Protein AF-0000000084680850 (afdb_homodimer)

Structure (mmCIF, N/CA/C/O backbone):
data_AF-0000000084680850-model_v1
#
loop_
_entity.id
_entity.type
_entity.pdbx_description
1 polymer Hydrolase
#
loop_
_atom_site.group_PDB
_atom_site.id
_atom_site.type_symbol
_atom_site.label_atom_id
_atom_site.label_alt_id
_atom_site.label_comp_id
_atom_site.label_asym_id
_atom_site.label_entity_id
_atom_site.label_seq_id
_atom_site.pdbx_PDB_ins_code
_atom_site.Cartn_x
_atom_site.Cartn_y
_atom_site.Cartn_z
_atom_site.occupancy
_atom_site.B_iso_or_equiv
_atom_site.auth_seq_id
_atom_site.auth_comp_id
_atom_site.auth_asym_id
_atom_site.auth_atom_id
_atom_site.pdbx_PDB_model_num
ATOM 1 N N . MET A 1 1 ? -5.172 27.141 28.438 1 71.38 1 MET A N 1
ATOM 2 C CA . MET A 1 1 ? -3.848 27.109 27.828 1 71.38 1 MET A CA 1
ATOM 3 C C . MET A 1 1 ? -3.92 26.531 26.422 1 71.38 1 MET A C 1
ATOM 5 O O . MET A 1 1 ? -4.789 25.703 26.125 1 71.38 1 MET A O 1
ATOM 9 N N . ASP A 1 2 ? -3.045 27.062 25.484 1 89.06 2 ASP A N 1
ATOM 10 C CA . ASP A 1 2 ? -3.172 26.719 24.062 1 89.06 2 ASP A CA 1
ATOM 11 C C . ASP A 1 2 ? -2.668 25.297 23.812 1 89.06 2 ASP A C 1
ATOM 13 O O . ASP A 1 2 ? -1.785 24.812 24.516 1 89.06 2 ASP A O 1
ATOM 17 N N . ARG A 1 3 ? -3.393 24.594 23.094 1 97.56 3 ARG A N 1
ATOM 18 C CA . ARG A 1 3 ? -3.016 23.25 22.641 1 97.56 3 ARG A CA 1
ATOM 19 C C . ARG A 1 3 ? -2.818 23.234 21.125 1 97.56 3 ARG A C 1
ATOM 21 O O . ARG A 1 3 ? -3.445 24.016 20.406 1 97.56 3 ARG A O 1
ATOM 28 N N . ALA A 1 4 ? -1.897 22.391 20.703 1 98.56 4 ALA A N 1
ATOM 29 C CA . ALA A 1 4 ? -1.62 22.328 19.281 1 98.56 4 ALA A CA 1
ATOM 30 C C . ALA A 1 4 ? -1.868 20.922 18.734 1 98.56 4 ALA A C 1
ATOM 32 O O . ALA A 1 4 ? -1.549 19.938 19.391 1 98.56 4 ALA A O 1
ATOM 33 N N . ALA A 1 5 ? -2.512 20.875 17.688 1 98.81 5 ALA A N 1
ATOM 34 C CA . ALA A 1 5 ? -2.631 19.672 16.891 1 98.81 5 ALA A CA 1
ATOM 35 C C . ALA A 1 5 ? -1.812 19.766 15.602 1 98.81 5 ALA A C 1
ATOM 37 O O . ALA A 1 5 ? -2.129 20.578 14.719 1 98.81 5 ALA A O 1
ATOM 38 N N . VAL A 1 6 ? -0.759 19.016 15.492 1 98.81 6 VAL A N 1
ATOM 39 C CA . VAL A 1 6 ? 0.126 19 14.328 1 98.81 6 VAL A CA 1
ATOM 40 C C . VAL A 1 6 ? -0.194 17.797 13.453 1 98.81 6 VAL A C 1
ATOM 42 O O . VAL A 1 6 ? -0.279 16.672 13.945 1 98.81 6 VAL A O 1
ATOM 45 N N . PHE A 1 7 ? -0.361 18.047 12.156 1 98.94 7 PHE A N 1
ATOM 46 C CA . PHE A 1 7 ? -0.768 16.984 11.25 1 98.94 7 PHE A CA 1
ATOM 47 C C . PHE A 1 7 ? 0.251 16.797 10.133 1 98.94 7 PHE A C 1
ATOM 49 O O . PHE A 1 7 ? 0.652 17.766 9.484 1 98.94 7 PHE A O 1
ATOM 56 N N . ASP A 1 8 ? 0.662 15.594 9.93 1 98.81 8 ASP A N 1
ATOM 57 C CA . ASP A 1 8 ? 1.168 15.227 8.609 1 98.81 8 ASP A CA 1
ATOM 58 C C . ASP A 1 8 ? 0.088 15.391 7.543 1 98.81 8 ASP A C 1
ATOM 60 O O . ASP A 1 8 ? -1.1 15.477 7.863 1 98.81 8 ASP A O 1
ATOM 64 N N . VAL A 1 9 ? 0.528 15.453 6.262 1 98.62 9 VAL A N 1
ATOM 65 C CA . VAL A 1 9 ? -0.458 15.719 5.219 1 98.62 9 VAL A CA 1
ATOM 66 C C . VAL A 1 9 ? -0.614 14.477 4.336 1 98.62 9 VAL A C 1
ATOM 68 O O . VAL A 1 9 ? -1.686 13.867 4.293 1 98.62 9 VAL A O 1
ATOM 71 N N . ASP A 1 10 ? 0.451 14.016 3.688 1 98.56 10 ASP A N 1
ATOM 72 C CA . ASP A 1 10 ? 0.405 12.883 2.777 1 98.56 10 ASP A CA 1
ATOM 73 C C . ASP A 1 10 ? 0.074 11.594 3.525 1 98.56 10 ASP A C 1
ATOM 75 O O . ASP A 1 10 ? 0.774 11.219 4.469 1 98.56 10 ASP A O 1
ATOM 79 N N . GLY A 1 11 ? -1.003 10.914 3.09 1 98.62 11 GLY A N 1
ATOM 80 C CA . GLY A 1 11 ? -1.402 9.656 3.701 1 98.62 11 GLY A CA 1
ATOM 81 C C . GLY A 1 11 ? -2.135 9.836 5.016 1 98.62 11 GLY A C 1
ATOM 82 O O . GLY A 1 11 ? -2.699 8.883 5.555 1 98.62 11 GLY A O 1
ATOM 83 N N . THR A 1 12 ? -2.158 11.07 5.535 1 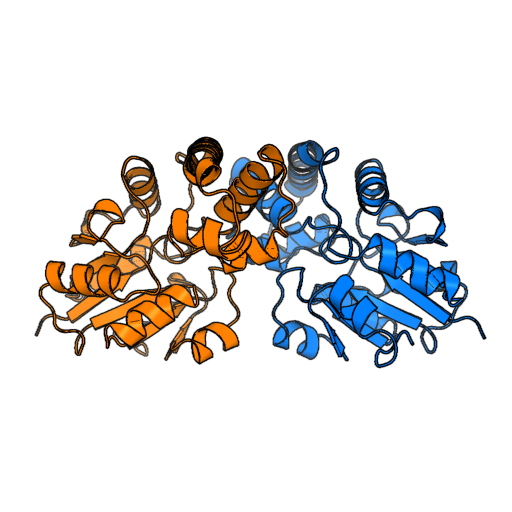98.81 12 THR A N 1
ATOM 84 C CA . THR A 1 12 ? -2.811 11.391 6.801 1 98.81 12 THR A CA 1
ATOM 85 C C . THR A 1 12 ? -4.09 12.188 6.562 1 98.81 12 THR A C 1
ATOM 87 O O . THR A 1 12 ? -5.16 11.805 7.039 1 98.81 12 THR A O 1
ATOM 90 N N . LEU A 1 13 ? -3.965 13.289 5.777 1 98.88 13 LEU A N 1
ATOM 91 C CA . LEU A 1 13 ? -5.121 14.125 5.477 1 98.88 13 LEU A CA 1
ATOM 92 C C . LEU A 1 13 ? -5.531 13.977 4.016 1 98.88 13 LEU A C 1
ATOM 94 O O . LEU A 1 13 ? -6.707 14.141 3.678 1 98.88 13 LEU A O 1
ATOM 98 N N . VAL A 1 14 ? -4.574 13.734 3.162 1 98.88 14 VAL A N 1
ATOM 99 C CA . VAL A 1 14 ? -4.816 13.555 1.733 1 98.88 14 VAL A CA 1
ATOM 100 C C . VAL A 1 14 ? -4.367 12.156 1.307 1 98.88 14 VAL A C 1
ATOM 102 O O . VAL A 1 14 ? -3.312 11.68 1.735 1 98.88 14 VAL A O 1
ATOM 105 N N . ASP A 1 15 ? -5.145 11.508 0.467 1 98.81 15 ASP A N 1
ATOM 106 C CA . ASP A 1 15 ? -4.93 10.125 0.055 1 98.81 15 ASP A CA 1
ATOM 107 C C . ASP A 1 15 ? -3.92 10.047 -1.087 1 98.81 15 ASP A C 1
ATOM 109 O O . ASP A 1 15 ? -4.297 9.828 -2.24 1 98.81 15 ASP A O 1
ATOM 113 N N . THR A 1 16 ? -2.576 10.07 -0.753 1 98.75 16 THR A N 1
ATOM 114 C CA . THR A 1 16 ? -1.577 10.32 -1.786 1 98.75 16 THR A CA 1
ATOM 115 C C . THR A 1 16 ? -0.573 9.18 -1.854 1 98.75 16 THR A C 1
ATOM 117 O O . THR A 1 16 ? 0.171 9.055 -2.83 1 98.75 16 THR A O 1
ATOM 120 N N . ASN A 1 17 ? -0.514 8.305 -0.83 1 98.75 17 ASN A N 1
ATOM 121 C CA . ASN A 1 17 ? 0.638 7.43 -0.655 1 98.75 17 ASN A CA 1
ATOM 122 C C . ASN A 1 17 ? 0.835 6.516 -1.861 1 98.75 17 ASN A C 1
ATOM 124 O O . ASN A 1 17 ? 1.956 6.355 -2.348 1 98.75 17 ASN A O 1
ATOM 128 N N . HIS A 1 18 ? -0.213 5.941 -2.338 1 98.81 18 HIS A N 1
ATOM 129 C CA . HIS A 1 18 ? -0.081 5.012 -3.455 1 98.81 18 HIS A CA 1
ATOM 130 C C . HIS A 1 18 ? 0.28 5.746 -4.742 1 98.81 18 HIS A C 1
ATOM 132 O O . HIS A 1 18 ? 0.943 5.184 -5.617 1 98.81 18 HIS A O 1
ATOM 138 N N . LEU A 1 19 ? -0.176 6.988 -4.906 1 98.88 19 LEU A N 1
ATOM 139 C CA . LEU A 1 19 ? 0.259 7.805 -6.031 1 98.88 19 LEU A CA 1
ATOM 140 C C . LEU A 1 19 ? 1.757 8.078 -5.961 1 98.88 19 LEU A C 1
ATOM 142 O O . LEU A 1 19 ? 2.461 7.977 -6.965 1 98.88 19 LEU A O 1
ATOM 146 N N . HIS A 1 20 ? 2.23 8.398 -4.734 1 98.81 20 HIS A N 1
ATOM 147 C CA . HIS A 1 20 ? 3.666 8.562 -4.539 1 98.81 20 HIS A CA 1
ATOM 148 C C . HIS A 1 20 ? 4.418 7.281 -4.887 1 98.81 20 HIS A C 1
ATOM 150 O O . HIS A 1 20 ? 5.453 7.328 -5.559 1 98.81 20 HIS A O 1
ATOM 156 N N . VAL A 1 21 ? 3.91 6.156 -4.48 1 98.88 21 VAL A N 1
ATOM 157 C CA . VAL A 1 21 ? 4.582 4.883 -4.707 1 98.88 21 VAL A CA 1
ATOM 158 C C . VAL A 1 21 ? 4.781 4.664 -6.207 1 98.88 21 VAL A C 1
ATOM 160 O O . VAL A 1 21 ? 5.906 4.438 -6.66 1 98.88 21 VAL A O 1
ATOM 163 N N . VAL A 1 22 ? 3.727 4.789 -6.98 1 98.81 22 VAL A N 1
ATOM 164 C CA . VAL A 1 22 ? 3.789 4.438 -8.398 1 98.81 22 VAL A CA 1
ATOM 165 C C . VAL A 1 22 ? 4.637 5.461 -9.148 1 98.81 22 VAL A C 1
ATOM 167 O O . VAL A 1 22 ? 5.355 5.109 -10.086 1 98.81 22 VAL A O 1
ATOM 170 N N . THR A 1 23 ? 4.594 6.719 -8.742 1 98.81 23 THR A N 1
ATOM 171 C CA . THR A 1 23 ? 5.352 7.742 -9.453 1 98.81 23 THR A CA 1
ATOM 172 C C . THR A 1 23 ? 6.832 7.66 -9.102 1 98.81 23 THR A C 1
ATOM 174 O O . THR A 1 23 ? 7.691 7.871 -9.961 1 98.81 23 THR A O 1
ATOM 177 N N . TRP A 1 24 ? 7.168 7.355 -7.824 1 98.81 24 TRP A N 1
ATOM 178 C CA . TRP A 1 24 ? 8.562 7.109 -7.469 1 98.81 24 TRP A CA 1
ATOM 179 C C . TRP A 1 24 ? 9.086 5.859 -8.156 1 98.81 24 TRP A C 1
ATOM 181 O O . TRP A 1 24 ? 10.203 5.855 -8.688 1 98.81 24 TRP A O 1
ATOM 191 N N . TRP A 1 25 ? 8.273 4.801 -8.125 1 98.81 25 TRP A N 1
ATOM 192 C CA . TRP A 1 25 ? 8.664 3.572 -8.805 1 98.81 25 TRP A CA 1
ATOM 193 C C . TRP A 1 25 ? 9.016 3.848 -10.266 1 98.81 25 TRP A C 1
ATOM 195 O O . TRP A 1 25 ? 10.062 3.402 -10.75 1 98.81 25 TRP A O 1
ATOM 205 N N . GLU A 1 26 ? 8.117 4.562 -10.945 1 98.69 26 GLU A N 1
ATOM 206 C CA . GLU A 1 26 ? 8.352 4.875 -12.352 1 98.69 26 GLU A CA 1
ATOM 207 C C . GLU A 1 26 ? 9.609 5.723 -12.523 1 98.69 26 GLU A C 1
ATOM 209 O O . GLU A 1 26 ? 10.391 5.508 -13.461 1 98.69 26 GLU A O 1
ATOM 214 N N . ALA A 1 27 ? 9.82 6.711 -11.656 1 98.81 27 ALA A N 1
ATOM 215 C CA . ALA A 1 27 ? 11.023 7.535 -11.719 1 98.81 27 ALA A CA 1
ATOM 216 C C . ALA A 1 27 ? 12.281 6.684 -11.586 1 98.81 27 ALA A C 1
ATOM 218 O O . ALA A 1 27 ? 13.234 6.852 -12.344 1 98.81 27 ALA A O 1
ATOM 219 N N . PHE A 1 28 ? 12.305 5.75 -10.602 1 98.69 28 PHE A N 1
ATOM 220 C CA . PHE A 1 28 ? 13.438 4.852 -10.414 1 98.69 28 PHE A CA 1
ATOM 221 C C . PHE A 1 28 ? 13.648 3.979 -11.641 1 98.69 28 PHE A C 1
ATOM 223 O O . PHE A 1 28 ? 14.773 3.834 -12.125 1 98.69 28 PHE A O 1
ATOM 230 N N . ARG A 1 29 ? 12.57 3.426 -12.141 1 98.06 29 ARG A N 1
ATOM 231 C CA . ARG A 1 29 ? 12.641 2.557 -13.312 1 98.06 29 ARG A CA 1
ATOM 232 C C . ARG A 1 29 ? 13.266 3.285 -14.5 1 98.06 29 ARG A C 1
ATOM 234 O O . ARG A 1 29 ? 14.141 2.74 -15.18 1 98.06 29 ARG A O 1
ATOM 241 N N . GLN A 1 30 ? 12.844 4.504 -14.773 1 97.81 30 GLN A N 1
ATOM 242 C CA . GLN A 1 30 ? 13.336 5.297 -15.898 1 97.81 30 GLN A CA 1
ATOM 243 C C . GLN A 1 30 ? 14.828 5.578 -15.75 1 97.81 30 GLN A C 1
ATOM 245 O O . GLN A 1 30 ? 15.531 5.746 -16.75 1 97.81 30 GLN A O 1
ATOM 250 N N . ALA A 1 31 ? 15.289 5.625 -14.523 1 97.62 31 ALA A N 1
ATOM 251 C CA . ALA A 1 31 ? 16.703 5.883 -14.258 1 97.62 31 ALA A CA 1
ATOM 252 C C . ALA A 1 31 ? 17.5 4.582 -14.211 1 97.62 31 ALA A C 1
ATOM 254 O O . ALA A 1 31 ? 18.703 4.59 -13.914 1 97.62 31 ALA A O 1
ATOM 255 N N . GLY A 1 32 ? 16.812 3.471 -14.438 1 96.88 32 GLY A N 1
ATOM 256 C CA . GLY A 1 32 ? 17.5 2.193 -14.57 1 96.88 32 GLY A CA 1
ATOM 257 C C . GLY A 1 32 ? 17.562 1.412 -13.273 1 96.88 32 GLY A C 1
ATOM 258 O O . GLY A 1 32 ? 18.312 0.449 -13.148 1 96.88 32 GLY A O 1
ATOM 259 N N . HIS A 1 33 ? 16.797 1.853 -12.242 1 97.56 33 HIS A N 1
ATOM 260 C CA . HIS A 1 33 ? 16.797 1.162 -10.953 1 97.56 33 HIS A CA 1
ATOM 261 C C . HIS A 1 33 ? 15.578 0.256 -10.812 1 97.56 33 HIS A C 1
ATOM 263 O O . HIS A 1 33 ? 14.492 0.588 -11.297 1 97.56 33 HIS A O 1
ATOM 269 N N . ARG A 1 34 ? 15.758 -0.855 -10.219 1 96.38 34 ARG A N 1
ATOM 270 C CA . ARG A 1 34 ? 14.672 -1.765 -9.859 1 96.38 34 ARG A CA 1
ATOM 271 C C . ARG A 1 34 ? 14.422 -1.742 -8.359 1 96.38 34 ARG A C 1
ATOM 273 O O . ARG A 1 34 ? 15.195 -2.301 -7.582 1 96.38 34 ARG A O 1
ATOM 280 N N . VAL A 1 35 ? 13.367 -1.067 -7.945 1 98 35 VAL A N 1
ATOM 281 C CA . VAL A 1 35 ? 12.984 -0.94 -6.543 1 98 35 VAL A CA 1
ATOM 282 C C . VAL A 1 35 ? 11.562 -1.475 -6.344 1 98 35 VAL A C 1
ATOM 284 O O . VAL A 1 35 ? 10.625 -1.023 -7.008 1 98 35 VAL A O 1
ATOM 287 N N . PRO A 1 36 ? 11.375 -2.475 -5.457 1 98.56 36 PRO A N 1
ATOM 288 C CA . PRO A 1 36 ? 10.016 -2.951 -5.207 1 98.56 36 PRO A CA 1
ATOM 289 C C . PRO A 1 36 ? 9.086 -1.849 -4.703 1 98.56 36 PRO A C 1
ATOM 291 O O . PRO A 1 36 ? 9.484 -1.034 -3.865 1 98.56 36 PRO A O 1
ATOM 294 N N . MET A 1 37 ? 7.871 -1.858 -5.152 1 98.75 37 MET A N 1
ATOM 295 C CA . MET A 1 37 ? 6.934 -0.79 -4.816 1 98.75 37 MET A CA 1
ATOM 296 C C . MET A 1 37 ? 6.598 -0.809 -3.33 1 98.75 37 MET A C 1
ATOM 298 O O . MET A 1 37 ? 6.387 0.242 -2.723 1 98.75 37 MET A O 1
ATOM 302 N N . HIS A 1 38 ? 6.543 -1.973 -2.748 1 98.25 38 HIS A N 1
ATOM 303 C CA . HIS A 1 38 ? 6.297 -2.053 -1.312 1 98.25 38 HIS A CA 1
ATOM 304 C C . HIS A 1 38 ? 7.398 -1.349 -0.525 1 98.25 38 HIS A C 1
ATOM 306 O O . HIS A 1 38 ? 7.129 -0.728 0.505 1 98.25 38 HIS A O 1
ATOM 312 N N . ALA A 1 39 ? 8.633 -1.478 -0.986 1 98.5 39 ALA A N 1
ATOM 313 C CA . ALA A 1 39 ? 9.734 -0.756 -0.354 1 98.5 39 ALA A CA 1
ATOM 314 C C . ALA A 1 39 ? 9.555 0.752 -0.5 1 98.5 39 ALA A C 1
ATOM 316 O O . ALA A 1 39 ? 9.844 1.51 0.43 1 98.5 39 ALA A O 1
ATOM 317 N N . VAL A 1 40 ? 9.148 1.179 -1.673 1 98.81 40 VAL A N 1
ATOM 318 C CA . VAL A 1 40 ? 8.859 2.594 -1.886 1 98.81 40 VAL A CA 1
ATOM 319 C C . VAL A 1 40 ? 7.777 3.055 -0.907 1 98.81 40 VAL A C 1
ATOM 321 O O . VAL A 1 40 ? 7.922 4.094 -0.259 1 98.81 40 VAL A O 1
ATOM 324 N N . HIS A 1 41 ? 6.723 2.266 -0.791 1 98.81 41 HIS A N 1
ATOM 325 C CA . HIS A 1 41 ? 5.625 2.611 0.104 1 98.81 41 HIS A CA 1
ATOM 326 C C . HIS A 1 41 ? 6.125 2.834 1.528 1 98.81 41 HIS A C 1
ATOM 328 O O . HIS A 1 41 ? 5.73 3.799 2.186 1 98.81 41 HIS A O 1
ATOM 334 N N . ARG A 1 42 ? 7.027 2.021 1.993 1 98.19 42 ARG A N 1
ATOM 335 C CA . ARG A 1 42 ? 7.547 2.096 3.354 1 98.19 42 ARG A CA 1
ATOM 336 C C . ARG A 1 42 ? 8.461 3.305 3.525 1 98.19 42 ARG A C 1
ATOM 338 O O . ARG A 1 42 ? 8.781 3.693 4.648 1 98.19 42 ARG A O 1
ATOM 345 N N . ALA A 1 43 ? 8.859 3.852 2.418 1 98.12 43 ALA A N 1
ATOM 346 C CA . ALA A 1 43 ? 9.758 5.004 2.465 1 98.12 43 ALA A CA 1
ATOM 347 C C . ALA A 1 43 ? 8.977 6.312 2.348 1 98.12 43 ALA A C 1
ATOM 349 O O . ALA A 1 43 ? 9.516 7.387 2.611 1 98.12 43 ALA A O 1
ATOM 350 N N . VAL A 1 44 ? 7.73 6.188 1.91 1 97.19 44 VAL A N 1
ATOM 351 C CA . VAL A 1 44 ? 6.902 7.387 1.828 1 97.19 44 VAL A CA 1
ATOM 352 C C . VAL A 1 44 ? 6.805 8.047 3.203 1 97.19 44 VAL A C 1
ATOM 354 O O . VAL A 1 44 ? 6.621 7.363 4.215 1 97.19 44 VAL A O 1
ATOM 357 N N . GLY A 1 45 ? 6.91 9.383 3.277 1 94.5 45 GLY A N 1
ATOM 358 C CA . GLY A 1 45 ? 7.012 10.148 4.508 1 94.5 45 GLY A CA 1
ATOM 359 C C . GLY A 1 45 ? 8.359 10.812 4.684 1 94.5 45 GLY A C 1
ATOM 360 O O . GLY A 1 45 ? 8.477 11.812 5.398 1 94.5 45 GLY A O 1
ATOM 361 N N . LEU A 1 46 ? 9.352 10.234 4.105 1 95.81 46 LEU A N 1
ATOM 362 C CA . LEU A 1 46 ? 10.672 10.844 4.059 1 95.81 46 LEU A CA 1
ATOM 363 C C . LEU A 1 46 ? 10.727 11.953 3.006 1 95.81 46 LEU A C 1
ATOM 365 O O . LEU A 1 46 ? 9.977 11.914 2.027 1 95.81 46 LEU A O 1
ATOM 369 N N . GLY A 1 47 ? 11.57 12.922 3.279 1 94.44 47 GLY A N 1
ATOM 370 C CA . GLY A 1 47 ? 11.883 13.828 2.188 1 94.44 47 GLY A CA 1
ATOM 371 C C . GLY A 1 47 ? 12.516 13.133 0.997 1 94.44 47 GLY A C 1
ATOM 372 O O . GLY A 1 47 ? 13.07 12.047 1.132 1 94.44 47 GLY A O 1
ATOM 373 N N . SER A 1 48 ? 12.523 13.781 -0.129 1 95.19 48 SER A N 1
ATOM 374 C CA . SER A 1 48 ? 12.938 13.172 -1.391 1 95.19 48 SER A CA 1
ATOM 375 C C . SER A 1 48 ? 14.359 12.633 -1.311 1 95.19 48 SER A C 1
ATOM 377 O O . SER A 1 48 ? 14.625 11.492 -1.694 1 95.19 48 SER A O 1
ATOM 379 N N . THR A 1 49 ? 15.258 13.469 -0.828 1 93.5 49 THR A N 1
ATOM 380 C CA . THR A 1 49 ? 16.656 13.062 -0.758 1 93.5 49 THR A CA 1
ATOM 381 C C . THR A 1 49 ? 16.828 11.852 0.155 1 93.5 49 THR A C 1
ATOM 383 O O . THR A 1 49 ? 17.516 10.898 -0.191 1 93.5 49 THR A O 1
ATOM 386 N N . ASP A 1 50 ? 16.203 11.883 1.289 1 95.19 50 ASP A N 1
ATOM 387 C CA . ASP A 1 50 ? 16.297 10.789 2.248 1 95.19 50 ASP A CA 1
ATOM 388 C C . ASP A 1 50 ? 15.617 9.531 1.704 1 95.19 50 ASP A C 1
ATOM 390 O O . ASP A 1 50 ? 16.078 8.414 1.96 1 95.19 50 ASP A O 1
ATOM 394 N N . LEU A 1 51 ? 14.484 9.703 1.004 1 97.56 51 LEU A N 1
ATOM 395 C CA . LEU A 1 51 ? 13.797 8.578 0.389 1 97.56 51 LEU A CA 1
ATOM 396 C C . LEU A 1 51 ? 14.695 7.875 -0.621 1 97.56 51 LEU A C 1
ATOM 398 O O . LEU A 1 51 ? 14.836 6.648 -0.59 1 97.56 51 LEU A O 1
ATOM 402 N N . ILE A 1 52 ? 15.359 8.641 -1.497 1 98.19 52 ILE A N 1
ATOM 403 C CA . ILE A 1 52 ? 16.25 8.094 -2.518 1 98.19 52 ILE A CA 1
ATOM 404 C C . ILE A 1 52 ? 17.406 7.355 -1.852 1 98.19 52 ILE A C 1
ATOM 406 O O . ILE A 1 52 ? 17.719 6.223 -2.223 1 98.19 52 ILE A O 1
ATOM 410 N N . ALA A 1 53 ? 17.984 7.992 -0.83 1 97.44 53 ALA A N 1
ATOM 411 C CA . ALA A 1 53 ? 19.094 7.375 -0.112 1 97.44 53 ALA A CA 1
ATOM 412 C C . ALA A 1 53 ? 18.656 6.082 0.571 1 97.44 53 ALA A C 1
ATOM 414 O O . ALA A 1 53 ? 19.391 5.098 0.581 1 97.44 53 ALA A O 1
ATOM 415 N N . HIS A 1 54 ? 17.5 6.113 1.116 1 97.62 54 HIS A N 1
ATOM 416 C CA . HIS A 1 54 ? 16.969 4.957 1.823 1 97.62 54 HIS A CA 1
ATOM 417 C C . HIS A 1 54 ? 16.781 3.768 0.883 1 97.62 54 HIS A C 1
ATOM 419 O O . HIS A 1 54 ? 17.031 2.623 1.27 1 97.62 54 HIS A O 1
ATOM 425 N N . LEU A 1 55 ? 16.391 4.023 -0.329 1 98.19 55 LEU A N 1
ATOM 426 C CA . LEU A 1 55 ? 16.016 2.963 -1.259 1 98.19 55 LEU A CA 1
ATOM 427 C C . LEU A 1 55 ? 17.219 2.498 -2.07 1 98.19 55 LEU A C 1
ATOM 429 O O . LEU A 1 55 ? 17.328 1.318 -2.412 1 98.19 55 LEU A O 1
ATOM 433 N N . LEU A 1 56 ? 18.141 3.406 -2.385 1 97.88 56 LEU A N 1
ATOM 434 C CA . LEU A 1 56 ? 19.234 3.061 -3.271 1 97.88 56 LEU A CA 1
ATOM 435 C C . LEU A 1 56 ? 20.531 2.84 -2.479 1 97.88 56 LEU A C 1
ATOM 437 O O . LEU A 1 56 ? 21.5 2.285 -3 1 97.88 56 LEU A O 1
ATOM 441 N N . GLY A 1 57 ? 20.484 3.254 -1.259 1 96.44 57 GLY A N 1
ATOM 442 C CA . GLY A 1 57 ? 21.656 3.066 -0.41 1 96.44 57 GLY A CA 1
ATOM 443 C C . GLY A 1 57 ? 22.625 4.227 -0.473 1 96.44 57 GLY A C 1
ATOM 444 O O . GLY A 1 57 ? 22.5 5.109 -1.319 1 96.44 57 GLY A O 1
ATOM 445 N N . ASP A 1 58 ? 23.609 4.215 0.366 1 90.75 58 ASP A N 1
ATOM 446 C CA . ASP A 1 58 ? 24.547 5.316 0.513 1 90.75 58 ASP A CA 1
ATOM 447 C C . ASP A 1 58 ? 25.594 5.297 -0.601 1 90.75 58 ASP A C 1
ATOM 449 O O . ASP A 1 58 ? 26.266 6.297 -0.846 1 90.75 58 ASP A O 1
ATOM 453 N N . ASP A 1 59 ? 25.719 4.234 -1.265 1 92.44 59 ASP A N 1
ATOM 454 C CA . ASP A 1 59 ? 26.719 4.109 -2.328 1 92.44 59 ASP A CA 1
ATOM 455 C C . ASP A 1 59 ? 26.109 4.484 -3.682 1 92.44 59 ASP A C 1
ATOM 457 O O . ASP A 1 59 ? 26.781 4.363 -4.715 1 92.44 59 ASP A O 1
ATOM 461 N N . ARG A 1 60 ? 24.938 5.051 -3.602 1 92.25 60 ARG A N 1
ATOM 462 C CA . ARG A 1 60 ? 24.266 5.422 -4.84 1 92.25 60 ARG A CA 1
ATOM 463 C C . ARG A 1 60 ? 25 6.555 -5.547 1 92.25 60 ARG A C 1
ATOM 465 O O . ARG A 1 60 ? 25.844 7.23 -4.941 1 92.25 60 ARG A O 1
ATOM 472 N N . ASP A 1 61 ? 24.75 6.773 -6.781 1 94.69 61 ASP A N 1
ATOM 473 C CA . ASP A 1 61 ? 25.219 7.938 -7.523 1 94.69 61 ASP A CA 1
ATOM 474 C C . ASP A 1 61 ? 24.391 9.172 -7.184 1 94.69 61 ASP A C 1
ATOM 476 O O . ASP A 1 61 ? 23.344 9.406 -7.781 1 94.69 61 ASP A O 1
ATOM 480 N N . GLU A 1 62 ? 24.875 9.945 -6.367 1 94.25 62 GLU A N 1
ATOM 481 C CA . GLU A 1 62 ? 24.141 11.102 -5.859 1 94.25 62 GLU A CA 1
ATOM 482 C C . GLU A 1 62 ? 23.828 12.094 -6.977 1 94.25 62 GLU A C 1
ATOM 484 O O . GLU A 1 62 ? 22.969 12.953 -6.832 1 94.25 62 GLU A O 1
ATOM 489 N N . GLU A 1 63 ? 24.531 11.977 -8.031 1 93.81 63 GLU A N 1
ATOM 490 C CA . GLU A 1 63 ? 24.297 12.875 -9.164 1 93.81 63 GLU A CA 1
ATOM 491 C C . GLU A 1 63 ? 22.922 12.633 -9.781 1 93.81 63 GLU A C 1
ATOM 493 O O . GLU A 1 63 ? 22.391 13.5 -10.477 1 93.81 63 GLU A O 1
ATOM 498 N N . GLN A 1 64 ? 22.406 11.484 -9.477 1 96.25 64 GLN A N 1
ATOM 499 C CA . GLN A 1 64 ? 21.109 11.133 -10.047 1 96.25 64 GLN A CA 1
ATOM 500 C C . GLN A 1 64 ? 19.969 11.656 -9.18 1 96.25 64 GLN A C 1
ATOM 502 O O . GLN A 1 64 ? 18.812 11.664 -9.609 1 96.25 64 GLN A O 1
ATOM 507 N N . ASP A 1 65 ? 20.25 12.062 -7.988 1 96.88 65 ASP A N 1
ATOM 508 C CA . ASP A 1 65 ? 19.203 12.43 -7.043 1 96.88 65 ASP A CA 1
ATOM 509 C C . ASP A 1 65 ? 18.297 13.516 -7.621 1 96.88 65 ASP A C 1
ATOM 511 O O . ASP A 1 65 ? 17.062 13.414 -7.543 1 96.88 65 ASP A O 1
ATOM 515 N N . ALA A 1 66 ? 18.906 14.547 -8.133 1 96.81 66 ALA A N 1
ATOM 516 C CA . ALA A 1 66 ? 18.141 15.664 -8.672 1 96.81 66 ALA A CA 1
ATOM 517 C C . ALA A 1 66 ? 17.234 15.203 -9.812 1 96.81 66 ALA A C 1
ATOM 519 O O . ALA A 1 66 ? 16.094 15.641 -9.93 1 96.81 66 ALA A O 1
ATOM 520 N N . THR A 1 67 ? 17.797 14.367 -10.656 1 97.5 67 THR A N 1
ATOM 521 C CA . THR A 1 67 ? 17.047 13.836 -11.789 1 97.5 67 THR A CA 1
ATOM 522 C C . THR A 1 67 ? 15.883 12.977 -11.305 1 97.5 67 THR A C 1
ATOM 524 O O . THR A 1 67 ? 14.766 13.086 -11.828 1 97.5 67 THR A O 1
ATOM 527 N N . LEU A 1 68 ? 16.125 12.125 -10.336 1 98.38 68 LEU A N 1
ATOM 528 C CA . LEU A 1 68 ? 15.086 11.281 -9.758 1 98.38 68 LEU A CA 1
ATOM 529 C C . LEU A 1 68 ? 13.984 12.133 -9.133 1 98.38 68 LEU A C 1
ATOM 531 O O . LEU A 1 68 ? 12.797 11.875 -9.359 1 98.38 68 LEU A O 1
ATOM 535 N N . ASN A 1 69 ? 14.406 13.094 -8.398 1 97.69 69 ASN A N 1
ATOM 536 C CA . ASN A 1 69 ? 13.453 13.992 -7.762 1 97.69 69 ASN A CA 1
ATOM 537 C C . ASN A 1 69 ? 12.609 14.742 -8.789 1 97.69 69 ASN A C 1
ATOM 539 O O . ASN A 1 69 ? 11.398 14.859 -8.633 1 97.69 69 ASN A O 1
ATOM 543 N N . ALA A 1 70 ? 13.227 15.258 -9.82 1 97.94 70 ALA A N 1
ATOM 544 C CA . ALA A 1 70 ? 12.523 15.984 -10.875 1 97.94 70 ALA A CA 1
ATOM 545 C C . ALA A 1 70 ? 11.539 15.07 -11.594 1 97.94 70 ALA A C 1
ATOM 547 O O . ALA A 1 70 ? 10.422 15.492 -11.922 1 97.94 70 ALA A O 1
ATOM 548 N N . ALA A 1 71 ? 11.977 13.844 -11.891 1 98.56 71 ALA A N 1
ATOM 549 C CA . ALA A 1 71 ? 11.094 12.883 -12.539 1 98.56 71 ALA A CA 1
ATOM 550 C C . ALA A 1 71 ? 9.867 12.594 -11.68 1 98.56 71 ALA A C 1
ATOM 552 O O . ALA A 1 71 ? 8.734 12.617 -12.172 1 98.56 71 ALA A O 1
ATOM 553 N N . HIS A 1 72 ? 10.094 12.352 -10.414 1 98.62 72 HIS A N 1
ATOM 554 C CA . HIS A 1 72 ? 8.984 12.117 -9.5 1 98.62 72 HIS A CA 1
ATOM 555 C C . HIS A 1 72 ? 8.023 13.305 -9.484 1 98.62 72 HIS A C 1
ATOM 557 O O . HIS A 1 72 ? 6.809 13.125 -9.57 1 98.62 72 HIS A O 1
ATOM 563 N N . LYS A 1 73 ? 8.547 14.5 -9.344 1 97.69 73 LYS A N 1
ATOM 564 C CA . LYS A 1 73 ? 7.723 15.703 -9.289 1 97.69 73 LYS A CA 1
ATOM 565 C C . LYS A 1 73 ? 6.859 15.836 -10.539 1 97.69 73 LYS A C 1
ATOM 567 O O . LYS A 1 73 ? 5.68 16.188 -10.453 1 97.69 73 LYS A O 1
ATOM 572 N N . ALA A 1 74 ? 7.48 15.586 -11.68 1 98.44 74 ALA A N 1
ATOM 573 C CA . ALA A 1 74 ? 6.754 15.688 -12.945 1 98.44 74 ALA A CA 1
ATOM 574 C C . ALA A 1 74 ? 5.645 14.641 -13.023 1 98.44 74 ALA A C 1
ATOM 576 O O . ALA A 1 74 ? 4.52 14.953 -13.43 1 98.44 74 ALA A O 1
ATOM 577 N N . LEU A 1 75 ? 5.988 13.414 -12.672 1 98.75 75 LEU A N 1
ATOM 578 C CA . LEU A 1 75 ? 5.031 12.32 -12.734 1 98.75 75 LEU A CA 1
ATOM 579 C C . LEU A 1 75 ? 3.898 12.523 -11.734 1 98.75 75 LEU A C 1
ATOM 581 O O . LEU A 1 75 ? 2.727 12.344 -12.078 1 98.75 75 LEU A O 1
ATOM 585 N N . TYR A 1 76 ? 4.27 12.953 -10.539 1 98.69 76 TYR A N 1
ATOM 586 C CA . TYR A 1 76 ? 3.285 13.156 -9.484 1 98.69 76 TYR A CA 1
ATOM 587 C C . TYR A 1 76 ? 2.424 14.375 -9.766 1 98.69 76 TYR A C 1
ATOM 589 O O . TYR A 1 76 ? 1.229 14.391 -9.453 1 98.69 76 TYR A O 1
ATOM 597 N N . GLY A 1 77 ? 2.986 15.383 -10.352 1 98.56 77 GLY A N 1
ATOM 598 C CA . GLY A 1 77 ? 2.295 16.625 -10.648 1 98.56 77 GLY A CA 1
ATOM 599 C C . GLY A 1 77 ? 1.049 16.438 -11.492 1 98.56 77 GLY A C 1
ATOM 600 O O . GLY A 1 77 ? 0.136 17.266 -11.453 1 98.56 77 GLY A O 1
ATOM 601 N N . GLN A 1 78 ? 0.956 15.305 -12.195 1 97.62 78 GLN A N 1
ATOM 602 C CA . GLN A 1 78 ? -0.199 15 -13.031 1 97.62 78 GLN A CA 1
ATOM 603 C C . GLN A 1 78 ? -1.458 14.812 -12.188 1 97.62 78 GLN A C 1
ATOM 605 O O . GLN A 1 78 ? -2.574 14.891 -12.703 1 97.62 78 GLN A O 1
ATOM 610 N N . TYR A 1 79 ? -1.263 14.617 -10.906 1 98.31 79 TYR A N 1
ATOM 611 C CA . TYR A 1 79 ? -2.398 14.289 -10.055 1 98.31 79 TYR A CA 1
ATOM 612 C C . TYR A 1 79 ? -2.854 15.508 -9.266 1 98.31 79 TYR A C 1
ATOM 614 O O . TYR A 1 79 ? -3.869 15.461 -8.57 1 98.31 79 TYR A O 1
ATOM 622 N N . PHE A 1 80 ? -2.219 16.641 -9.367 1 98.12 80 PHE A N 1
ATOM 623 C CA . PHE A 1 80 ? -2.395 17.781 -8.469 1 98.12 80 PHE A CA 1
ATOM 624 C C . PHE A 1 80 ? -3.842 18.25 -8.469 1 98.12 80 PHE A C 1
ATOM 626 O O . PHE A 1 80 ? -4.371 18.656 -7.434 1 98.12 80 PHE A O 1
ATOM 633 N N . ASP A 1 81 ? -4.523 18.125 -9.562 1 97 81 ASP A N 1
ATOM 634 C CA . ASP A 1 81 ? -5.863 18.688 -9.672 1 97 81 ASP A CA 1
ATOM 635 C C . ASP A 1 81 ? -6.922 17.688 -9.242 1 97 81 ASP A C 1
ATOM 637 O O . ASP A 1 81 ? -8.117 17.984 -9.25 1 97 81 ASP 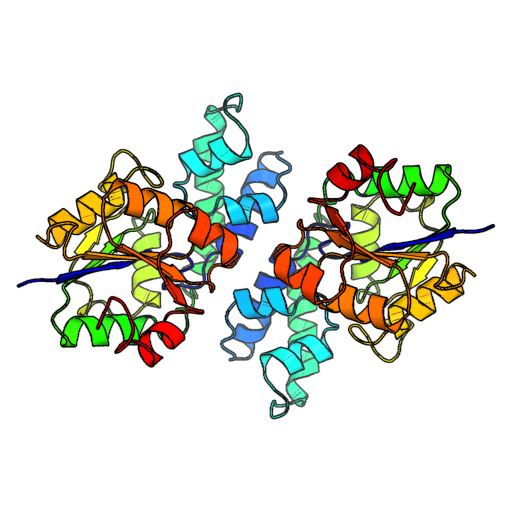A O 1
ATOM 641 N N . ARG A 1 82 ? -6.465 16.484 -8.828 1 96.69 82 ARG A N 1
ATOM 642 C CA . ARG A 1 82 ? -7.473 15.477 -8.492 1 96.69 82 ARG A CA 1
ATOM 643 C C . ARG A 1 82 ? -7.07 14.695 -7.246 1 96.69 82 ARG A C 1
ATOM 645 O O . ARG A 1 82 ? -7.461 13.531 -7.086 1 96.69 82 ARG A O 1
ATOM 652 N N . LEU A 1 83 ? -6.27 15.305 -6.441 1 98.38 83 LEU A N 1
ATOM 653 C CA . LEU A 1 83 ? -5.91 14.672 -5.176 1 98.38 83 LEU A CA 1
ATOM 654 C C . LEU A 1 83 ? -7.117 14.586 -4.25 1 98.38 83 LEU A C 1
ATOM 656 O O . LEU A 1 83 ? -7.809 15.578 -4.023 1 98.38 83 LEU A O 1
ATOM 660 N N . PRO A 1 84 ? -7.387 13.438 -3.76 1 98.19 84 PRO A N 1
ATOM 661 C CA . PRO A 1 84 ? -8.547 13.281 -2.875 1 98.19 84 PRO A CA 1
ATOM 662 C C . PRO A 1 84 ? -8.188 13.469 -1.401 1 98.19 84 PRO A C 1
ATOM 664 O O . PRO A 1 84 ? -7.176 12.945 -0.934 1 98.19 84 PRO A O 1
ATOM 667 N N . PRO A 1 85 ? -9.016 14.219 -0.641 1 98.62 85 PRO A N 1
ATOM 668 C CA . PRO A 1 85 ? -8.844 14.164 0.813 1 98.62 85 PRO A CA 1
ATOM 669 C C . PRO A 1 85 ? -9.164 12.789 1.39 1 98.62 85 PRO A C 1
ATOM 671 O O . PRO A 1 85 ? -9.922 12.023 0.788 1 98.62 85 PRO A O 1
ATOM 674 N N . LEU A 1 86 ? -8.555 12.453 2.488 1 98.75 86 LEU A N 1
ATOM 675 C CA . LEU A 1 86 ? -9.008 11.281 3.23 1 98.75 86 LEU A CA 1
ATOM 676 C C . LEU A 1 86 ? -10.336 11.555 3.926 1 98.75 86 LEU A C 1
ATOM 678 O O . LEU A 1 86 ? -10.641 12.703 4.254 1 98.75 86 LEU A O 1
ATOM 682 N N . PRO A 1 87 ? -11.094 10.508 4.203 1 97.75 87 PRO A N 1
ATOM 683 C CA . PRO A 1 87 ? -12.398 10.711 4.828 1 97.75 87 PRO A CA 1
ATOM 684 C C . PRO A 1 87 ? -12.312 11.492 6.141 1 97.75 87 PRO A C 1
ATOM 686 O O . PRO A 1 87 ? -11.531 11.133 7.023 1 97.75 87 PRO A O 1
ATOM 689 N N . GLY A 1 88 ? -13.078 12.609 6.199 1 98.44 88 GLY A N 1
ATOM 690 C CA . GLY A 1 88 ? -13.203 13.344 7.445 1 98.44 88 GLY A CA 1
ATOM 691 C C . GLY A 1 88 ? -12.055 14.312 7.691 1 98.44 88 GLY A C 1
ATOM 692 O O . GLY A 1 88 ? -12.023 14.992 8.719 1 98.44 88 GLY A O 1
ATOM 693 N N . ALA A 1 89 ? -11.109 14.438 6.758 1 98.75 89 ALA A N 1
ATOM 694 C CA . ALA A 1 89 ? -9.898 15.227 6.98 1 98.75 89 ALA A CA 1
ATOM 695 C C . ALA A 1 89 ? -10.234 16.688 7.266 1 98.75 89 ALA A C 1
ATOM 697 O O . ALA A 1 89 ? -9.883 17.219 8.32 1 98.75 89 ALA A O 1
ATOM 698 N N . GLY A 1 90 ? -10.938 17.312 6.32 1 98.75 90 GLY A N 1
ATOM 699 C CA . GLY A 1 90 ? -11.297 18.719 6.504 1 98.75 90 GLY A CA 1
ATOM 700 C C . GLY A 1 90 ? -12.172 18.953 7.719 1 98.75 90 GLY A C 1
ATOM 701 O O . GLY A 1 90 ? -11.953 19.891 8.477 1 98.75 90 GLY A O 1
ATOM 702 N N . GLU A 1 91 ? -13.125 18.078 7.961 1 98.75 91 GLU A N 1
ATOM 703 C CA . GLU A 1 91 ? -14.039 18.188 9.094 1 98.75 91 GLU A CA 1
ATOM 704 C C . GLU A 1 91 ? -13.297 18.062 10.414 1 98.75 91 GLU A C 1
ATOM 706 O O . GLU A 1 91 ? -13.602 18.781 11.375 1 98.75 91 GLU A O 1
ATOM 711 N N . LEU A 1 92 ? -12.359 17.188 10.445 1 98.88 92 LEU A N 1
ATOM 712 C CA . LEU A 1 92 ? -11.562 17 11.648 1 98.88 92 LEU A CA 1
ATOM 713 C C . LEU A 1 92 ? -10.797 18.281 12 1 98.88 92 LEU A C 1
ATOM 715 O O . LEU A 1 92 ? -10.812 18.719 13.148 1 98.88 92 LEU A O 1
ATOM 719 N N . LEU A 1 93 ? -10.164 18.875 10.984 1 98.88 93 LEU A N 1
ATOM 720 C CA . LEU A 1 93 ? -9.406 20.109 11.227 1 98.88 93 LEU A CA 1
ATOM 721 C C . LEU A 1 93 ? -10.32 21.234 11.695 1 98.88 93 LEU A C 1
ATOM 723 O O . LEU A 1 93 ? -9.992 21.953 12.641 1 98.88 93 LEU A O 1
ATOM 727 N N . ARG A 1 94 ? -11.469 21.344 11.062 1 98.75 94 ARG A N 1
ATOM 728 C CA . ARG A 1 94 ? -12.43 22.391 11.445 1 98.75 94 ARG A CA 1
ATOM 729 C C . ARG A 1 94 ? -12.922 22.188 12.867 1 98.75 94 ARG A C 1
ATOM 731 O O . ARG A 1 94 ? -13.055 23.141 13.633 1 98.75 94 ARG A O 1
ATOM 738 N N . ARG A 1 95 ? -13.195 20.953 13.219 1 98.62 95 ARG A N 1
ATOM 739 C CA . ARG A 1 95 ? -13.664 20.641 14.562 1 98.62 95 ARG A CA 1
ATOM 740 C C . ARG A 1 95 ? -12.625 21.016 15.609 1 98.62 95 ARG A C 1
ATOM 742 O O . ARG A 1 95 ? -12.945 21.641 16.625 1 98.62 95 ARG A O 1
ATOM 749 N N . LEU A 1 96 ? -11.414 20.656 15.375 1 98.62 96 LEU A N 1
ATOM 750 C CA . LEU A 1 96 ? -10.344 20.953 16.312 1 98.62 96 LEU A CA 1
ATOM 751 C C . LEU A 1 96 ? -10.141 22.453 16.453 1 98.62 96 LEU A C 1
ATOM 753 O O . LEU A 1 96 ? -9.961 22.969 17.562 1 98.62 96 LEU A O 1
ATOM 757 N N . HIS A 1 97 ? -10.172 23.094 15.32 1 98.12 97 HIS A N 1
ATOM 758 C CA . HIS A 1 97 ? -10.047 24.547 15.344 1 98.12 97 HIS A CA 1
ATOM 759 C C . HIS A 1 97 ? -11.164 25.188 16.172 1 98.12 97 HIS A C 1
ATOM 761 O O . HIS A 1 97 ? -10.906 26.078 16.984 1 98.12 97 HIS A O 1
ATOM 767 N N . ARG A 1 98 ? -12.352 24.75 15.992 1 97.56 98 ARG A N 1
ATOM 768 C CA . ARG A 1 98 ? -13.5 25.25 16.734 1 97.56 98 ARG A CA 1
ATOM 769 C C . ARG A 1 98 ? -13.344 24.953 18.234 1 97.56 98 ARG A C 1
ATOM 771 O O . ARG A 1 98 ? -13.789 25.734 19.062 1 97.56 98 ARG A O 1
ATOM 778 N N . ASP A 1 99 ? -12.711 23.891 18.516 1 97.5 99 ASP A N 1
ATOM 779 C CA . ASP A 1 99 ? -12.531 23.484 19.906 1 97.5 99 ASP A CA 1
ATOM 780 C C . ASP A 1 99 ? -11.344 24.203 20.531 1 97.5 99 ASP A C 1
ATOM 782 O O . ASP A 1 99 ? -10.984 23.938 21.688 1 97.5 99 ASP A O 1
ATOM 786 N N . GLY A 1 100 ? -10.703 25.031 19.781 1 97.12 100 GLY A N 1
ATOM 787 C CA . GLY A 1 100 ? -9.695 25.906 20.344 1 97.12 100 GLY A CA 1
ATOM 788 C C . GLY A 1 100 ? -8.273 25.422 20.125 1 97.12 100 GLY A C 1
ATOM 789 O O . GLY A 1 100 ? -7.328 25.984 20.656 1 97.12 100 GLY A O 1
ATOM 790 N N . TRP A 1 101 ? -8.07 24.328 19.391 1 98.25 101 TRP A N 1
ATOM 791 C CA . TRP A 1 101 ? -6.734 23.844 19.078 1 98.25 101 TRP A CA 1
ATOM 792 C C . TRP A 1 101 ? -6.062 24.734 18.031 1 98.25 101 TRP A C 1
ATOM 794 O O . TRP A 1 101 ? -6.707 25.172 17.062 1 98.25 101 TRP A O 1
ATOM 804 N N . ARG A 1 102 ? -4.832 24.984 18.219 1 98.5 102 ARG A N 1
ATOM 805 C CA . ARG A 1 102 ? -4.023 25.469 17.109 1 98.5 102 ARG A CA 1
ATOM 806 C C . ARG A 1 102 ? -3.672 24.344 16.156 1 98.5 102 ARG A C 1
ATOM 808 O O . ARG A 1 102 ? -2.941 23.406 16.516 1 98.5 102 ARG A O 1
ATOM 815 N N . VAL A 1 103 ? -4.156 24.438 14.938 1 98.69 103 VAL A N 1
ATOM 816 C CA . VAL A 1 103 ? -3.959 23.375 13.953 1 98.69 103 VAL A CA 1
ATOM 817 C C . VAL A 1 103 ? -2.816 23.75 13.016 1 98.69 103 VAL A C 1
ATOM 819 O O . VAL A 1 103 ? -2.881 24.766 12.328 1 98.69 103 VAL A O 1
ATOM 822 N N . VAL A 1 104 ? -1.765 22.953 12.953 1 98.75 104 VAL A N 1
ATOM 823 C CA . VAL A 1 104 ? -0.594 23.219 12.125 1 98.75 104 VAL A CA 1
ATOM 824 C C . VAL A 1 104 ? -0.265 22 11.273 1 98.75 104 VAL A C 1
ATOM 826 O O . VAL A 1 104 ? -0.317 20.859 11.758 1 98.75 104 VAL A O 1
ATOM 829 N N . LEU A 1 105 ? -0.012 22.203 9.992 1 98.5 105 LEU A N 1
ATOM 830 C CA . LEU A 1 105 ? 0.444 21.141 9.117 1 98.5 105 LEU A CA 1
ATOM 831 C C . LEU A 1 105 ? 1.964 21.016 9.148 1 98.5 105 LEU A C 1
ATOM 833 O O . LEU A 1 105 ? 2.67 22.031 9.172 1 98.5 105 LEU A O 1
ATOM 837 N N . ALA A 1 106 ? 2.484 19.828 9.258 1 97.31 106 ALA A N 1
ATOM 838 C CA . ALA A 1 106 ? 3.9 19.516 9.102 1 97.31 106 ALA A CA 1
ATOM 839 C C . ALA A 1 106 ? 4.121 18.562 7.926 1 97.31 106 ALA A C 1
ATOM 841 O O . ALA A 1 106 ? 3.863 17.359 8.031 1 97.31 106 ALA A O 1
ATOM 842 N N . THR A 1 107 ? 4.695 19.062 6.836 1 95 107 THR A N 1
ATOM 843 C CA . THR A 1 107 ? 4.773 18.281 5.609 1 95 107 THR A CA 1
ATOM 844 C C . THR A 1 107 ? 6.109 18.516 4.906 1 95 107 THR A C 1
ATOM 846 O O . THR A 1 107 ? 6.723 19.578 5.059 1 95 107 THR A O 1
ATOM 849 N N . SER A 1 108 ? 6.492 17.484 4.18 1 90.75 108 SER A N 1
ATOM 850 C CA . SER A 1 108 ? 7.703 17.578 3.373 1 90.75 108 SER A CA 1
ATOM 851 C C . SER A 1 108 ? 7.41 18.219 2.014 1 90.75 108 SER A C 1
ATOM 853 O O . SER A 1 108 ? 8.328 18.438 1.218 1 90.75 108 SER A O 1
ATOM 855 N N . ALA A 1 109 ? 6.184 18.484 1.712 1 93 109 ALA A N 1
ATOM 856 C CA . ALA A 1 109 ? 5.793 19.109 0.45 1 93 109 ALA A CA 1
ATOM 857 C C . ALA A 1 109 ? 6.062 20.609 0.473 1 93 109 ALA A C 1
ATOM 859 O O . ALA A 1 109 ? 6.113 21.219 1.544 1 93 109 ALA A O 1
ATOM 860 N N . SER A 1 110 ? 6.289 21.156 -0.694 1 93.06 110 SER A N 1
ATOM 861 C CA . SER A 1 110 ? 6.453 22.594 -0.857 1 93.06 110 SER A CA 1
ATOM 862 C C . SER A 1 110 ? 5.918 23.062 -2.207 1 93.06 110 SER A C 1
ATOM 864 O O . SER A 1 110 ? 5.492 22.25 -3.029 1 93.06 110 SER A O 1
ATOM 866 N N . GLY A 1 111 ? 5.809 24.359 -2.311 1 93.81 111 GLY A N 1
ATOM 867 C CA . GLY A 1 111 ? 5.457 24.938 -3.592 1 93.81 111 GLY A CA 1
ATOM 868 C C . GLY A 1 111 ? 4.098 24.5 -4.102 1 93.81 111 GLY A C 1
ATOM 869 O O . GLY A 1 111 ? 3.113 24.516 -3.361 1 93.81 111 GLY A O 1
ATOM 870 N N . ALA A 1 112 ? 4.07 24.156 -5.422 1 95.75 112 ALA A N 1
ATOM 871 C CA . ALA A 1 112 ? 2.828 23.781 -6.098 1 95.75 112 ALA A CA 1
ATOM 872 C C . ALA A 1 112 ? 2.207 22.547 -5.465 1 95.75 112 ALA A C 1
ATOM 874 O O . ALA A 1 112 ? 0.982 22.422 -5.398 1 95.75 112 ALA A O 1
ATOM 875 N N . GLU A 1 113 ? 3.051 21.672 -5.027 1 96.81 113 GLU A N 1
ATOM 876 C CA . GLU A 1 113 ? 2.561 20.469 -4.379 1 96.81 113 GLU A CA 1
ATOM 877 C C . GLU A 1 113 ? 1.784 20.797 -3.107 1 96.81 113 GLU A C 1
ATOM 879 O O . GLU A 1 113 ? 0.684 20.281 -2.895 1 96.81 113 GLU A O 1
ATOM 884 N N . LEU A 1 114 ? 2.359 21.609 -2.254 1 96.69 114 LEU A N 1
ATOM 885 C CA . LEU A 1 114 ? 1.688 22.016 -1.024 1 96.69 114 LEU A CA 1
ATOM 886 C C . LEU A 1 114 ? 0.358 22.703 -1.329 1 96.69 114 LEU A C 1
ATOM 888 O O . LEU A 1 114 ? -0.645 22.453 -0.657 1 96.69 114 LEU A O 1
ATOM 892 N N . GLY A 1 115 ? 0.367 23.578 -2.344 1 97.81 115 GLY A N 1
ATOM 893 C CA . GLY A 1 115 ? -0.877 24.203 -2.76 1 97.81 115 GLY A CA 1
ATOM 894 C C . GLY A 1 115 ? -1.949 23.203 -3.146 1 97.81 115 GLY A C 1
ATOM 895 O O . GLY A 1 115 ? -3.105 23.328 -2.738 1 97.81 115 GLY A O 1
ATOM 896 N N . ALA A 1 116 ? -1.608 22.203 -3.924 1 98.44 116 ALA A N 1
ATOM 897 C CA . ALA A 1 116 ? -2.535 21.156 -4.352 1 98.44 116 ALA A CA 1
ATOM 898 C C . ALA A 1 116 ? -3.076 20.391 -3.156 1 98.44 116 ALA A C 1
ATOM 900 O O . ALA A 1 116 ? -4.266 20.062 -3.104 1 98.44 116 ALA A O 1
ATOM 901 N N . LEU A 1 117 ? -2.225 20.125 -2.209 1 98.62 117 LEU A N 1
ATOM 902 C CA . LEU A 1 117 ? -2.611 19.375 -1.014 1 98.62 117 LEU A CA 1
ATOM 903 C C . LEU A 1 117 ? -3.596 20.172 -0.17 1 98.62 117 LEU A C 1
ATOM 905 O O . LEU A 1 117 ? -4.605 19.641 0.293 1 98.62 117 LEU A O 1
ATOM 909 N N . ARG A 1 118 ? -3.336 21.422 0.023 1 98.31 118 ARG A N 1
ATOM 910 C CA . ARG A 1 118 ? -4.23 22.281 0.784 1 98.31 118 ARG A CA 1
ATOM 911 C C . ARG A 1 118 ? -5.598 22.375 0.111 1 98.31 118 ARG A C 1
ATOM 913 O O . ARG A 1 118 ? -6.629 22.375 0.786 1 98.31 118 ARG A O 1
ATOM 920 N N . ARG A 1 119 ? -5.539 22.5 -1.223 1 98.44 119 ARG A N 1
ATOM 921 C CA . ARG A 1 119 ? -6.793 22.531 -1.966 1 98.44 119 ARG A CA 1
ATOM 922 C C . ARG A 1 119 ? -7.586 21.25 -1.752 1 98.44 119 ARG A C 1
ATOM 924 O O . ARG A 1 119 ? -8.805 21.281 -1.592 1 98.44 119 ARG A O 1
ATOM 931 N N . ALA A 1 120 ? -6.938 20.188 -1.728 1 98.56 120 ALA A N 1
ATOM 932 C CA . ALA A 1 120 ? -7.59 18.906 -1.524 1 98.56 120 ALA A CA 1
ATOM 933 C C . ALA A 1 120 ? -8.211 18.812 -0.134 1 98.56 120 ALA A C 1
ATOM 935 O O . ALA A 1 120 ? -9.32 18.297 0.025 1 98.56 120 ALA A O 1
ATOM 936 N N . ILE A 1 121 ? -7.5 19.281 0.861 1 98.5 121 ILE A N 1
ATOM 937 C CA . ILE A 1 121 ? -7.996 19.25 2.232 1 98.5 121 ILE A CA 1
ATOM 938 C C . ILE A 1 121 ? -9.227 20.141 2.359 1 98.5 121 ILE A C 1
ATOM 940 O O . ILE A 1 121 ? -10.195 19.781 3.039 1 98.5 121 ILE A O 1
ATOM 944 N N . ASP A 1 122 ? -9.148 21.328 1.744 1 98.25 122 ASP A N 1
ATOM 945 C CA . ASP A 1 122 ? -10.242 22.281 1.674 1 98.25 122 ASP A CA 1
ATOM 946 C C . ASP A 1 122 ? -10.664 22.734 3.07 1 98.25 122 ASP A C 1
ATOM 948 O O . ASP A 1 122 ? -11.844 22.641 3.43 1 98.25 122 ASP A O 1
ATOM 952 N N . ALA A 1 123 ? -9.719 23.203 3.895 1 98.69 123 ALA A N 1
ATOM 953 C CA . ALA A 1 123 ? -9.984 23.656 5.254 1 98.69 123 ALA A CA 1
ATOM 954 C C . ALA A 1 123 ? -8.984 24.719 5.684 1 98.69 123 ALA A C 1
ATOM 956 O O . ALA A 1 123 ? -8.539 24.734 6.836 1 98.69 123 ALA A O 1
ATOM 957 N N . ASP A 1 124 ? -8.609 25.594 4.75 1 98.31 124 ASP A N 1
ATOM 958 C CA . ASP A 1 124 ? -7.594 26.609 5.02 1 98.31 124 ASP A CA 1
ATOM 959 C C . ASP A 1 124 ? -7.977 27.469 6.223 1 98.31 124 ASP A C 1
ATOM 961 O O . ASP A 1 124 ? -7.105 27.906 6.977 1 98.31 124 ASP A O 1
ATOM 965 N N . GLU A 1 125 ? -9.227 27.672 6.387 1 98.19 125 GLU A N 1
ATOM 966 C CA . GLU A 1 125 ? -9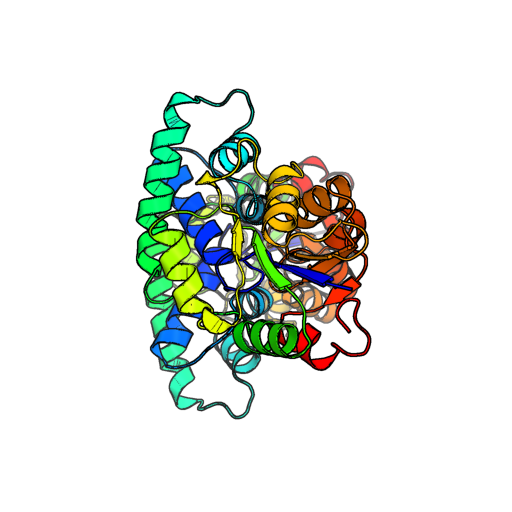.703 28.531 7.461 1 98.19 125 GLU A CA 1
ATOM 967 C C . GLU A 1 125 ? -9.414 27.938 8.828 1 98.19 125 GLU A C 1
ATOM 969 O O . GLU A 1 125 ? -9.422 28.641 9.844 1 98.19 125 GLU A O 1
ATOM 974 N N . ALA A 1 126 ? -9.156 26.609 8.867 1 98.62 126 ALA A N 1
ATOM 975 C CA . ALA A 1 126 ? -8.93 25.922 10.125 1 98.62 126 ALA A CA 1
ATOM 976 C C . ALA A 1 126 ? -7.441 25.719 10.383 1 98.62 126 ALA A C 1
ATOM 978 O O . ALA A 1 126 ? -7.055 25.188 11.43 1 98.62 126 ALA A O 1
ATOM 979 N N . ILE A 1 127 ? -6.594 26.078 9.453 1 98.62 127 ILE A N 1
ATOM 980 C CA . ILE A 1 127 ? -5.16 25.828 9.539 1 98.62 127 ILE A CA 1
ATOM 981 C C . ILE A 1 127 ? -4.438 27.094 9.992 1 98.62 127 ILE A C 1
ATOM 983 O O . ILE A 1 127 ? -4.473 28.125 9.312 1 98.62 127 ILE A O 1
ATOM 987 N N . ASP A 1 128 ? -3.734 27.016 11.102 1 98.12 128 ASP A N 1
ATOM 988 C CA . ASP A 1 128 ? -3.1 28.172 11.711 1 98.12 128 ASP A CA 1
ATOM 989 C C . ASP A 1 128 ? -1.674 28.359 11.195 1 98.12 128 ASP A C 1
ATOM 991 O O . ASP A 1 128 ? -1.08 29.422 11.359 1 98.12 128 ASP A O 1
ATOM 995 N N . GLY A 1 129 ? -1.124 27.375 10.648 1 97.5 129 GLY A N 1
ATOM 996 C CA . GLY A 1 129 ? 0.226 27.422 10.109 1 97.5 129 GLY A CA 1
ATOM 997 C C . GLY A 1 129 ? 0.606 26.156 9.352 1 97.5 129 GLY A C 1
ATOM 998 O O . GLY A 1 129 ? -0.079 25.141 9.445 1 97.5 129 GLY A O 1
ATOM 999 N N . THR A 1 130 ? 1.621 26.297 8.562 1 97.31 130 THR A N 1
ATOM 1000 C CA . THR A 1 130 ? 2.164 25.156 7.816 1 97.31 130 THR A CA 1
ATOM 1001 C C . THR A 1 130 ? 3.688 25.141 7.906 1 97.31 130 THR A C 1
ATOM 1003 O O . THR A 1 130 ? 4.355 26.094 7.492 1 97.31 130 THR A O 1
ATOM 1006 N N . ALA A 1 131 ? 4.203 24.094 8.5 1 95.75 131 ALA A N 1
ATOM 1007 C CA . ALA A 1 131 ? 5.629 23.781 8.438 1 95.75 131 ALA A CA 1
ATOM 1008 C C . ALA A 1 131 ? 5.949 22.906 7.23 1 95.75 131 ALA A C 1
ATOM 1010 O O . ALA A 1 131 ? 5.621 21.719 7.215 1 95.75 131 ALA A O 1
ATOM 1011 N N . SER A 1 132 ? 6.691 23.469 6.246 1 93.94 132 SER A N 1
ATOM 1012 C CA . SER A 1 132 ? 6.949 22.766 4.996 1 93.94 132 SER A CA 1
ATOM 1013 C C . SER A 1 132 ? 8.43 22.422 4.852 1 93.94 132 SER A C 1
ATOM 1015 O O . SER A 1 132 ? 9.242 22.797 5.691 1 93.94 132 SER A O 1
ATOM 1017 N N . ALA A 1 133 ? 8.727 21.719 3.789 1 89.12 133 ALA A N 1
ATOM 1018 C CA . ALA A 1 133 ? 10.094 21.266 3.529 1 89.12 133 ALA A CA 1
ATOM 1019 C C . ALA A 1 133 ? 11.039 22.453 3.377 1 89.12 133 ALA A C 1
ATOM 1021 O O . ALA A 1 133 ? 12.227 22.359 3.703 1 89.12 133 ALA A O 1
ATOM 1022 N N . ASP A 1 134 ? 10.539 23.547 2.98 1 90.25 134 ASP A N 1
ATOM 1023 C CA . ASP A 1 134 ? 11.359 24.734 2.732 1 90.25 134 ASP A CA 1
ATOM 1024 C C . ASP A 1 134 ? 11.797 25.375 4.043 1 90.25 134 ASP A C 1
ATOM 1026 O O . ASP A 1 134 ? 12.711 26.203 4.059 1 90.25 134 ASP A O 1
ATOM 1030 N N . ASP A 1 135 ? 11.188 24.969 5.098 1 89.75 135 ASP A N 1
ATOM 1031 C CA . ASP A 1 135 ? 11.375 25.672 6.359 1 89.75 135 ASP A CA 1
ATOM 1032 C C . ASP A 1 135 ? 12.328 24.922 7.285 1 89.75 135 ASP A C 1
ATOM 1034 O O . ASP A 1 135 ? 12.578 25.344 8.406 1 89.75 135 ASP A O 1
ATOM 1038 N N . VAL A 1 136 ? 12.75 23.781 6.812 1 91.19 136 VAL A N 1
ATOM 1039 C CA . VAL A 1 136 ? 13.555 22.953 7.707 1 91.19 136 VAL A CA 1
ATOM 1040 C C . VAL A 1 136 ? 14.82 22.484 6.988 1 91.19 136 VAL A C 1
ATOM 1042 O O . VAL A 1 136 ? 14.836 22.375 5.762 1 91.19 136 VAL A O 1
ATOM 1045 N N . GLU A 1 137 ? 15.812 22.188 7.762 1 91.75 137 GLU A N 1
ATOM 1046 C CA . GLU A 1 137 ? 17.062 21.656 7.223 1 91.75 137 GLU A CA 1
ATOM 1047 C C . GLU A 1 137 ? 17.016 20.125 7.125 1 91.75 137 GLU A C 1
ATOM 1049 O O . GLU A 1 137 ? 17.453 19.547 6.129 1 91.75 137 GLU A O 1
ATOM 1054 N N . ARG A 1 138 ? 16.547 19.609 8.148 1 93.75 138 ARG A N 1
ATOM 1055 C CA . ARG A 1 138 ? 16.422 18.156 8.188 1 93.75 138 ARG A CA 1
ATOM 1056 C C . ARG A 1 138 ? 14.961 17.734 8.281 1 93.75 138 ARG A C 1
ATOM 1058 O O . ARG A 1 138 ? 14.266 18.094 9.227 1 93.75 138 ARG A O 1
ATOM 1065 N N . GLY A 1 139 ? 14.523 16.859 7.363 1 94.12 139 GLY A N 1
ATOM 1066 C CA . GLY A 1 139 ? 13.164 16.344 7.379 1 94.12 139 GLY A CA 1
ATOM 1067 C C . GLY A 1 139 ? 12.992 15.125 8.266 1 94.12 139 GLY A C 1
ATOM 1068 O O . GLY A 1 139 ? 13.961 14.656 8.875 1 94.12 139 GLY A O 1
ATOM 1069 N N . LYS A 1 140 ? 11.805 14.688 8.352 1 95.19 140 LYS A N 1
ATOM 1070 C CA . LYS A 1 140 ? 11.539 13.445 9.086 1 95.19 140 LYS A CA 1
ATOM 1071 C C . LYS A 1 140 ? 12.5 12.344 8.664 1 95.19 140 LYS A C 1
ATOM 1073 O O . LYS A 1 140 ? 12.867 12.242 7.488 1 95.19 140 LYS A O 1
ATOM 1078 N N . PRO A 1 141 ? 13.023 11.57 9.633 1 96.38 141 PRO A N 1
ATOM 1079 C CA . PRO A 1 141 ? 12.547 11.367 11.008 1 96.38 141 PRO A CA 1
ATOM 1080 C C . PRO A 1 141 ? 13.172 12.336 12 1 96.38 141 PRO A C 1
ATOM 1082 O O . PRO A 1 141 ? 13 12.18 13.211 1 96.38 141 PRO A O 1
ATOM 1085 N N . ALA A 1 142 ? 13.953 13.258 11.547 1 97.06 142 ALA A N 1
ATOM 1086 C CA . ALA A 1 142 ? 14.406 14.312 12.453 1 97.06 142 ALA A CA 1
ATOM 1087 C C . ALA A 1 142 ? 13.219 15.062 13.055 1 97.06 142 ALA A C 1
ATOM 1089 O O . ALA A 1 142 ? 12.172 15.188 12.422 1 97.06 142 ALA A O 1
ATOM 1090 N N . PRO A 1 143 ? 13.336 15.594 14.227 1 98 143 PRO A N 1
ATOM 1091 C CA . PRO A 1 143 ? 12.203 16.234 14.906 1 98 143 PRO A CA 1
ATOM 1092 C C . PRO A 1 143 ? 11.922 17.641 14.383 1 98 143 PRO A C 1
ATOM 1094 O O . PRO A 1 143 ? 10.891 18.234 14.719 1 98 143 PRO A O 1
ATOM 1097 N N . GLU A 1 144 ? 12.781 18.172 13.547 1 97.19 144 GLU A N 1
ATOM 1098 C CA . GLU A 1 144 ? 12.781 19.578 13.172 1 97.19 144 GLU A CA 1
ATOM 1099 C C . GLU A 1 144 ? 11.438 19.984 12.57 1 97.19 144 GLU A C 1
ATOM 1101 O O . GLU A 1 144 ? 10.906 21.047 12.898 1 97.19 144 GLU A O 1
ATOM 1106 N N . PRO A 1 145 ? 10.859 19.188 11.648 1 96.56 145 PRO A N 1
ATOM 1107 C CA . PRO A 1 145 ? 9.562 19.578 11.109 1 96.56 145 PRO A CA 1
ATOM 1108 C C . PRO A 1 145 ? 8.5 19.75 12.195 1 96.56 145 PRO A C 1
ATOM 1110 O O . PRO A 1 145 ? 7.695 20.688 12.141 1 96.56 145 PRO A O 1
ATOM 1113 N N . VAL A 1 146 ? 8.508 18.891 13.18 1 98 146 VAL A N 1
ATOM 1114 C CA . VAL A 1 146 ? 7.539 18.953 14.273 1 98 146 VAL A CA 1
ATOM 1115 C C . VAL A 1 146 ? 7.867 20.125 15.18 1 98 146 VAL A C 1
ATOM 1117 O O . VAL A 1 146 ? 6.977 20.875 15.586 1 98 146 VAL A O 1
ATOM 1120 N N . GLU A 1 147 ? 9.117 20.297 15.508 1 98.38 147 GLU A N 1
ATOM 1121 C CA . GLU A 1 147 ? 9.547 21.406 16.344 1 98.38 147 GLU A CA 1
ATOM 1122 C C . GLU A 1 147 ? 9.188 22.75 15.695 1 98.38 147 GLU A C 1
ATOM 1124 O O . GLU A 1 147 ? 8.719 23.672 16.375 1 98.38 147 GLU A O 1
ATOM 1129 N N . HIS A 1 148 ? 9.438 22.812 14.422 1 97.94 148 HIS A N 1
ATOM 1130 C CA . HIS A 1 148 ? 9.07 24.031 13.711 1 97.94 148 HIS A CA 1
ATOM 1131 C C . HIS A 1 148 ? 7.57 24.281 13.773 1 97.94 148 HIS A C 1
ATOM 1133 O O . HIS A 1 148 ? 7.133 25.422 13.953 1 97.94 148 HIS A O 1
ATOM 1139 N N . ALA A 1 149 ? 6.773 23.25 13.602 1 98.06 149 ALA A N 1
ATOM 1140 C CA . ALA A 1 149 ? 5.32 23.375 13.711 1 98.06 149 ALA A CA 1
ATOM 1141 C C . ALA A 1 149 ? 4.922 23.891 15.094 1 98.06 149 ALA A C 1
ATOM 1143 O O . ALA A 1 149 ? 4.016 24.719 15.211 1 98.06 149 ALA A O 1
ATOM 1144 N N . LEU A 1 150 ? 5.574 23.422 16.125 1 98.06 150 LEU A N 1
ATOM 1145 C CA . LEU A 1 150 ? 5.301 23.859 17.484 1 98.06 150 LEU A CA 1
ATOM 1146 C C . LEU A 1 150 ? 5.648 25.328 17.672 1 98.06 150 LEU A C 1
ATOM 1148 O O . LEU A 1 150 ? 4.93 26.062 18.359 1 98.06 150 LEU A O 1
ATOM 1152 N N . GLU A 1 151 ? 6.742 25.688 17.062 1 97.81 151 GLU A N 1
ATOM 1153 C CA . GLU A 1 151 ? 7.125 27.094 17.109 1 97.81 151 GLU A CA 1
ATOM 1154 C C . GLU A 1 151 ? 6.055 27.969 16.469 1 97.81 151 GLU A C 1
ATOM 1156 O O . GLU A 1 151 ? 5.695 29.031 17 1 97.81 151 GLU A O 1
ATOM 1161 N N . LEU A 1 152 ? 5.559 27.562 15.359 1 97.25 152 LEU A N 1
ATOM 1162 C CA . LEU A 1 152 ? 4.508 28.297 14.656 1 97.25 152 LEU A CA 1
ATOM 1163 C C . LEU A 1 152 ? 3.248 28.391 15.516 1 97.25 152 LEU A C 1
ATOM 1165 O O . LEU A 1 152 ? 2.559 29.406 15.508 1 97.25 152 LEU A O 1
ATOM 1169 N N . ALA A 1 153 ? 2.973 27.281 16.203 1 97.31 153 ALA A N 1
ATOM 1170 C CA . ALA A 1 153 ? 1.776 27.203 17.047 1 97.31 153 ALA A CA 1
ATOM 1171 C C . ALA A 1 153 ? 1.958 28 18.328 1 97.31 153 ALA A C 1
ATOM 1173 O O . ALA A 1 153 ? 0.979 28.422 18.953 1 97.31 153 ALA A O 1
ATOM 1174 N N . GLY A 1 154 ? 3.227 28.156 18.75 1 97.62 154 GLY A N 1
ATOM 1175 C CA . GLY A 1 154 ? 3.512 28.766 20.031 1 97.62 154 GLY A CA 1
ATOM 1176 C C . GLY A 1 154 ? 3.125 27.891 21.203 1 97.62 154 GLY A C 1
ATOM 1177 O O . GLY A 1 154 ? 2.625 28.391 22.219 1 97.62 154 GLY A O 1
ATOM 1178 N N . VAL A 1 155 ? 3.199 26.641 21.094 1 97.81 155 VAL A N 1
ATOM 1179 C CA . VAL A 1 155 ? 2.76 25.672 22.094 1 97.81 155 VAL A CA 1
ATOM 1180 C C . VAL A 1 155 ? 3.896 24.703 22.406 1 97.81 155 VAL A C 1
ATOM 1182 O O . VAL A 1 155 ? 4.598 24.234 21.5 1 97.81 155 VAL A O 1
ATOM 1185 N N . PRO A 1 156 ? 4.176 24.469 23.703 1 97.69 156 PRO A N 1
ATOM 1186 C CA . PRO A 1 156 ? 5.203 23.469 24.031 1 97.69 156 PRO A CA 1
ATOM 1187 C C . PRO A 1 156 ? 4.797 22.047 23.656 1 97.69 156 PRO A C 1
ATOM 1189 O O . PRO A 1 156 ? 3.605 21.766 23.5 1 97.69 156 PRO A O 1
ATOM 1192 N N . ALA A 1 157 ? 5.746 21.188 23.547 1 98.31 157 ALA A N 1
ATOM 1193 C CA . ALA A 1 157 ? 5.527 19.797 23.141 1 98.31 157 ALA A CA 1
ATOM 1194 C C . ALA A 1 157 ? 4.551 19.094 24.078 1 98.31 157 ALA A C 1
ATOM 1196 O O . ALA A 1 157 ? 3.742 18.281 23.641 1 98.31 157 ALA A O 1
ATOM 1197 N N . SER A 1 158 ? 4.602 19.453 25.344 1 97.44 158 SER A N 1
ATOM 1198 C CA . SER A 1 158 ? 3.812 18.766 26.375 1 97.44 158 SER A CA 1
ATOM 1199 C 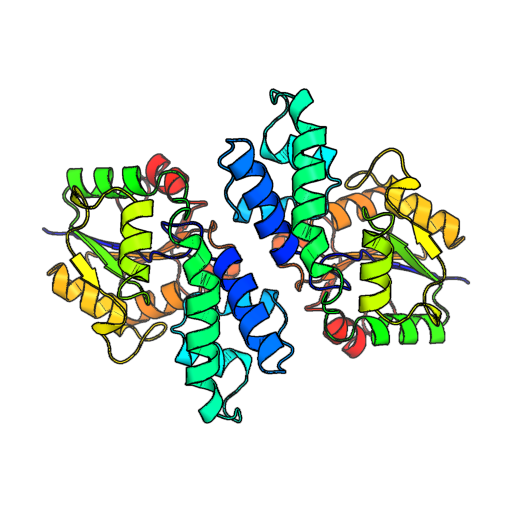C . SER A 1 158 ? 2.32 19.016 26.172 1 97.44 158 SER A C 1
ATOM 1201 O O . SER A 1 158 ? 1.487 18.328 26.75 1 97.44 158 SER A O 1
ATOM 1203 N N . ARG A 1 159 ? 1.973 19.953 25.344 1 98 159 ARG A N 1
ATOM 1204 C CA . ARG A 1 159 ? 0.569 20.281 25.109 1 98 159 ARG A CA 1
ATOM 1205 C C . ARG A 1 159 ? 0.203 20.109 23.641 1 98 159 ARG A C 1
ATOM 1207 O O . ARG A 1 159 ? -0.745 20.719 23.156 1 98 159 ARG A O 1
ATOM 1214 N N . ALA A 1 160 ? 0.982 19.312 22.969 1 98.44 160 ALA A N 1
ATOM 1215 C CA . ALA A 1 160 ? 0.761 19.109 21.547 1 98.44 160 ALA A CA 1
ATOM 1216 C C . ALA A 1 160 ? 0.566 17.641 21.203 1 98.44 160 ALA A C 1
ATOM 1218 O O . ALA A 1 160 ? 1.073 16.766 21.906 1 98.44 160 ALA A O 1
ATOM 1219 N N . VAL A 1 161 ? -0.22 17.391 20.234 1 98.75 161 VAL A N 1
ATOM 1220 C CA . VAL A 1 161 ? -0.435 16.062 19.672 1 98.75 161 VAL A CA 1
ATOM 1221 C C . VAL A 1 161 ? -0.029 16.062 18.188 1 98.75 161 VAL A C 1
ATOM 1223 O O . VAL A 1 161 ? -0.352 17 17.453 1 98.75 161 VAL A O 1
ATOM 1226 N N . PHE A 1 162 ? 0.753 15.117 17.812 1 98.88 162 PHE A N 1
ATOM 1227 C CA . PHE A 1 162 ? 1.131 14.938 16.406 1 98.88 162 PHE A CA 1
ATOM 1228 C C . PHE A 1 162 ? 0.401 13.75 15.805 1 98.88 162 PHE A C 1
ATOM 1230 O O . PHE A 1 162 ? 0.418 12.648 16.359 1 98.88 162 PHE A O 1
ATOM 1237 N N . VAL A 1 163 ? -0.304 13.953 14.688 1 98.94 163 VAL A N 1
ATOM 1238 C CA . VAL A 1 163 ? -1.062 12.914 13.984 1 98.94 163 VAL A CA 1
ATOM 1239 C C . VAL A 1 163 ? -0.393 12.594 12.656 1 98.94 163 VAL A C 1
ATOM 1241 O O . VAL A 1 163 ? -0.182 13.484 11.828 1 98.94 163 VAL A O 1
ATOM 1244 N N . GLY A 1 164 ? 0.001 11.398 12.414 1 98.81 164 GLY A N 1
ATOM 1245 C CA . GLY A 1 164 ? 0.622 10.961 11.172 1 98.81 164 GLY A CA 1
ATOM 1246 C C . GLY A 1 164 ? 0.318 9.508 10.836 1 98.81 164 GLY A C 1
ATOM 1247 O O . GLY A 1 164 ? -0.356 8.82 11.602 1 98.81 164 GLY A O 1
ATOM 1248 N N . ASP A 1 165 ? 0.834 9.047 9.656 1 98.81 165 ASP A N 1
ATOM 1249 C CA . ASP A 1 165 ? 0.472 7.707 9.203 1 98.81 165 ASP A CA 1
ATOM 1250 C C . ASP A 1 165 ? 1.715 6.848 8.984 1 98.81 165 ASP A C 1
ATOM 1252 O O . ASP A 1 165 ? 1.608 5.68 8.602 1 98.81 165 ASP A O 1
ATOM 1256 N N . THR A 1 166 ? 2.891 7.367 9.203 1 98.69 166 THR A N 1
ATOM 1257 C CA . THR A 1 166 ? 4.098 6.609 8.898 1 98.69 166 THR A CA 1
ATOM 1258 C C . THR A 1 166 ? 4.953 6.418 10.148 1 98.69 166 THR A C 1
ATOM 1260 O O . THR A 1 166 ? 4.777 7.129 11.141 1 98.69 166 THR A O 1
ATOM 1263 N N . VAL A 1 167 ? 5.902 5.496 10.086 1 98.75 167 VAL A N 1
ATOM 1264 C CA . VAL A 1 167 ? 6.855 5.293 11.18 1 98.75 167 VAL A CA 1
ATOM 1265 C C . VAL A 1 167 ? 7.758 6.52 11.312 1 98.75 167 VAL A C 1
ATOM 1267 O O . VAL A 1 167 ? 8.195 6.859 12.414 1 98.75 167 VAL A O 1
ATOM 1270 N N . TRP A 1 168 ? 7.984 7.195 10.203 1 98.5 168 TRP A N 1
ATOM 1271 C CA . TRP A 1 168 ? 8.82 8.391 10.203 1 98.5 168 TRP A CA 1
ATOM 1272 C C . TRP A 1 168 ? 8.148 9.523 10.984 1 98.5 168 TRP A C 1
ATOM 1274 O O . TRP A 1 168 ? 8.82 10.25 11.727 1 98.5 168 TRP A O 1
ATOM 1284 N N . ASP A 1 169 ? 6.871 9.633 10.797 1 98.62 169 ASP A N 1
ATOM 1285 C CA . ASP A 1 169 ? 6.086 10.578 11.586 1 98.62 169 ASP A CA 1
ATOM 1286 C C . ASP A 1 169 ? 6.223 10.297 13.078 1 98.62 169 ASP A C 1
ATOM 1288 O O . ASP A 1 169 ? 6.465 11.211 13.867 1 98.62 169 ASP A O 1
ATOM 1292 N N . MET A 1 170 ? 6.047 9.008 13.438 1 98.81 170 MET A N 1
ATOM 1293 C CA . MET A 1 170 ? 6.078 8.609 14.844 1 98.81 170 MET A CA 1
ATOM 1294 C C . MET A 1 170 ? 7.449 8.875 15.453 1 98.81 170 MET A C 1
ATOM 1296 O O . MET A 1 170 ? 7.547 9.398 16.562 1 98.81 170 MET A O 1
ATOM 1300 N N . ARG A 1 171 ? 8.438 8.586 14.719 1 98.69 171 ARG A N 1
ATOM 1301 C CA . ARG A 1 171 ? 9.797 8.797 15.211 1 98.69 171 ARG A CA 1
ATOM 1302 C C . ARG A 1 171 ? 10.102 10.281 15.367 1 98.69 171 ARG A C 1
ATOM 1304 O O . ARG A 1 171 ? 10.672 10.703 16.375 1 98.69 171 ARG A O 1
ATOM 1311 N N . ALA A 1 172 ? 9.742 11.094 14.352 1 98.38 172 ALA A N 1
ATOM 1312 C CA . ALA A 1 172 ? 9.938 12.539 14.422 1 98.38 172 ALA A CA 1
ATOM 1313 C C . ALA A 1 172 ? 9.195 13.133 15.617 1 98.38 172 ALA A C 1
ATOM 1315 O O . ALA A 1 172 ? 9.758 13.93 16.375 1 98.38 172 ALA A O 1
ATOM 1316 N N . GLY A 1 173 ? 7.934 12.75 15.797 1 98.56 173 GLY A N 1
ATOM 1317 C CA . GLY A 1 173 ? 7.156 13.211 16.938 1 98.56 173 GLY A CA 1
ATOM 1318 C C . GLY A 1 173 ? 7.742 12.789 18.266 1 98.56 173 GLY A C 1
ATOM 1319 O O . GLY A 1 173 ? 7.824 13.594 19.203 1 98.56 173 GLY A O 1
ATOM 1320 N N . GLY A 1 174 ? 8.117 11.531 18.344 1 98.31 174 GLY A N 1
ATOM 1321 C CA . GLY A 1 174 ? 8.758 11.047 19.562 1 98.31 174 GLY A CA 1
ATOM 1322 C C . GLY A 1 174 ? 9.984 11.844 19.953 1 98.31 174 GLY A C 1
ATOM 1323 O O . GLY A 1 174 ? 10.148 12.219 21.109 1 98.31 174 GLY A O 1
ATOM 1324 N N . LYS A 1 175 ? 10.812 12.109 18.984 1 98.31 175 LYS A N 1
ATOM 1325 C CA . LYS A 1 175 ? 12.031 12.875 19.219 1 98.31 175 LYS A CA 1
ATOM 1326 C C . LYS A 1 175 ? 11.711 14.312 19.625 1 98.31 175 LYS A C 1
ATOM 1328 O O . LYS A 1 175 ? 12.453 14.922 20.406 1 98.31 175 LYS A O 1
ATOM 1333 N N . ALA A 1 176 ? 10.602 14.812 19.125 1 98.44 176 ALA A N 1
ATOM 1334 C CA . ALA A 1 176 ? 10.18 16.172 19.438 1 98.44 176 ALA A CA 1
ATOM 1335 C C . ALA A 1 176 ? 9.477 16.234 20.797 1 98.44 176 ALA A C 1
ATOM 1337 O O . ALA A 1 176 ? 9.164 17.312 21.297 1 98.44 176 ALA A O 1
ATOM 1338 N N . GLY A 1 177 ? 9.133 15.055 21.375 1 98.25 177 GLY A N 1
ATOM 1339 C CA . GLY A 1 177 ? 8.539 14.984 22.703 1 98.25 177 GLY A CA 1
ATOM 1340 C C . GLY A 1 177 ? 7.035 15.18 22.703 1 98.25 177 GLY A C 1
ATOM 1341 O O . GLY A 1 177 ? 6.441 15.508 23.719 1 98.25 177 GLY A O 1
ATOM 1342 N N . VAL A 1 178 ? 6.406 15.016 21.594 1 98.38 178 VAL A N 1
ATOM 1343 C CA . VAL A 1 178 ? 4.961 15.219 21.5 1 98.38 178 VAL A CA 1
ATOM 1344 C C . VAL A 1 178 ? 4.242 13.875 21.562 1 98.38 178 VAL A C 1
ATOM 1346 O O . VAL A 1 178 ? 4.848 12.828 21.328 1 98.38 178 VAL A O 1
ATOM 1349 N N . HIS A 1 179 ? 2.979 13.914 21.984 1 98.38 179 HIS A N 1
ATOM 1350 C CA . HIS A 1 179 ? 2.125 12.734 21.922 1 98.38 179 HIS A CA 1
ATOM 1351 C C . HIS A 1 179 ? 1.799 12.375 20.469 1 98.38 179 HIS A C 1
ATOM 1353 O O . HIS A 1 179 ? 1.248 13.195 19.734 1 98.38 179 HIS A O 1
ATOM 1359 N N . CYS A 1 180 ? 2.082 11.141 20.078 1 98.81 180 CYS A N 1
ATOM 1360 C CA . CYS A 1 180 ? 1.91 10.734 18.688 1 98.81 180 CYS A CA 1
ATOM 1361 C C . CYS A 1 180 ? 0.661 9.883 18.516 1 98.81 180 CYS A C 1
ATOM 1363 O O . CYS A 1 180 ? 0.457 8.914 19.25 1 98.81 180 CYS A O 1
ATOM 1365 N N . VAL A 1 181 ? -0.155 10.227 17.562 1 98.94 181 VAL A N 1
ATOM 1366 C CA . VAL A 1 181 ? -1.325 9.477 17.109 1 98.94 181 VAL A CA 1
ATOM 1367 C C . VAL A 1 181 ? -1.099 8.961 15.695 1 98.94 181 VAL A C 1
ATOM 1369 O O . VAL A 1 181 ? -0.751 9.727 14.789 1 98.94 181 VAL A O 1
ATOM 1372 N N . GLY A 1 182 ? -1.256 7.645 15.516 1 98.88 182 GLY A N 1
ATOM 1373 C CA . GLY A 1 182 ? -1.106 7.035 14.203 1 98.88 182 GLY A CA 1
ATOM 1374 C C . GLY A 1 182 ? -2.428 6.828 13.484 1 98.88 182 GLY A C 1
ATOM 1375 O O . GLY A 1 182 ? -3.438 6.508 14.117 1 98.88 182 GLY A O 1
ATOM 1376 N N . LEU A 1 183 ? -2.424 7.039 12.242 1 98.94 183 LEU A N 1
ATOM 1377 C CA . LEU A 1 183 ? -3.559 6.68 11.398 1 98.94 183 LEU A CA 1
ATOM 1378 C C . LEU A 1 183 ? -3.193 5.531 10.461 1 98.94 183 LEU A C 1
ATOM 1380 O O . LEU A 1 183 ? -2.094 5.504 9.906 1 98.94 183 LEU A O 1
ATOM 1384 N N . LEU A 1 184 ? -4.133 4.633 10.242 1 98.69 184 LEU A N 1
ATOM 1385 C CA . LEU A 1 184 ? -3.873 3.418 9.477 1 98.69 184 LEU A CA 1
ATOM 1386 C C . LEU A 1 184 ? -4.117 3.652 7.992 1 98.69 184 LEU A C 1
ATOM 1388 O O . LEU A 1 184 ? -3.678 2.859 7.156 1 98.69 184 LEU A O 1
ATOM 1392 N N . CYS A 1 185 ? -4.68 4.707 7.605 1 98.44 185 CYS A N 1
ATOM 1393 C CA . CYS A 1 185 ? -5.145 4.957 6.246 1 98.44 185 CYS A CA 1
ATOM 1394 C C . CYS A 1 185 ? -3.973 5.23 5.312 1 98.44 185 CYS A C 1
ATOM 1396 O O . CYS A 1 185 ? -4.137 5.238 4.09 1 98.44 185 CYS A O 1
ATOM 1398 N N . GLY A 1 186 ? -2.795 5.391 5.812 1 98.5 186 GLY A N 1
ATOM 1399 C CA . GLY A 1 186 ? -1.609 5.484 4.977 1 98.5 186 GLY A CA 1
ATOM 1400 C C . GLY A 1 186 ? -1.073 4.133 4.547 1 98.5 186 GLY A C 1
ATOM 1401 O O . GLY A 1 186 ? -0.225 4.047 3.654 1 98.5 186 GLY A O 1
ATOM 1402 N N . GLY A 1 187 ? -1.526 3.121 5.227 1 98.25 187 GLY A N 1
ATOM 1403 C CA . GLY A 1 187 ? -1.195 1.771 4.801 1 98.25 187 GLY A CA 1
ATOM 1404 C C . GLY A 1 187 ? -0.137 1.113 5.664 1 98.25 187 GLY A C 1
ATOM 1405 O O . GLY A 1 187 ? 0.279 -0.016 5.395 1 98.25 187 GLY A O 1
ATOM 1406 N N . ILE A 1 188 ? 0.336 1.774 6.68 1 98.62 188 ILE A N 1
ATOM 1407 C CA . ILE A 1 188 ? 1.347 1.204 7.562 1 98.62 188 ILE A CA 1
ATOM 1408 C C . ILE A 1 188 ? 0.67 0.398 8.672 1 98.62 188 ILE A C 1
ATOM 1410 O O . ILE A 1 188 ? -0.312 0.849 9.266 1 98.62 188 ILE A O 1
ATOM 1414 N N . PRO A 1 189 ? 1.202 -0.767 8.93 1 98.19 189 PRO A N 1
ATOM 1415 C CA . PRO A 1 189 ? 0.578 -1.639 9.93 1 98.19 189 PRO A CA 1
ATOM 1416 C C . PRO A 1 189 ? 0.555 -1.018 11.32 1 98.19 189 PRO A C 1
ATOM 1418 O O . PRO A 1 189 ? 1.508 -0.34 11.719 1 98.19 189 PRO A O 1
ATOM 1421 N N . ARG A 1 190 ? -0.456 -1.354 12.062 1 98.25 190 ARG A N 1
ATOM 1422 C CA . ARG A 1 190 ? -0.632 -0.86 13.422 1 98.25 190 ARG A CA 1
ATOM 1423 C C . ARG A 1 190 ? 0.593 -1.165 14.273 1 98.25 190 ARG A C 1
ATOM 1425 O O . ARG A 1 190 ? 1.113 -0.282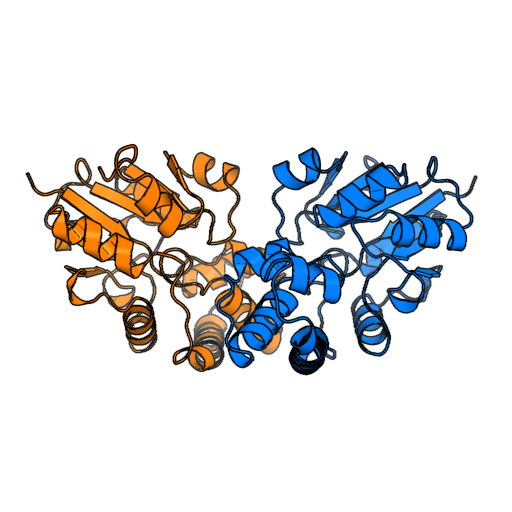 14.961 1 98.25 190 ARG A O 1
ATOM 1432 N N . ALA A 1 191 ? 1.067 -2.379 14.195 1 98.12 191 ALA A N 1
ATOM 1433 C CA . ALA A 1 191 ? 2.189 -2.803 15.031 1 98.12 191 ALA A CA 1
ATOM 1434 C C . ALA A 1 191 ? 3.428 -1.952 14.758 1 98.12 191 ALA A C 1
ATOM 1436 O O . ALA A 1 191 ? 4.164 -1.6 15.68 1 98.12 191 ALA A O 1
ATOM 1437 N N . ASP A 1 192 ? 3.631 -1.664 13.508 1 98.62 192 ASP A N 1
ATOM 1438 C CA . ASP A 1 192 ? 4.789 -0.857 13.141 1 98.62 192 ASP A CA 1
ATOM 1439 C C . ASP A 1 192 ? 4.672 0.561 13.695 1 98.62 192 ASP A C 1
ATOM 1441 O O . ASP A 1 192 ? 5.652 1.125 14.18 1 98.62 192 ASP A O 1
ATOM 1445 N N . LEU A 1 193 ? 3.488 1.111 13.586 1 98.81 193 LEU A N 1
ATOM 1446 C CA . LEU A 1 193 ? 3.266 2.461 14.094 1 98.81 193 LEU A CA 1
ATOM 1447 C C . LEU A 1 193 ? 3.451 2.51 15.609 1 98.81 193 LEU A C 1
ATOM 1449 O O . LEU A 1 193 ? 4.094 3.422 16.125 1 98.81 193 LEU A O 1
ATOM 1453 N N . GLU A 1 194 ? 2.908 1.566 16.297 1 98.75 194 GLU A N 1
ATOM 1454 C CA . GLU A 1 194 ? 3.027 1.505 17.75 1 98.75 194 GLU A CA 1
ATOM 1455 C C . GLU A 1 194 ? 4.48 1.327 18.172 1 98.75 194 GLU A C 1
ATOM 1457 O O . GLU A 1 194 ? 4.949 1.998 19.094 1 98.75 194 GLU A O 1
ATOM 1462 N N . GLU A 1 195 ? 5.156 0.459 17.5 1 98.56 195 GLU A N 1
ATOM 1463 C CA . GLU A 1 195 ? 6.57 0.241 17.797 1 98.56 195 GLU A CA 1
ATOM 1464 C C . GLU A 1 195 ? 7.387 1.508 17.562 1 98.56 195 GLU A C 1
ATOM 1466 O O . GLU A 1 195 ? 8.352 1.777 18.281 1 98.56 195 GLU A O 1
ATOM 1471 N N . ALA A 1 196 ? 6.965 2.307 16.625 1 98.69 196 ALA A N 1
ATOM 1472 C CA . ALA A 1 196 ? 7.691 3.518 16.266 1 98.69 196 ALA A CA 1
ATOM 1473 C C . ALA A 1 196 ? 7.34 4.676 17.188 1 98.69 196 ALA A C 1
ATOM 1475 O O . ALA A 1 196 ? 7.969 5.734 17.141 1 98.69 196 ALA A O 1
ATOM 1476 N N . GLY A 1 197 ? 6.25 4.527 18 1 98.5 197 GLY A N 1
ATOM 1477 C CA . GLY A 1 197 ? 6.027 5.566 19 1 98.5 197 GLY A CA 1
ATOM 1478 C C . GLY A 1 197 ? 4.582 6.023 19.062 1 98.5 197 GLY A C 1
ATOM 1479 O O . GLY A 1 197 ? 4.234 6.875 19.891 1 98.5 197 GLY A O 1
ATOM 1480 N N . ALA A 1 198 ? 3.699 5.438 18.203 1 98.81 198 ALA A N 1
ATOM 1481 C CA . ALA A 1 198 ? 2.287 5.801 18.281 1 98.81 198 ALA A CA 1
ATOM 1482 C C . ALA A 1 198 ? 1.679 5.352 19.609 1 98.81 198 ALA A C 1
ATOM 1484 O O . ALA A 1 198 ? 1.764 4.176 19.969 1 98.81 198 ALA A O 1
ATOM 1485 N N . ARG A 1 199 ? 1.021 6.234 20.234 1 98.25 199 ARG A N 1
ATOM 1486 C CA . ARG A 1 199 ? 0.418 5.91 21.531 1 98.25 199 ARG A CA 1
ATOM 1487 C C . ARG A 1 199 ? -1.049 5.531 21.359 1 98.25 199 ARG A C 1
ATOM 1489 O O . ARG A 1 199 ? -1.623 4.863 22.234 1 98.25 199 ARG A O 1
ATOM 1496 N N . SER A 1 200 ? -1.675 6.004 20.391 1 98.5 200 SER A N 1
ATOM 1497 C CA . SER A 1 200 ? -3.01 5.625 19.938 1 98.5 200 SER A CA 1
ATOM 1498 C C . SER A 1 200 ? -3.076 5.531 18.422 1 98.5 200 SER A C 1
ATOM 1500 O O . SER A 1 200 ? -2.32 6.203 17.719 1 98.5 200 SER A O 1
ATOM 1502 N N . VAL A 1 201 ? -3.922 4.691 17.984 1 98.81 201 VAL A N 1
ATOM 1503 C CA . VAL A 1 201 ? -4.016 4.461 16.547 1 98.81 201 VAL A CA 1
ATOM 1504 C C . VAL A 1 201 ? -5.484 4.441 16.125 1 98.81 201 VAL A C 1
ATOM 1506 O O . VAL A 1 201 ? -6.324 3.836 16.781 1 98.81 201 VAL A O 1
ATOM 1509 N N . TYR A 1 202 ? -5.809 5.129 15.062 1 98.88 202 TYR A N 1
ATOM 1510 C CA . TYR A 1 202 ? -7.141 5.184 14.461 1 98.88 202 TYR A CA 1
ATOM 1511 C C . TYR A 1 202 ? -7.09 4.801 12.984 1 98.88 202 TYR A C 1
ATOM 1513 O O . TYR A 1 202 ? -6.012 4.77 12.383 1 98.88 202 TYR A O 1
ATOM 1521 N N . ALA A 1 203 ? -8.203 4.484 12.383 1 98.62 203 ALA A N 1
ATOM 1522 C CA . ALA A 1 203 ? -8.258 4.004 11 1 98.62 203 ALA A CA 1
ATOM 1523 C C . ALA A 1 203 ? -7.957 5.133 10.016 1 98.62 203 ALA A C 1
ATOM 1525 O O . ALA A 1 203 ? -7.234 4.934 9.039 1 98.62 203 ALA A O 1
ATOM 1526 N N . ASP A 1 204 ? -8.57 6.254 10.25 1 98.75 204 ASP A N 1
ATOM 1527 C CA . ASP A 1 204 ? -8.477 7.43 9.391 1 98.75 204 ASP A CA 1
ATOM 1528 C C . ASP A 1 204 ? -9.016 8.672 10.102 1 98.75 204 ASP A C 1
ATOM 1530 O O . ASP A 1 204 ? -9.422 8.602 11.258 1 98.75 204 ASP A O 1
ATOM 1534 N N . PRO A 1 205 ? -8.953 9.883 9.469 1 98.88 205 PRO A N 1
ATOM 1535 C CA . PRO A 1 205 ? -9.43 11.102 10.133 1 98.88 205 PRO A CA 1
ATOM 1536 C C . PRO A 1 205 ? -10.898 11.016 10.555 1 98.88 205 PRO A C 1
ATOM 1538 O O . PRO A 1 205 ? -11.273 11.547 11.602 1 98.88 205 PRO A O 1
ATOM 1541 N N . ALA A 1 206 ? -11.711 10.359 9.781 1 98.81 206 ALA A N 1
ATOM 1542 C CA . ALA A 1 206 ? -13.117 10.211 10.141 1 98.81 206 ALA A CA 1
ATOM 1543 C C . ALA A 1 206 ? -13.281 9.406 11.422 1 98.81 206 ALA A C 1
ATOM 1545 O O . ALA A 1 206 ? -14.094 9.742 12.281 1 98.81 206 ALA A O 1
ATOM 1546 N N . ASP A 1 207 ? -12.562 8.328 11.484 1 98.81 207 ASP A N 1
ATOM 1547 C CA . ASP A 1 207 ? -12.578 7.504 12.695 1 98.81 207 ASP A CA 1
ATOM 1548 C C . ASP A 1 207 ? -12.109 8.305 13.906 1 98.81 207 ASP A C 1
ATOM 1550 O O . ASP A 1 207 ? -12.711 8.219 14.977 1 98.81 207 ASP A O 1
ATOM 1554 N N . LEU A 1 208 ? -11.039 9.094 13.781 1 98.81 208 LEU A N 1
ATOM 1555 C CA . LEU A 1 208 ? -10.531 9.945 14.852 1 98.81 208 LEU A CA 1
ATOM 1556 C C . LEU A 1 208 ? -11.578 10.977 15.266 1 98.81 208 LEU A C 1
ATOM 1558 O O . LEU A 1 208 ? -11.797 11.203 16.453 1 98.81 208 LEU A O 1
ATOM 1562 N N . LEU A 1 209 ? -12.227 11.57 14.289 1 98.75 209 LEU A N 1
ATOM 1563 C CA . LEU A 1 209 ? -13.273 12.555 14.539 1 98.75 209 LEU A CA 1
ATOM 1564 C C . LEU A 1 209 ? -14.43 11.938 15.328 1 98.75 209 LEU A C 1
ATOM 1566 O O . LEU A 1 209 ? -14.93 12.539 16.281 1 98.75 209 LEU A O 1
ATOM 1570 N N . ASP A 1 210 ? -14.82 10.727 14.922 1 98.62 210 ASP A N 1
ATOM 1571 C CA . ASP A 1 210 ? -15.93 10.031 15.555 1 98.62 210 ASP A CA 1
ATOM 1572 C C . ASP A 1 210 ? -15.609 9.688 17.016 1 98.62 210 ASP A C 1
ATOM 1574 O O . ASP A 1 210 ? -16.516 9.609 17.844 1 98.62 210 ASP A O 1
ATOM 1578 N N . ARG A 1 211 ? -14.344 9.508 17.312 1 98.44 211 ARG A N 1
ATOM 1579 C CA . ARG A 1 211 ? -13.93 9.07 18.641 1 98.44 211 ARG A CA 1
ATOM 1580 C C . ARG A 1 211 ? -13.148 10.156 19.359 1 98.44 211 ARG A C 1
ATOM 1582 O O . ARG A 1 211 ? -12.312 9.867 20.219 1 98.44 211 ARG A O 1
ATOM 1589 N N . LEU A 1 212 ? -13.344 11.375 18.969 1 98.12 212 LEU A N 1
ATOM 1590 C CA . LEU A 1 212 ? -12.523 12.5 19.406 1 98.12 212 LEU A CA 1
ATOM 1591 C C . LEU A 1 212 ? -12.555 12.648 20.922 1 98.12 212 LEU A C 1
ATOM 1593 O O . LEU A 1 212 ? -11.516 12.914 21.531 1 98.12 212 LEU A O 1
ATOM 1597 N N . ASP A 1 213 ? -13.695 12.43 21.578 1 96.19 213 ASP A N 1
ATOM 1598 C CA . ASP A 1 213 ? -13.875 12.648 23.016 1 96.19 213 ASP A CA 1
ATOM 1599 C C . ASP A 1 213 ? -12.984 11.719 23.828 1 96.19 213 ASP A C 1
ATOM 1601 O O . ASP A 1 213 ? -12.57 12.062 24.938 1 96.19 213 ASP A O 1
ATOM 1605 N N . GLY A 1 214 ? -12.695 10.562 23.266 1 96.56 214 GLY A N 1
ATOM 1606 C CA . GLY A 1 214 ? -11.844 9.609 23.969 1 96.56 214 GLY A CA 1
ATOM 1607 C C . GLY A 1 214 ? -10.414 9.602 23.453 1 96.56 214 GLY A C 1
ATOM 1608 O O . GLY A 1 214 ? -9.625 8.727 23.812 1 96.56 214 GLY A O 1
ATOM 1609 N N . SER A 1 215 ? -10.109 10.617 22.641 1 97.44 215 SER A N 1
ATOM 1610 C CA . SER A 1 215 ? -8.797 10.68 22.016 1 97.44 215 SER A CA 1
ATOM 1611 C C . SER A 1 215 ? -7.898 11.695 22.719 1 97.44 215 SER A C 1
ATOM 1613 O O . SER A 1 215 ? -8.367 12.477 23.547 1 97.44 215 SER A O 1
ATOM 1615 N N . PRO A 1 216 ? -6.641 11.68 22.375 1 96.44 216 PRO A N 1
ATOM 1616 C CA . PRO A 1 216 ? -5.734 12.688 22.922 1 96.44 216 PRO A CA 1
ATOM 1617 C C . PRO A 1 216 ? -6.074 14.102 22.438 1 96.44 216 PRO A C 1
ATOM 1619 O O . PRO A 1 216 ? -5.504 15.078 22.938 1 96.44 216 PRO A O 1
ATOM 1622 N N . LEU A 1 217 ? -6.988 14.211 21.578 1 96.88 217 LEU A N 1
ATOM 1623 C CA . LEU A 1 217 ? -7.383 15.5 21.016 1 96.88 217 LEU A CA 1
ATOM 1624 C C . LEU A 1 217 ? -8.766 15.906 21.516 1 96.88 217 LEU A C 1
ATOM 1626 O O . LEU A 1 217 ? -9.492 16.625 20.828 1 96.88 217 LEU A O 1
ATOM 1630 N N . ALA A 1 218 ? -9.086 15.43 22.625 1 93.94 218 ALA A N 1
ATOM 1631 C CA . ALA A 1 218 ? -10.367 15.812 23.219 1 93.94 218 ALA A CA 1
ATOM 1632 C C . ALA A 1 218 ? -10.328 17.25 23.719 1 93.94 218 ALA A C 1
ATOM 1634 O O . ALA A 1 218 ? -9.273 17.75 24.141 1 93.94 218 ALA A O 1
ATOM 1635 N N . MET B 1 1 ? 6.586 -39.062 -3.746 1 70.75 1 MET B N 1
ATOM 1636 C CA . MET B 1 1 ? 5.227 -38.594 -3.996 1 70.75 1 MET B CA 1
ATOM 1637 C C . MET B 1 1 ? 5.23 -37.125 -4.422 1 70.75 1 MET B C 1
ATOM 1639 O O . MET B 1 1 ? 6.105 -36.375 -4.02 1 70.75 1 MET B O 1
ATOM 1643 N N . ASP B 1 2 ? 4.266 -36.781 -5.375 1 89.06 2 ASP B N 1
ATOM 1644 C CA . ASP B 1 2 ? 4.324 -35.438 -5.992 1 89.06 2 ASP B CA 1
ATOM 1645 C C . ASP B 1 2 ? 3.844 -34.375 -5.027 1 89.06 2 ASP B C 1
ATOM 1647 O O . ASP B 1 2 ? 3.016 -34.625 -4.152 1 89.06 2 ASP B O 1
ATOM 1651 N N . ARG B 1 3 ? 4.547 -33.375 -4.945 1 97.56 3 ARG B N 1
ATOM 1652 C CA . ARG B 1 3 ? 4.18 -32.188 -4.176 1 97.56 3 ARG B CA 1
ATOM 1653 C C . ARG B 1 3 ? 3.887 -31 -5.094 1 97.56 3 ARG B C 1
ATOM 1655 O O . ARG B 1 3 ? 4.438 -30.906 -6.191 1 97.56 3 ARG B O 1
ATOM 1662 N N . ALA B 1 4 ? 2.969 -30.188 -4.641 1 98.56 4 ALA B N 1
ATOM 1663 C CA . ALA B 1 4 ? 2.602 -29.031 -5.469 1 98.56 4 ALA B CA 1
ATOM 1664 C C . ALA B 1 4 ? 2.857 -27.719 -4.734 1 98.56 4 ALA B C 1
ATOM 1666 O O . ALA B 1 4 ? 2.609 -27.625 -3.531 1 98.56 4 ALA B O 1
ATOM 1667 N N . ALA B 1 5 ? 3.434 -26.859 -5.391 1 98.81 5 ALA B N 1
ATOM 1668 C CA . ALA B 1 5 ? 3.539 -25.469 -4.957 1 98.81 5 ALA B CA 1
ATOM 1669 C C . ALA B 1 5 ? 2.635 -24.562 -5.789 1 98.81 5 ALA B C 1
ATOM 1671 O O . ALA B 1 5 ? 2.873 -24.359 -6.984 1 98.81 5 ALA B O 1
ATOM 1672 N N . VAL B 1 6 ? 1.599 -24.031 -5.211 1 98.81 6 VAL B N 1
ATOM 1673 C CA . VAL B 1 6 ? 0.642 -23.156 -5.867 1 98.81 6 VAL B CA 1
ATOM 1674 C C . VAL B 1 6 ? 0.94 -21.703 -5.5 1 98.81 6 VAL B C 1
ATOM 1676 O O . VAL B 1 6 ? 1.093 -21.375 -4.32 1 98.81 6 VAL B O 1
ATOM 1679 N N . PHE B 1 7 ? 1.012 -20.844 -6.512 1 98.94 7 PHE B N 1
ATOM 1680 C CA . PHE B 1 7 ? 1.392 -19.453 -6.27 1 98.94 7 PHE B CA 1
ATOM 1681 C C . PHE B 1 7 ? 0.309 -18.5 -6.766 1 98.94 7 PHE B C 1
ATOM 1683 O O . PHE B 1 7 ? -0.16 -18.625 -7.898 1 98.94 7 PHE B O 1
ATOM 1690 N N . ASP B 1 8 ? -0.084 -17.609 -5.934 1 98.81 8 ASP B N 1
ATOM 1691 C CA . ASP B 1 8 ? -0.661 -16.359 -6.441 1 98.81 8 ASP B CA 1
ATOM 1692 C C . ASP B 1 8 ? 0.345 -15.602 -7.301 1 98.81 8 ASP B C 1
ATOM 1694 O O . ASP B 1 8 ? 1.547 -15.867 -7.246 1 98.81 8 ASP B O 1
ATOM 1698 N N . VAL B 1 9 ? -0.171 -14.664 -8.125 1 98.62 9 VAL B N 1
ATOM 1699 C CA . VAL B 1 9 ? 0.74 -13.984 -9.039 1 98.62 9 VAL B CA 1
ATOM 1700 C C . VAL B 1 9 ? 0.874 -12.516 -8.641 1 98.62 9 VAL B C 1
ATOM 1702 O O . VAL B 1 9 ? 1.959 -12.062 -8.258 1 98.62 9 VAL B O 1
ATOM 1705 N N . ASP B 1 10 ? -0.218 -11.758 -8.625 1 98.56 10 ASP B N 1
ATOM 1706 C CA . ASP B 1 10 ? -0.198 -10.328 -8.312 1 98.56 10 ASP B CA 1
ATOM 1707 C C . ASP B 1 10 ? 0.216 -10.094 -6.859 1 98.56 10 ASP B C 1
ATOM 1709 O O . ASP B 1 10 ? -0.412 -10.617 -5.934 1 98.56 10 ASP B O 1
ATOM 1713 N N . GLY B 1 11 ? 1.288 -9.305 -6.676 1 98.69 11 GLY B N 1
ATOM 1714 C CA . GLY B 1 11 ? 1.762 -8.977 -5.34 1 98.69 11 GLY B CA 1
ATOM 1715 C C . GLY B 1 11 ? 2.57 -10.086 -4.707 1 98.69 11 GLY B C 1
ATOM 1716 O O . GLY B 1 11 ? 3.193 -9.891 -3.658 1 98.69 11 GLY B O 1
ATOM 1717 N N . THR B 1 12 ? 2.586 -11.258 -5.34 1 98.88 12 THR B N 1
ATOM 1718 C CA . THR B 1 12 ? 3.309 -12.43 -4.84 1 98.88 12 THR B CA 1
ATOM 1719 C C . THR B 1 12 ? 4.547 -12.703 -5.688 1 98.88 12 THR B C 1
ATOM 1721 O O . THR B 1 12 ? 5.656 -12.805 -5.164 1 98.88 12 THR B O 1
ATOM 1724 N N . LEU B 1 13 ? 4.344 -12.781 -7.027 1 98.88 13 LEU B N 1
ATOM 1725 C CA . LEU B 1 13 ? 5.449 -13.039 -7.941 1 98.88 13 LEU B CA 1
ATOM 1726 C C . LEU B 1 13 ? 5.77 -11.797 -8.766 1 98.88 13 LEU B C 1
ATOM 1728 O O . LEU B 1 13 ? 6.914 -11.602 -9.18 1 98.88 13 LEU B O 1
ATOM 1732 N N . VAL B 1 14 ? 4.766 -11.008 -9.047 1 98.88 14 VAL B N 1
ATOM 1733 C CA . VAL B 1 14 ? 4.922 -9.773 -9.812 1 98.88 14 VAL B CA 1
ATOM 1734 C C . VAL B 1 14 ? 4.488 -8.578 -8.969 1 98.88 14 VAL B C 1
ATOM 1736 O O . VAL B 1 14 ? 3.484 -8.648 -8.258 1 98.88 14 VAL B O 1
ATOM 1739 N N . ASP B 1 15 ? 5.23 -7.496 -9.047 1 98.81 15 ASP B N 1
ATOM 1740 C CA . ASP B 1 15 ? 5.031 -6.312 -8.219 1 98.81 15 ASP B CA 1
ATOM 1741 C C . ASP B 1 15 ? 3.953 -5.406 -8.805 1 98.81 15 ASP B C 1
ATOM 1743 O O . ASP B 1 15 ? 4.258 -4.363 -9.383 1 98.81 15 ASP B O 1
ATOM 1747 N N . THR B 1 16 ? 2.639 -5.727 -8.516 1 98.75 16 THR B N 1
ATOM 1748 C CA . THR B 1 16 ? 1.565 -5.113 -9.297 1 98.75 16 THR B CA 1
ATOM 1749 C C . THR B 1 16 ? 0.592 -4.375 -8.383 1 98.75 16 THR B C 1
ATOM 1751 O O . THR B 1 16 ? -0.211 -3.562 -8.852 1 98.75 16 THR B O 1
ATOM 1754 N N . ASN B 1 17 ? 0.63 -4.613 -7.07 1 98.75 17 ASN B N 1
ATOM 1755 C CA . ASN B 1 17 ? -0.483 -4.238 -6.207 1 98.75 17 ASN B CA 1
ATOM 1756 C C . ASN B 1 17 ? -0.73 -2.73 -6.238 1 98.75 17 ASN B C 1
ATOM 1758 O O . ASN B 1 17 ? -1.875 -2.287 -6.344 1 98.75 17 ASN B O 1
ATOM 1762 N N . HIS B 1 18 ? 0.301 -1.97 -6.152 1 98.81 18 HIS B N 1
ATOM 1763 C CA . HIS B 1 18 ? 0.122 -0.522 -6.117 1 98.81 18 HIS B CA 1
ATOM 1764 C C . HIS B 1 18 ? -0.338 0.008 -7.473 1 98.81 18 HIS B C 1
ATOM 1766 O O . HIS B 1 18 ? -1.042 1.018 -7.539 1 98.81 18 HIS B O 1
ATOM 1772 N N . LEU B 1 19 ? 0.065 -0.628 -8.57 1 98.88 19 LEU B N 1
ATOM 1773 C CA . LEU B 1 19 ? -0.464 -0.28 -9.883 1 98.88 19 LEU B CA 1
ATOM 1774 C C . LEU B 1 19 ? -1.962 -0.555 -9.961 1 98.88 19 LEU B C 1
ATOM 1776 O O . LEU B 1 19 ? -2.725 0.271 -10.461 1 98.88 19 LEU B O 1
ATOM 1780 N N . HIS B 1 20 ? -2.359 -1.724 -9.406 1 98.81 20 HIS B N 1
ATOM 1781 C CA . HIS B 1 20 ? -3.785 -2.021 -9.32 1 98.81 20 HIS B CA 1
ATOM 1782 C C . HIS B 1 20 ? -4.52 -0.97 -8.5 1 98.81 20 HIS B C 1
ATOM 1784 O O . HIS B 1 20 ? -5.59 -0.504 -8.891 1 98.81 20 HIS B O 1
ATOM 1790 N N . VAL B 1 21 ? -3.963 -0.565 -7.395 1 98.88 21 VAL B N 1
ATOM 1791 C CA . VAL B 1 21 ? -4.609 0.392 -6.504 1 98.88 21 VAL B CA 1
ATOM 1792 C C . VAL B 1 21 ? -4.898 1.688 -7.258 1 98.88 21 VAL B C 1
ATOM 1794 O O . VAL B 1 21 ? -6.039 2.15 -7.297 1 98.88 21 VAL B O 1
ATOM 1797 N N . VAL B 1 22 ? -3.889 2.24 -7.906 1 98.81 22 VAL B N 1
ATOM 1798 C CA . VAL B 1 22 ? -4.023 3.561 -8.516 1 98.81 22 VAL B CA 1
ATOM 1799 C C . VAL B 1 22 ? -4.949 3.479 -9.727 1 98.81 22 VAL B C 1
ATOM 1801 O O . VAL B 1 22 ? -5.723 4.406 -9.984 1 98.81 22 VAL B O 1
ATOM 1804 N N . THR B 1 23 ? -4.926 2.381 -10.453 1 98.81 23 THR B N 1
ATOM 1805 C CA . THR B 1 23 ? -5.758 2.271 -11.648 1 98.81 23 THR B CA 1
ATOM 1806 C C . THR B 1 23 ? -7.211 2.004 -11.273 1 98.81 23 THR B C 1
ATOM 1808 O O . THR B 1 23 ? -8.133 2.516 -11.914 1 98.81 23 THR B O 1
ATOM 1811 N N . TRP B 1 24 ? -7.457 1.187 -10.211 1 98.81 24 TRP B N 1
ATOM 1812 C CA . TRP B 1 24 ? -8.82 1.021 -9.711 1 98.81 24 TRP B CA 1
ATOM 1813 C C . TRP B 1 24 ? -9.352 2.328 -9.133 1 98.81 24 TRP B C 1
ATOM 1815 O O . TRP B 1 24 ? -10.492 2.707 -9.391 1 98.81 24 TRP B O 1
ATOM 1825 N N . TRP B 1 25 ? -8.5 2.986 -8.336 1 98.81 25 TRP B N 1
ATOM 1826 C CA . TRP B 1 25 ? -8.891 4.277 -7.785 1 98.81 25 TRP B CA 1
ATOM 1827 C C . TRP B 1 25 ? -9.352 5.227 -8.883 1 98.81 25 TRP B C 1
ATOM 1829 O O . TRP B 1 25 ? -10.406 5.852 -8.773 1 98.81 25 TRP B O 1
ATOM 1839 N N . GLU B 1 26 ? -8.516 5.34 -9.93 1 98.69 26 GLU B N 1
ATOM 1840 C CA . GLU B 1 26 ? -8.852 6.227 -11.039 1 98.69 26 GLU B CA 1
ATOM 1841 C C . GLU B 1 26 ? -10.141 5.789 -11.727 1 98.69 26 GLU B C 1
ATOM 1843 O O . GLU B 1 26 ? -10.977 6.625 -12.086 1 98.69 26 GLU B O 1
ATOM 1848 N N . ALA B 1 27 ? -10.328 4.488 -11.93 1 98.81 27 ALA B N 1
ATOM 1849 C CA . ALA B 1 27 ? -11.562 3.979 -12.531 1 98.81 27 ALA B CA 1
ATOM 1850 C C . ALA B 1 27 ? -12.781 4.371 -11.703 1 98.81 27 ALA B C 1
ATOM 1852 O O . ALA B 1 27 ? -13.789 4.828 -12.25 1 98.81 27 ALA B O 1
ATOM 1853 N N . PHE B 1 28 ? -12.703 4.188 -10.367 1 98.75 28 PHE B N 1
ATOM 1854 C CA . PHE B 1 28 ? -13.797 4.566 -9.477 1 98.75 28 PHE B CA 1
ATOM 1855 C C . PHE B 1 28 ? -14.062 6.066 -9.555 1 98.75 28 PHE B C 1
ATOM 1857 O O . PHE B 1 28 ? -15.219 6.492 -9.672 1 98.75 28 PHE B O 1
ATOM 1864 N N . ARG B 1 29 ? -13.008 6.844 -9.508 1 98.06 29 ARG B N 1
ATOM 1865 C CA . ARG B 1 29 ? -13.141 8.297 -9.562 1 98.06 29 ARG B CA 1
ATOM 1866 C C . ARG B 1 29 ? -13.859 8.734 -10.828 1 98.06 29 ARG B C 1
ATOM 1868 O O . ARG B 1 29 ? -14.758 9.578 -10.773 1 98.06 29 ARG B O 1
ATOM 1875 N N . GLN B 1 30 ? -13.484 8.195 -11.977 1 97.81 30 GLN B N 1
ATOM 1876 C CA . GLN B 1 30 ? -14.078 8.555 -13.258 1 97.81 30 GLN B CA 1
ATOM 1877 C C . GLN B 1 30 ? -15.562 8.211 -13.297 1 97.81 30 GLN B C 1
ATOM 1879 O O . GLN B 1 30 ? -16.344 8.859 -14.008 1 97.81 30 GLN B O 1
ATOM 1884 N N . ALA B 1 31 ? -15.945 7.215 -12.539 1 97.69 31 ALA B N 1
ATOM 1885 C CA . ALA B 1 31 ? -17.344 6.801 -12.484 1 97.69 31 ALA B CA 1
ATOM 1886 C C . ALA B 1 31 ? -18.094 7.551 -11.391 1 97.69 31 ALA B C 1
ATOM 1888 O O . ALA B 1 31 ? -19.266 7.277 -11.133 1 97.69 31 ALA B O 1
ATOM 1889 N N . GLY B 1 32 ? -17.406 8.445 -10.711 1 96.88 32 GLY B N 1
ATOM 1890 C CA . GLY B 1 32 ? -18.062 9.32 -9.758 1 96.88 32 GLY B CA 1
ATOM 1891 C C . GLY B 1 32 ? -18 8.805 -8.328 1 96.88 32 GLY B C 1
ATOM 1892 O O . GLY B 1 32 ? -18.719 9.297 -7.457 1 96.88 32 GLY B O 1
ATOM 1893 N N . HIS B 1 33 ? -17.188 7.75 -8.078 1 97.62 33 HIS B N 1
ATOM 1894 C CA . HIS B 1 33 ? -17.078 7.184 -6.738 1 97.62 33 HIS B CA 1
ATOM 1895 C C . HIS B 1 33 ? -15.828 7.684 -6.027 1 97.62 33 HIS B C 1
ATOM 1897 O O . HIS B 1 33 ? -14.789 7.875 -6.656 1 97.62 33 HIS B O 1
ATOM 1903 N N . ARG B 1 34 ? -15.938 7.922 -4.781 1 96.44 34 ARG B N 1
ATOM 1904 C CA . ARG B 1 34 ? -14.805 8.242 -3.92 1 96.44 34 ARG B CA 1
ATOM 1905 C C . ARG B 1 34 ? -14.453 7.07 -3.016 1 96.44 34 ARG B C 1
ATOM 1907 O O . ARG B 1 34 ? -15.164 6.789 -2.049 1 96.44 34 ARG B O 1
ATOM 1914 N N . VAL B 1 35 ? -13.398 6.359 -3.35 1 98 35 VAL B N 1
ATOM 1915 C CA . VAL B 1 35 ? -12.922 5.203 -2.598 1 98 35 VAL B CA 1
ATOM 1916 C C . VAL B 1 35 ? -11.484 5.426 -2.148 1 98 35 VAL B C 1
ATOM 1918 O O . VAL B 1 35 ? -10.602 5.691 -2.971 1 98 35 VAL B O 1
ATOM 1921 N N . PRO B 1 36 ? -11.211 5.371 -0.826 1 98.56 36 PRO B N 1
ATOM 1922 C CA . PRO B 1 36 ? -9.82 5.52 -0.383 1 98.56 36 PRO B CA 1
ATOM 1923 C C . PRO B 1 36 ? -8.898 4.465 -0.985 1 98.56 36 PRO B C 1
ATOM 1925 O O . PRO B 1 36 ? -9.266 3.291 -1.075 1 98.56 36 PRO B O 1
ATOM 1928 N N . MET B 1 37 ? -7.707 4.855 -1.328 1 98.75 37 MET B N 1
ATOM 1929 C CA . MET B 1 37 ? -6.781 3.953 -2.006 1 98.75 37 MET B CA 1
ATOM 1930 C C . MET B 1 37 ? -6.355 2.818 -1.083 1 98.75 37 MET B C 1
ATOM 1932 O O . MET B 1 37 ? -6.133 1.693 -1.535 1 98.75 37 MET B O 1
ATOM 1936 N N . HIS B 1 38 ? -6.227 3.096 0.179 1 98.25 38 HIS B N 1
ATOM 1937 C CA . HIS B 1 38 ? -5.887 2.035 1.121 1 98.25 38 HIS B CA 1
ATOM 1938 C C . HIS B 1 38 ? -6.957 0.95 1.135 1 98.25 38 HIS B C 1
ATOM 1940 O O . HIS B 1 38 ? -6.645 -0.234 1.279 1 98.25 38 HIS B O 1
ATOM 1946 N N . ALA B 1 39 ? -8.219 1.357 1.028 1 98.5 39 ALA B N 1
ATOM 1947 C CA . ALA B 1 39 ? -9.305 0.38 0.932 1 98.5 39 ALA B CA 1
ATOM 1948 C C . ALA B 1 39 ? -9.18 -0.448 -0.344 1 98.5 39 ALA B C 1
ATOM 1950 O O . ALA B 1 39 ? -9.422 -1.657 -0.333 1 98.5 39 ALA B O 1
ATOM 1951 N N . VAL B 1 40 ? -8.852 0.209 -1.435 1 98.81 40 VAL B N 1
ATOM 1952 C CA . VAL B 1 40 ? -8.625 -0.505 -2.686 1 98.81 40 VAL B CA 1
ATOM 1953 C C . VAL B 1 40 ? -7.496 -1.522 -2.5 1 98.81 40 VAL B C 1
ATOM 1955 O O . VAL B 1 40 ? -7.633 -2.684 -2.893 1 98.81 40 VAL B O 1
ATOM 1958 N N . HIS B 1 41 ? -6.418 -1.084 -1.882 1 98.81 41 HIS B N 1
ATOM 1959 C CA . HIS B 1 41 ? -5.273 -1.964 -1.662 1 98.81 41 HIS B CA 1
ATOM 1960 C C . HIS B 1 41 ? -5.688 -3.227 -0.914 1 98.81 41 HIS B C 1
ATOM 1962 O O . HIS B 1 41 ? -5.281 -4.332 -1.281 1 98.81 41 HIS B O 1
ATOM 1968 N N . ARG B 1 42 ? -6.531 -3.111 0.066 1 98.19 42 ARG B N 1
ATOM 1969 C CA . ARG B 1 42 ? -6.969 -4.234 0.89 1 98.19 42 ARG B CA 1
ATOM 1970 C C . ARG B 1 42 ? -7.902 -5.156 0.109 1 98.19 42 ARG B C 1
ATOM 1972 O O . ARG B 1 42 ? -8.156 -6.285 0.525 1 98.19 42 ARG B O 1
ATOM 1979 N N . ALA B 1 43 ? -8.383 -4.641 -0.979 1 98.19 43 ALA B N 1
ATOM 1980 C CA . ALA B 1 43 ? -9.312 -5.43 -1.79 1 98.19 43 ALA B CA 1
ATOM 1981 C C . ALA B 1 43 ? -8.578 -6.133 -2.93 1 98.19 43 ALA B C 1
ATOM 1983 O O . ALA B 1 43 ? -9.133 -7.031 -3.568 1 98.19 43 ALA B O 1
ATOM 1984 N N . VAL B 1 44 ? -7.359 -5.676 -3.199 1 97.25 44 VAL B N 1
ATOM 1985 C CA . VAL B 1 44 ? -6.574 -6.336 -4.238 1 97.25 44 VAL B CA 1
ATOM 1986 C C . VAL B 1 44 ? -6.402 -7.812 -3.895 1 97.25 44 VAL B C 1
ATOM 1988 O O . VAL B 1 44 ? -6.133 -8.164 -2.744 1 97.25 44 VAL B O 1
ATOM 1991 N N . GLY B 1 45 ? -6.531 -8.711 -4.883 1 94.5 45 GLY B N 1
ATOM 1992 C CA . GLY B 1 45 ? -6.574 -10.156 -4.711 1 94.5 45 GLY B CA 1
ATOM 1993 C C . GLY B 1 45 ? -7.93 -10.758 -5.035 1 94.5 45 GLY B C 1
ATOM 1994 O O . GLY B 1 45 ? -8.023 -11.938 -5.363 1 94.5 45 GLY B O 1
ATOM 1995 N N . LEU B 1 46 ? -8.938 -9.977 -4.871 1 95.88 46 LEU B N 1
ATOM 1996 C CA . LEU B 1 46 ? -10.281 -10.367 -5.297 1 95.88 46 LEU B CA 1
ATOM 1997 C C . LEU B 1 46 ? -10.43 -10.242 -6.809 1 95.88 46 LEU B C 1
ATOM 1999 O O . LEU B 1 46 ? -9.75 -9.438 -7.441 1 95.88 46 LEU B O 1
ATOM 2003 N N . GLY B 1 47 ? -11.289 -11.086 -7.344 1 94.5 47 GLY B N 1
ATOM 2004 C CA . GLY B 1 47 ? -11.703 -10.82 -8.711 1 94.5 47 GLY B CA 1
ATOM 2005 C C . GLY B 1 47 ? -12.391 -9.477 -8.875 1 94.5 47 GLY B C 1
ATOM 2006 O O . GLY B 1 47 ? -12.898 -8.914 -7.902 1 94.5 47 GLY B O 1
ATOM 2007 N N . SER B 1 48 ? -12.492 -9.008 -10.07 1 95.31 48 SER B N 1
ATOM 2008 C CA . SER B 1 48 ? -12.961 -7.652 -10.359 1 95.31 48 SER B CA 1
ATOM 2009 C C . SER B 1 48 ? -14.359 -7.426 -9.805 1 95.31 48 SER B C 1
ATOM 2011 O O . SER B 1 48 ? -14.617 -6.418 -9.133 1 95.31 48 SER B O 1
ATOM 2013 N N . THR B 1 49 ? -15.25 -8.344 -10.102 1 93.69 49 THR B N 1
ATOM 2014 C CA . THR B 1 49 ? -16.625 -8.188 -9.648 1 93.69 49 THR B CA 1
ATOM 2015 C C . THR B 1 49 ? -16.703 -8.148 -8.125 1 93.69 49 THR B C 1
ATOM 2017 O O . THR B 1 49 ? -17.391 -7.305 -7.555 1 93.69 49 THR B O 1
ATOM 2020 N N . ASP B 1 50 ? -16.016 -9.047 -7.484 1 95.25 50 ASP B N 1
ATOM 2021 C CA . ASP B 1 50 ? -16 -9.109 -6.027 1 95.25 50 ASP B CA 1
ATOM 2022 C C . ASP B 1 50 ? -15.336 -7.875 -5.426 1 95.25 50 ASP B C 1
ATOM 2024 O O . ASP B 1 50 ? -15.742 -7.395 -4.371 1 95.25 50 ASP B O 1
ATOM 2028 N N . LEU B 1 51 ? -14.25 -7.402 -6.07 1 97.62 51 LEU B N 1
ATOM 2029 C CA . LEU B 1 51 ? -13.57 -6.191 -5.617 1 97.62 51 LEU B CA 1
ATOM 2030 C C . LEU B 1 51 ? -14.516 -4.996 -5.641 1 97.62 51 LEU B C 1
ATOM 2032 O O . LEU B 1 51 ? -14.609 -4.254 -4.66 1 97.62 51 LEU B O 1
ATOM 2036 N N . ILE B 1 52 ? -15.242 -4.82 -6.738 1 98.25 52 ILE B N 1
ATOM 2037 C CA . ILE B 1 52 ? -16.188 -3.709 -6.891 1 98.25 52 ILE B CA 1
ATOM 2038 C C . ILE B 1 52 ? -17.266 -3.803 -5.824 1 98.25 52 ILE B C 1
ATOM 2040 O O . ILE B 1 52 ? -17.578 -2.814 -5.152 1 98.25 52 ILE B O 1
ATOM 2044 N N . ALA B 1 53 ? -17.797 -5.016 -5.648 1 97.5 53 ALA B N 1
ATOM 2045 C CA . ALA B 1 53 ? -18.844 -5.227 -4.648 1 97.5 53 ALA B CA 1
ATOM 2046 C C . ALA B 1 53 ? -18.328 -4.934 -3.244 1 97.5 53 ALA B C 1
ATOM 2048 O O . ALA B 1 53 ? -19.031 -4.352 -2.424 1 97.5 53 ALA B O 1
ATOM 2049 N N . HIS B 1 54 ? -17.141 -5.336 -3.002 1 97.62 54 HIS B N 1
ATOM 2050 C CA . HIS B 1 54 ? -16.531 -5.145 -1.694 1 97.62 54 HIS B CA 1
ATOM 2051 C C . HIS B 1 54 ? -16.375 -3.664 -1.366 1 97.62 54 HIS B C 1
ATOM 2053 O O . HIS B 1 54 ? -16.562 -3.256 -0.217 1 97.62 54 HIS B O 1
ATOM 2059 N N . LEU B 1 55 ? -16.078 -2.875 -2.346 1 98.19 55 LEU B N 1
ATOM 2060 C CA . LEU B 1 55 ? -15.734 -1.475 -2.125 1 98.19 55 LEU B CA 1
ATOM 2061 C C . LEU B 1 55 ? -16.969 -0.592 -2.191 1 98.19 55 LEU B C 1
ATOM 2063 O O . LEU B 1 55 ? -17.062 0.409 -1.478 1 98.19 55 LEU B O 1
ATOM 2067 N N . LEU B 1 56 ? -17.922 -0.94 -3.033 1 97.94 56 LEU B N 1
ATOM 2068 C CA . LEU B 1 56 ? -19.078 -0.071 -3.246 1 97.94 56 LEU B CA 1
ATOM 2069 C C . LEU B 1 56 ? -20.297 -0.596 -2.502 1 97.94 56 LEU B C 1
ATOM 2071 O O . LEU B 1 56 ? -21.281 0.124 -2.336 1 97.94 56 LEU B O 1
ATOM 2075 N N . GLY B 1 57 ? -20.203 -1.804 -2.068 1 96.5 57 GLY B N 1
ATOM 2076 C CA . GLY B 1 57 ? -21.297 -2.389 -1.323 1 96.5 57 GLY B CA 1
ATOM 2077 C C . GLY B 1 57 ? -22.312 -3.105 -2.207 1 96.5 57 GLY B C 1
ATOM 2078 O O . GLY B 1 57 ? -22.25 -2.99 -3.434 1 96.5 57 GLY B O 1
ATOM 2079 N N . ASP B 1 58 ? -23.234 -3.791 -1.616 1 91.06 58 ASP B N 1
ATOM 2080 C CA . ASP B 1 58 ? -24.188 -4.629 -2.324 1 91.06 58 ASP B CA 1
ATOM 2081 C C . ASP B 1 58 ? -25.312 -3.783 -2.934 1 91.06 58 ASP B C 1
ATOM 2083 O O . ASP B 1 58 ? -26.031 -4.242 -3.828 1 91.06 58 ASP B O 1
ATOM 2087 N N . ASP B 1 59 ? -25.453 -2.615 -2.5 1 92.69 59 ASP B N 1
ATOM 2088 C CA . ASP B 1 59 ? -26.516 -1.744 -3.002 1 92.69 59 ASP B CA 1
ATOM 2089 C C . ASP B 1 59 ? -26.016 -0.895 -4.168 1 92.69 59 ASP B C 1
ATOM 2091 O O . ASP B 1 59 ? -26.75 -0.038 -4.672 1 92.69 59 ASP B O 1
ATOM 2095 N N . ARG B 1 60 ? -24.859 -1.263 -4.633 1 92.38 60 ARG B N 1
ATOM 2096 C CA . ARG B 1 60 ? -24.281 -0.501 -5.734 1 92.38 60 ARG B CA 1
ATOM 2097 C C . ARG B 1 60 ? -25.078 -0.683 -7.012 1 92.38 60 ARG B C 1
ATOM 2099 O O . ARG B 1 60 ? -25.906 -1.603 -7.113 1 92.38 60 ARG B O 1
ATOM 2106 N N . ASP B 1 61 ? -24.922 0.162 -7.965 1 94.81 61 ASP B N 1
ATOM 2107 C CA . ASP B 1 61 ? -25.469 -0.005 -9.305 1 94.81 61 ASP B CA 1
ATOM 2108 C C . ASP B 1 61 ? -24.656 -1.015 -10.109 1 94.81 61 ASP B C 1
ATOM 2110 O O . ASP B 1 61 ? -23.656 -0.657 -10.734 1 94.81 61 ASP B O 1
ATOM 2114 N N . GLU B 1 62 ? -25.109 -2.158 -10.18 1 94.5 62 GLU B N 1
ATOM 2115 C CA . GLU B 1 62 ? -24.375 -3.25 -10.812 1 94.5 62 GLU B CA 1
ATOM 2116 C C . GLU B 1 62 ? -24.172 -2.994 -12.297 1 94.5 62 GLU B C 1
ATOM 2118 O O . GLU B 1 62 ? -23.312 -3.617 -12.93 1 94.5 62 GLU B O 1
ATOM 2123 N N . GLU B 1 63 ? -24.938 -2.129 -12.828 1 94 63 GLU B N 1
ATOM 2124 C CA . GLU B 1 63 ? -24.797 -1.808 -14.242 1 94 63 GLU B CA 1
ATOM 2125 C C . GLU B 1 63 ? -23.453 -1.128 -14.531 1 94 63 GLU B C 1
ATOM 2127 O O . GLU B 1 63 ? -22.984 -1.116 -15.672 1 94 63 GLU B O 1
ATOM 2132 N N . GLN B 1 64 ? -22.891 -0.635 -13.477 1 96.38 64 GLN B N 1
ATOM 2133 C CA . GLN B 1 64 ? -21.625 0.075 -13.641 1 96.38 64 GLN B CA 1
ATOM 2134 C C . GLN B 1 64 ? -20.438 -0.888 -13.578 1 96.38 64 GLN B C 1
ATOM 2136 O O . GLN B 1 64 ? -19.312 -0.519 -13.93 1 96.38 64 GLN B O 1
ATOM 2141 N N . ASP B 1 65 ? -20.656 -2.08 -13.148 1 97 65 ASP B N 1
ATOM 2142 C CA . ASP B 1 65 ? -19.562 -3.006 -12.906 1 97 65 ASP B CA 1
ATOM 2143 C C . ASP B 1 65 ? -18.719 -3.205 -14.172 1 97 65 ASP B C 1
ATOM 2145 O O . ASP B 1 65 ? -17.5 -3.158 -14.125 1 97 65 ASP B O 1
ATOM 2149 N N . ALA B 1 66 ? -19.406 -3.479 -15.258 1 96.81 66 ALA B N 1
ATOM 2150 C CA . ALA B 1 66 ? -18.688 -3.727 -16.516 1 96.81 66 ALA B CA 1
ATOM 2151 C C . ALA B 1 66 ? -17.859 -2.514 -16.922 1 96.81 66 ALA B C 1
ATOM 2153 O O . ALA B 1 66 ? -16.734 -2.662 -17.406 1 96.81 66 ALA B O 1
ATOM 2154 N N . THR B 1 67 ? -18.453 -1.36 -16.766 1 97.56 67 THR B N 1
ATOM 2155 C CA . THR B 1 67 ? -17.766 -0.121 -17.109 1 97.56 67 THR B CA 1
ATOM 2156 C C . THR B 1 67 ? -16.547 0.083 -16.219 1 97.56 67 THR B C 1
ATOM 2158 O O . THR B 1 67 ? -15.477 0.464 -16.688 1 97.56 67 THR B O 1
ATOM 2161 N N . LEU B 1 68 ? -16.703 -0.148 -14.922 1 98.44 68 LEU B N 1
ATOM 2162 C CA . LEU B 1 68 ? -15.594 -0.034 -13.969 1 98.44 68 LEU B CA 1
ATOM 2163 C C . LEU B 1 68 ? -14.477 -1.013 -14.312 1 98.44 68 LEU B C 1
ATOM 2165 O O . LEU B 1 68 ? -13.305 -0.638 -14.336 1 98.44 68 LEU B O 1
ATOM 2169 N N . ASN B 1 69 ? -14.883 -2.195 -14.578 1 97.69 69 ASN B N 1
ATOM 2170 C CA . ASN B 1 69 ? -13.906 -3.223 -14.945 1 97.69 69 ASN B CA 1
ATOM 2171 C C . ASN B 1 69 ? -13.164 -2.861 -16.234 1 97.69 69 ASN B C 1
ATOM 2173 O O . ASN B 1 69 ? -11.945 -3.016 -16.312 1 97.69 69 ASN B O 1
ATOM 2177 N N . ALA B 1 70 ? -13.859 -2.414 -17.234 1 97.94 70 ALA B N 1
ATOM 2178 C CA . ALA B 1 70 ? -13.25 -2.021 -18.5 1 97.94 70 ALA B CA 1
ATOM 2179 C C . ALA B 1 70 ? -12.289 -0.855 -18.312 1 97.94 70 ALA B C 1
ATOM 2181 O O . ALA B 1 70 ? -11.211 -0.827 -18.906 1 97.94 70 ALA B O 1
ATOM 2182 N N . ALA B 1 71 ? -12.703 0.126 -17.5 1 98.56 71 ALA B N 1
ATOM 2183 C CA . ALA B 1 71 ? -11.836 1.265 -17.219 1 98.56 71 ALA B CA 1
ATOM 2184 C C . ALA B 1 71 ? -10.547 0.814 -16.547 1 98.56 71 ALA B C 1
ATOM 2186 O O . ALA B 1 71 ? -9.453 1.219 -16.938 1 98.56 71 ALA B O 1
ATOM 2187 N N . HIS B 1 72 ? -10.688 -0.025 -15.539 1 98.62 72 HIS B N 1
ATOM 2188 C CA . HIS B 1 72 ? -9.516 -0.553 -14.859 1 98.62 72 HIS B CA 1
ATOM 2189 C C . HIS B 1 72 ? -8.594 -1.278 -15.836 1 98.62 72 HIS B C 1
ATOM 2191 O O . HIS B 1 72 ? -7.379 -1.064 -15.82 1 98.62 72 HIS B O 1
ATOM 2197 N N . LYS B 1 73 ? -9.141 -2.15 -16.641 1 97.69 73 LYS B N 1
ATOM 2198 C CA . LYS B 1 73 ? -8.352 -2.924 -17.594 1 97.69 73 LYS B CA 1
ATOM 2199 C C . LYS B 1 73 ? -7.578 -2.006 -18.547 1 97.69 73 LYS B C 1
ATOM 2201 O O . LYS B 1 73 ? -6.402 -2.25 -18.828 1 97.69 73 LYS B O 1
ATOM 2206 N N . ALA B 1 74 ? -8.266 -0.983 -19.031 1 98.44 74 ALA B N 1
ATOM 2207 C CA . ALA B 1 74 ? -7.625 -0.042 -19.938 1 98.44 74 ALA B CA 1
ATOM 2208 C C . ALA B 1 74 ? -6.492 0.71 -19.25 1 98.44 74 ALA B C 1
ATOM 2210 O O . ALA B 1 74 ? -5.41 0.87 -19.812 1 98.44 74 ALA B O 1
ATOM 2211 N N . LEU B 1 75 ? -6.77 1.19 -18.047 1 98.69 75 LEU B N 1
ATOM 2212 C CA . LEU B 1 75 ? -5.785 1.958 -17.297 1 98.69 75 LEU B CA 1
ATOM 2213 C C . LEU B 1 75 ? -4.598 1.083 -16.906 1 98.69 75 LEU B C 1
ATOM 2215 O O . LEU B 1 75 ? -3.443 1.494 -17.062 1 98.69 75 LEU B O 1
ATOM 2219 N N . TYR B 1 76 ? -4.902 -0.127 -16.469 1 98.69 76 TYR B N 1
ATOM 2220 C CA . TYR B 1 76 ? -3.861 -1.052 -16.031 1 98.69 76 TYR B CA 1
ATOM 2221 C C . TYR B 1 76 ? -3.061 -1.573 -17.219 1 98.69 76 TYR B C 1
ATOM 2223 O O . TYR B 1 76 ? -1.853 -1.794 -17.109 1 98.69 76 TYR B O 1
ATOM 2231 N N . GLY B 1 77 ? -3.688 -1.763 -18.328 1 98.56 77 GLY B N 1
ATOM 2232 C CA . GLY B 1 77 ? -3.061 -2.299 -19.531 1 98.56 77 GLY B CA 1
ATOM 2233 C C . GLY B 1 77 ? -1.859 -1.491 -19.984 1 98.56 77 GLY B C 1
ATOM 2234 O O . GLY B 1 77 ? -0.973 -2.016 -20.656 1 98.56 77 GLY B O 1
ATOM 2235 N N . GLN B 1 78 ? -1.77 -0.229 -19.547 1 97.56 78 GLN B N 1
ATOM 2236 C CA . GLN B 1 78 ? -0.656 0.643 -19.922 1 97.56 78 GLN B CA 1
ATOM 2237 C C . GLN B 1 78 ? 0.654 0.136 -19.312 1 97.56 78 GLN B C 1
ATOM 2239 O O . GLN B 1 78 ? 1.736 0.517 -19.766 1 97.56 78 GLN B O 1
ATOM 2244 N N . TYR B 1 79 ? 0.543 -0.738 -18.344 1 98.25 79 TYR B N 1
ATOM 2245 C CA . TYR B 1 79 ? 1.737 -1.167 -17.625 1 98.25 79 TYR B CA 1
ATOM 2246 C C . TYR B 1 79 ? 2.203 -2.535 -18.109 1 98.25 79 TYR B C 1
ATOM 2248 O O . TYR B 1 79 ? 3.26 -3.02 -17.703 1 98.25 79 TYR B O 1
ATOM 2256 N N . PHE B 1 80 ? 1.531 -3.182 -19.016 1 98.12 80 PHE B N 1
ATOM 2257 C CA . PHE B 1 80 ? 1.729 -4.59 -19.359 1 98.12 80 PHE B CA 1
ATOM 2258 C C . PHE B 1 80 ? 3.16 -4.84 -19.812 1 98.12 80 PHE B C 1
ATOM 2260 O O . PHE B 1 80 ? 3.74 -5.883 -19.5 1 98.12 80 PHE B O 1
ATOM 2267 N N . ASP B 1 81 ? 3.773 -3.895 -20.438 1 96.94 81 ASP B N 1
ATOM 2268 C CA . ASP B 1 81 ? 5.094 -4.121 -21.031 1 96.94 81 ASP B CA 1
ATOM 2269 C C . ASP B 1 81 ? 6.199 -3.771 -20.031 1 96.94 81 ASP B C 1
ATOM 2271 O O . ASP B 1 81 ? 7.383 -3.916 -20.344 1 96.94 81 ASP B O 1
ATOM 2275 N N . ARG B 1 82 ? 5.805 -3.35 -18.812 1 96.69 82 ARG B N 1
ATOM 2276 C CA . ARG B 1 82 ? 6.855 -2.939 -17.891 1 96.69 82 ARG B CA 1
ATOM 2277 C C . ARG B 1 82 ? 6.562 -3.432 -16.469 1 96.69 82 ARG B C 1
ATOM 2279 O O . ARG B 1 82 ? 7.004 -2.822 -15.492 1 96.69 82 ARG B O 1
ATOM 2286 N N . LEU B 1 83 ? 5.793 -4.465 -16.391 1 98.31 83 LEU B N 1
ATOM 2287 C CA . LEU B 1 83 ? 5.539 -5.066 -15.086 1 98.31 83 LEU B CA 1
ATOM 2288 C C . LEU B 1 83 ? 6.809 -5.691 -14.523 1 98.31 83 LEU B C 1
ATOM 2290 O O . LEU B 1 83 ? 7.48 -6.473 -15.203 1 98.31 83 LEU B O 1
ATOM 2294 N N . PRO B 1 84 ? 7.156 -5.348 -13.336 1 98.12 84 PRO B N 1
ATOM 2295 C CA . PRO B 1 84 ? 8.367 -5.906 -12.734 1 98.12 84 PRO B CA 1
ATOM 2296 C C . PRO B 1 84 ? 8.102 -7.184 -11.938 1 98.12 84 PRO B C 1
ATOM 2298 O O . PRO B 1 84 ? 7.137 -7.242 -11.172 1 98.12 84 PRO B O 1
ATOM 2301 N N . PRO B 1 85 ? 8.938 -8.227 -12.094 1 98.62 85 PRO B N 1
ATOM 2302 C CA . PRO B 1 85 ? 8.859 -9.32 -11.133 1 98.62 85 PRO B CA 1
ATOM 2303 C C . PRO B 1 85 ? 9.258 -8.891 -9.719 1 98.62 85 PRO B C 1
ATOM 2305 O O . PRO B 1 85 ? 10 -7.922 -9.547 1 98.62 85 PRO B O 1
ATOM 2308 N N . LEU B 1 86 ? 8.727 -9.555 -8.734 1 98.75 86 LEU B N 1
ATOM 2309 C CA . LEU B 1 86 ? 9.258 -9.383 -7.387 1 98.75 86 LEU B CA 1
ATOM 2310 C C . LEU B 1 86 ? 10.617 -10.055 -7.25 1 98.75 86 LEU B C 1
ATOM 2312 O O . LEU B 1 86 ? 10.914 -11.023 -7.957 1 98.75 86 LEU B O 1
ATOM 2316 N N . PRO B 1 87 ? 11.422 -9.586 -6.309 1 97.81 87 PRO B N 1
ATOM 2317 C CA . PRO B 1 87 ? 12.766 -10.164 -6.16 1 97.81 87 PRO B CA 1
ATOM 2318 C C . PRO B 1 87 ? 12.742 -11.672 -5.941 1 97.81 87 PRO B C 1
ATOM 2320 O O . PRO B 1 87 ? 12.023 -12.156 -5.059 1 97.81 87 PRO B O 1
ATOM 2323 N N . GLY B 1 88 ? 13.469 -12.406 -6.805 1 98.5 88 GLY B N 1
ATOM 2324 C CA . GLY B 1 88 ? 13.656 -13.828 -6.609 1 98.5 88 GLY B CA 1
ATOM 2325 C C . GLY B 1 88 ? 12.5 -14.664 -7.133 1 98.5 88 GLY B C 1
ATOM 2326 O O . GLY B 1 88 ? 12.50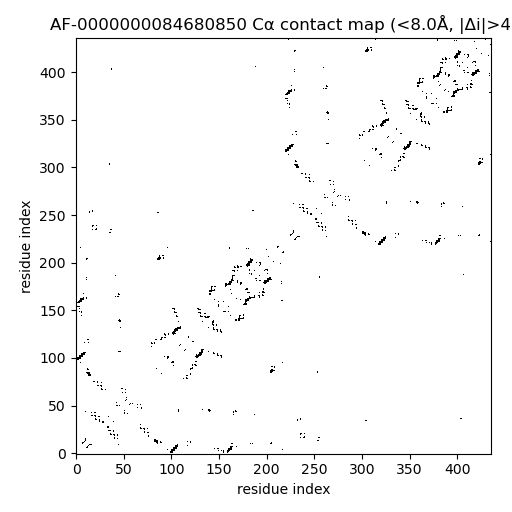8 -15.891 -7.023 1 98.5 88 GLY B O 1
ATOM 2327 N N . ALA B 1 89 ? 11.5 -14.047 -7.766 1 98.75 89 ALA B N 1
ATOM 2328 C CA . ALA B 1 89 ? 10.281 -14.75 -8.156 1 98.75 89 ALA B CA 1
ATOM 2329 C C . ALA B 1 89 ? 10.586 -15.875 -9.133 1 98.75 89 ALA B C 1
ATOM 2331 O O . ALA B 1 89 ? 10.281 -17.047 -8.859 1 98.75 89 ALA B O 1
ATOM 2332 N N . GLY B 1 90 ? 11.203 -15.516 -10.266 1 98.81 90 GLY B N 1
ATOM 2333 C CA . GLY B 1 90 ? 11.531 -16.531 -11.258 1 98.81 90 GLY B CA 1
ATOM 2334 C C . GLY B 1 90 ? 12.477 -17.594 -10.734 1 98.81 90 GLY B C 1
ATOM 2335 O O . GLY B 1 90 ? 12.273 -18.781 -10.984 1 98.81 90 GLY B O 1
ATOM 2336 N N . GLU B 1 91 ? 13.469 -17.203 -9.977 1 98.75 91 GLU B N 1
ATOM 2337 C CA . GLU B 1 91 ? 14.453 -18.125 -9.414 1 98.75 91 GLU B CA 1
ATOM 2338 C C . GLU B 1 91 ? 13.797 -19.094 -8.438 1 98.75 91 GLU B C 1
ATOM 2340 O O . GLU B 1 91 ? 14.141 -20.281 -8.398 1 98.75 91 GLU B O 1
ATOM 2345 N N . LEU B 1 92 ? 12.898 -18.594 -7.672 1 98.88 92 LEU B N 1
ATOM 2346 C CA . LEU B 1 92 ? 12.18 -19.453 -6.719 1 98.88 92 LEU B CA 1
ATOM 2347 C C . LEU B 1 92 ? 11.406 -20.547 -7.441 1 98.88 92 LEU B C 1
ATOM 2349 O O . LEU B 1 92 ? 11.484 -21.719 -7.07 1 98.88 92 LEU B O 1
ATOM 2353 N N . LEU B 1 93 ? 10.688 -20.156 -8.508 1 98.88 93 LEU B N 1
ATOM 2354 C CA . LEU B 1 93 ? 9.914 -21.125 -9.266 1 98.88 93 LEU B CA 1
ATOM 2355 C C . LEU B 1 93 ? 10.828 -22.172 -9.898 1 98.88 93 LEU B C 1
ATOM 2357 O O . LEU B 1 93 ? 10.539 -23.375 -9.844 1 98.88 93 LEU B O 1
ATOM 2361 N N . ARG B 1 94 ? 11.922 -21.719 -10.469 1 98.75 94 ARG B N 1
ATOM 2362 C CA . ARG B 1 94 ? 12.875 -22.641 -11.102 1 98.75 94 ARG B CA 1
ATOM 2363 C C . ARG B 1 94 ? 13.461 -23.609 -10.078 1 98.75 94 ARG B C 1
ATOM 2365 O O . ARG B 1 94 ? 13.617 -24.797 -10.359 1 98.75 94 ARG B O 1
ATOM 2372 N N . ARG B 1 95 ? 13.797 -23.094 -8.93 1 98.62 95 ARG B N 1
ATOM 2373 C CA . ARG B 1 95 ? 14.359 -23.922 -7.871 1 98.62 95 ARG B CA 1
ATOM 2374 C C . ARG B 1 95 ? 13.375 -25 -7.441 1 98.62 95 ARG B C 1
ATOM 2376 O O . ARG B 1 95 ? 13.75 -26.172 -7.309 1 98.62 95 ARG B O 1
ATOM 2383 N N . LEU B 1 96 ? 12.164 -24.641 -7.23 1 98.62 96 LEU B N 1
ATOM 2384 C CA . LEU B 1 96 ? 11.148 -25.594 -6.801 1 98.62 96 LEU B CA 1
ATOM 2385 C C . LEU B 1 96 ? 10.906 -26.656 -7.875 1 98.62 96 LEU B C 1
ATOM 2387 O O . LEU B 1 96 ? 10.781 -27.844 -7.562 1 98.62 96 LEU B O 1
ATOM 2391 N N . HIS B 1 97 ? 10.844 -26.172 -9.078 1 98.12 97 HIS B N 1
ATOM 2392 C CA . HIS B 1 97 ? 10.688 -27.109 -10.188 1 98.12 97 HIS B CA 1
ATOM 2393 C C . HIS B 1 97 ? 11.828 -28.109 -10.234 1 98.12 97 HIS B C 1
ATOM 2395 O O . HIS B 1 97 ? 11.602 -29.312 -10.398 1 98.12 97 HIS B O 1
ATOM 2401 N N . ARG B 1 98 ? 13.016 -27.656 -10.094 1 97.62 98 ARG B N 1
ATOM 2402 C CA . ARG B 1 98 ? 14.195 -28.516 -10.086 1 97.62 98 ARG B CA 1
ATOM 2403 C C . ARG B 1 98 ? 14.148 -29.5 -8.922 1 97.62 98 ARG B C 1
ATOM 2405 O O . ARG B 1 98 ? 14.625 -30.625 -9.031 1 97.62 98 ARG B O 1
ATOM 2412 N N . ASP B 1 99 ? 13.562 -29.062 -7.867 1 97.5 99 ASP B N 1
ATOM 2413 C CA . ASP B 1 99 ? 13.492 -29.891 -6.672 1 97.5 99 ASP B CA 1
ATOM 2414 C C . ASP B 1 99 ? 12.328 -30.875 -6.762 1 97.5 99 ASP B C 1
ATOM 2416 O O . ASP B 1 99 ? 12.055 -31.609 -5.812 1 97.5 99 ASP B O 1
ATOM 2420 N N . GLY B 1 100 ? 11.617 -30.812 -7.84 1 97.19 100 GLY B N 1
ATOM 2421 C CA . GLY B 1 100 ? 10.625 -31.844 -8.109 1 97.19 100 GLY B CA 1
ATOM 2422 C C . GLY B 1 100 ? 9.211 -31.422 -7.766 1 97.19 100 GLY B C 1
ATOM 2423 O O . GLY B 1 100 ? 8.281 -32.219 -7.816 1 97.19 100 GLY B O 1
ATOM 2424 N N . TRP B 1 101 ? 8.984 -30.172 -7.363 1 98.25 101 TRP B N 1
ATOM 2425 C CA . TRP B 1 101 ? 7.641 -29.672 -7.098 1 98.25 101 TRP B CA 1
ATOM 2426 C C . TRP B 1 101 ? 6.879 -29.438 -8.398 1 98.25 101 TRP B C 1
ATOM 2428 O O . TRP B 1 101 ? 7.449 -28.938 -9.375 1 98.25 101 TRP B O 1
ATOM 2438 N N . ARG B 1 102 ? 5.66 -29.781 -8.398 1 98.5 102 ARG B N 1
ATOM 2439 C CA . ARG B 1 102 ? 4.766 -29.25 -9.422 1 98.5 102 ARG B CA 1
ATOM 2440 C C . ARG B 1 102 ? 4.391 -27.797 -9.117 1 98.5 102 ARG B C 1
ATOM 2442 O O . ARG B 1 102 ? 3.717 -27.531 -8.125 1 98.5 102 ARG B O 1
ATOM 2449 N N . VAL B 1 103 ? 4.793 -26.906 -9.977 1 98.69 103 VAL B N 1
ATOM 2450 C CA . VAL B 1 103 ? 4.566 -25.484 -9.758 1 98.69 103 VAL B CA 1
ATOM 2451 C C . VAL B 1 103 ? 3.354 -25.016 -10.562 1 98.69 103 VAL B C 1
ATOM 2453 O O . VAL B 1 103 ? 3.344 -25.125 -11.789 1 98.69 103 VAL B O 1
ATOM 2456 N N . VAL B 1 104 ? 2.33 -24.5 -9.906 1 98.75 104 VAL B N 1
ATOM 2457 C CA . VAL B 1 104 ? 1.101 -24.062 -10.562 1 98.75 104 VAL B CA 1
ATOM 2458 C C . VAL B 1 104 ? 0.754 -22.641 -10.125 1 98.75 104 VAL B C 1
ATOM 2460 O O . VAL B 1 104 ? 0.872 -22.297 -8.945 1 98.75 104 VAL B O 1
ATOM 2463 N N . LEU B 1 105 ? 0.404 -21.797 -11.07 1 98.5 105 LEU B N 1
ATOM 2464 C CA . LEU B 1 105 ? -0.075 -20.453 -10.758 1 98.5 105 LEU B CA 1
ATOM 2465 C C . LEU B 1 105 ? -1.586 -20.453 -10.555 1 98.5 105 LEU B C 1
ATOM 2467 O O . LEU B 1 105 ? -2.318 -21.125 -11.281 1 98.5 105 LEU B O 1
ATOM 2471 N N . ALA B 1 106 ? -2.064 -19.797 -9.531 1 97.38 106 ALA B N 1
ATOM 2472 C CA . ALA B 1 106 ? -3.479 -19.516 -9.289 1 97.38 106 ALA B CA 1
ATOM 2473 C C . ALA B 1 106 ? -3.744 -18.016 -9.266 1 97.38 106 ALA B C 1
ATOM 2475 O O . ALA B 1 106 ? -3.441 -17.344 -8.281 1 97.38 106 ALA B O 1
ATOM 2476 N N . THR B 1 107 ? -4.406 -17.5 -10.305 1 95.06 107 THR B N 1
ATOM 2477 C CA . THR B 1 107 ? -4.539 -16.062 -10.445 1 95.06 107 THR B CA 1
ATOM 2478 C C . THR B 1 107 ? -5.922 -15.695 -10.984 1 95.06 107 THR B C 1
ATOM 2480 O O . THR B 1 107 ? -6.555 -16.484 -11.672 1 95.06 107 THR B O 1
ATOM 2483 N N . SER B 1 108 ? -6.32 -14.484 -10.602 1 91 108 SER B N 1
ATOM 2484 C CA . SER B 1 108 ? -7.586 -13.969 -11.109 1 91 108 SER B CA 1
ATOM 2485 C C . SER B 1 108 ? -7.402 -13.297 -12.469 1 91 108 SER B C 1
ATOM 2487 O O . SER B 1 108 ? -8.375 -12.852 -13.078 1 91 108 SER B O 1
ATOM 2489 N N . ALA B 1 109 ? -6.203 -13.195 -12.953 1 93.19 109 ALA B N 1
ATOM 2490 C CA . ALA B 1 109 ? -5.918 -12.594 -14.25 1 93.19 109 ALA B CA 1
ATOM 2491 C C . ALA B 1 109 ? -6.234 -13.562 -15.383 1 93.19 109 ALA B C 1
ATOM 2493 O O . ALA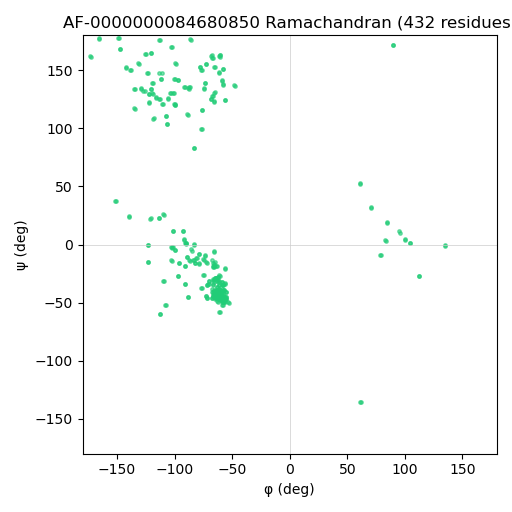 B 1 109 ? -6.242 -14.781 -15.18 1 93.19 109 ALA B O 1
ATOM 2494 N N . SER B 1 110 ? -6.547 -13 -16.516 1 93.12 110 SER B N 1
ATOM 2495 C CA . SER B 1 110 ? -6.77 -13.789 -17.734 1 93.12 110 SER B CA 1
ATOM 2496 C C . SER B 1 110 ? -6.336 -13.016 -18.984 1 93.12 110 SER B C 1
ATOM 2498 O O . SER B 1 110 ? -5.938 -11.859 -18.891 1 93.12 110 SER B O 1
ATOM 2500 N N . GLY B 1 111 ? -6.281 -13.758 -20.047 1 93.88 111 GLY B N 1
ATOM 2501 C CA . GLY B 1 111 ? -6.031 -13.125 -21.328 1 93.88 111 GLY B CA 1
ATOM 2502 C C . GLY B 1 111 ? -4.695 -12.406 -21.391 1 93.88 111 GLY B C 1
ATOM 2503 O O . GLY B 1 111 ? -3.666 -12.969 -21 1 93.88 111 GLY B O 1
ATOM 2504 N N . ALA B 1 112 ? -4.738 -11.164 -21.969 1 95.75 112 ALA B N 1
ATOM 2505 C CA . ALA B 1 112 ? -3.527 -10.375 -22.188 1 95.75 112 ALA B CA 1
ATOM 2506 C C . ALA B 1 112 ? -2.828 -10.062 -20.859 1 95.75 112 ALA B C 1
ATOM 2508 O O . ALA B 1 112 ? -1.598 -10 -20.812 1 95.75 112 ALA B O 1
ATOM 2509 N N . GLU B 1 113 ? -3.619 -9.875 -19.859 1 96.81 113 GLU B N 1
ATOM 2510 C CA . GLU B 1 113 ? -3.047 -9.594 -18.547 1 96.81 113 GLU B CA 1
ATOM 2511 C C . GLU B 1 113 ? -2.203 -10.766 -18.047 1 96.81 113 GLU B C 1
ATOM 2513 O O . GLU B 1 113 ? -1.076 -10.57 -17.594 1 96.81 113 GLU B O 1
ATOM 2518 N N . LEU B 1 114 ? -2.744 -11.961 -18.125 1 96.69 114 LEU B N 1
ATOM 2519 C CA . LEU B 1 114 ? -2.008 -13.156 -17.703 1 96.69 114 LEU B CA 1
ATOM 2520 C C . LEU B 1 114 ? -0.723 -13.305 -18.516 1 96.69 114 LEU B C 1
ATOM 2522 O O . LEU B 1 114 ? 0.327 -13.641 -17.953 1 96.69 114 LEU B O 1
ATOM 2526 N N . GLY B 1 115 ? -0.825 -13.078 -19.828 1 97.81 115 GLY B N 1
ATOM 2527 C CA . GLY B 1 115 ? 0.37 -13.109 -20.656 1 97.81 115 GLY B CA 1
ATOM 2528 C C . GLY B 1 115 ? 1.446 -12.148 -20.188 1 97.81 115 GLY B C 1
ATOM 2529 O O . GLY B 1 115 ? 2.621 -12.516 -20.109 1 97.81 115 GLY B O 1
ATOM 2530 N N . ALA B 1 116 ? 1.089 -10.922 -19.891 1 98.44 116 ALA B N 1
ATOM 2531 C CA . ALA B 1 116 ? 2.018 -9.906 -19.406 1 98.44 116 ALA B CA 1
ATOM 2532 C C . ALA B 1 116 ? 2.658 -10.328 -18.078 1 98.44 116 ALA B C 1
ATOM 2534 O O . ALA B 1 116 ? 3.859 -10.133 -17.875 1 98.44 116 ALA B O 1
ATOM 2535 N N . LEU B 1 117 ? 1.882 -10.922 -17.219 1 98.62 117 LEU B N 1
ATOM 2536 C CA . LEU B 1 117 ? 2.367 -11.367 -15.922 1 98.62 117 LEU B CA 1
ATOM 2537 C C . LEU B 1 117 ? 3.379 -12.5 -16.078 1 98.62 117 LEU B C 1
ATOM 2539 O O . LEU B 1 117 ? 4.434 -12.484 -15.438 1 98.62 117 LEU B O 1
ATOM 2543 N N . ARG B 1 118 ? 3.102 -13.43 -16.906 1 98.38 118 ARG B N 1
ATOM 2544 C CA . ARG B 1 118 ? 4.02 -14.539 -17.156 1 98.38 118 ARG B CA 1
ATOM 2545 C C . ARG B 1 118 ? 5.332 -14.039 -17.75 1 98.38 118 ARG B C 1
ATOM 2547 O O . ARG B 1 118 ? 6.406 -14.523 -17.391 1 98.38 118 ARG B O 1
ATOM 2554 N N . ARG B 1 119 ? 5.184 -13.086 -18.672 1 98.44 119 ARG B N 1
ATOM 2555 C CA . ARG B 1 119 ? 6.383 -12.484 -19.25 1 98.44 119 ARG B CA 1
ATOM 2556 C C . ARG B 1 119 ? 7.227 -11.82 -18.172 1 98.44 119 ARG B C 1
ATOM 2558 O O . ARG B 1 119 ? 8.453 -11.93 -18.172 1 98.44 119 ARG B O 1
ATOM 2565 N N . ALA B 1 120 ? 6.617 -11.195 -17.297 1 98.56 120 ALA B N 1
ATOM 2566 C CA . ALA B 1 120 ? 7.32 -10.516 -16.203 1 98.56 120 ALA B CA 1
ATOM 2567 C C . ALA B 1 120 ? 8.039 -11.523 -15.305 1 98.56 120 ALA B C 1
ATOM 2569 O O . ALA B 1 120 ? 9.164 -11.289 -14.883 1 98.56 120 ALA B O 1
ATOM 2570 N N . ILE B 1 121 ? 7.387 -12.617 -15.008 1 98.5 121 ILE B N 1
ATOM 2571 C CA . ILE B 1 121 ? 7.973 -13.641 -14.148 1 98.5 121 ILE B CA 1
ATOM 2572 C C . ILE B 1 121 ? 9.18 -14.266 -14.844 1 98.5 121 ILE B C 1
ATOM 2574 O O . ILE B 1 121 ? 10.195 -14.539 -14.203 1 98.5 121 ILE B O 1
ATOM 2578 N N . ASP B 1 122 ? 9.016 -14.531 -16.141 1 98.25 122 ASP B N 1
ATOM 2579 C CA . ASP B 1 122 ? 10.078 -15.047 -17 1 98.25 122 ASP B CA 1
ATOM 2580 C C . ASP B 1 122 ? 10.57 -16.406 -16.5 1 98.25 122 ASP B C 1
ATOM 2582 O O . ASP B 1 122 ? 11.773 -16.594 -16.281 1 98.25 122 ASP B O 1
ATOM 2586 N N . ALA B 1 123 ? 9.664 -17.359 -16.281 1 98.69 123 ALA B N 1
ATOM 2587 C CA . ALA B 1 123 ? 10.008 -18.703 -15.797 1 98.69 123 ALA B CA 1
ATOM 2588 C C . ALA B 1 123 ? 9 -19.734 -16.297 1 98.69 123 ALA B C 1
ATOM 2590 O O . ALA B 1 123 ? 8.641 -20.656 -15.562 1 98.69 123 ALA B O 1
ATOM 2591 N N . ASP B 1 124 ? 8.539 -19.578 -17.531 1 98.31 124 ASP B N 1
ATOM 2592 C CA . ASP B 1 124 ? 7.512 -20.453 -18.094 1 98.31 124 ASP B CA 1
ATOM 2593 C C . ASP B 1 124 ? 7.945 -21.906 -18.031 1 98.31 124 ASP B C 1
ATOM 2595 O O . ASP B 1 124 ? 7.113 -22.797 -17.844 1 98.31 124 ASP B O 1
ATOM 2599 N N . GLU B 1 125 ? 9.195 -22.125 -18.172 1 98.19 125 GLU B N 1
ATOM 2600 C CA . GLU B 1 125 ? 9.711 -23.484 -18.203 1 98.19 125 GLU B CA 1
ATOM 2601 C C . GLU B 1 125 ? 9.531 -24.172 -16.859 1 98.19 125 GLU B C 1
ATOM 2603 O O . GLU B 1 125 ? 9.578 -25.406 -16.766 1 98.19 125 GLU B O 1
ATOM 2608 N N . ALA B 1 126 ? 9.32 -23.391 -15.797 1 98.62 126 ALA B N 1
ATOM 2609 C CA . ALA B 1 126 ? 9.195 -23.938 -14.445 1 98.62 126 ALA B CA 1
ATOM 2610 C C . ALA B 1 126 ? 7.73 -24.062 -14.031 1 98.62 126 ALA B C 1
ATOM 2612 O O . ALA B 1 126 ? 7.426 -24.562 -12.945 1 98.62 126 ALA B O 1
ATOM 2613 N N . ILE B 1 127 ? 6.812 -23.594 -14.844 1 98.62 127 ILE B N 1
ATOM 2614 C CA . ILE B 1 127 ? 5.395 -23.547 -14.508 1 98.62 127 ILE B CA 1
ATOM 2615 C C . ILE B 1 127 ? 4.664 -24.719 -15.164 1 98.62 127 ILE B C 1
ATOM 2617 O O . ILE B 1 127 ? 4.629 -24.828 -16.391 1 98.62 127 ILE B O 1
ATOM 2621 N N . ASP B 1 128 ? 4.035 -25.547 -14.359 1 98.12 128 ASP B N 1
ATOM 2622 C CA . ASP B 1 128 ? 3.4 -26.781 -14.844 1 98.12 128 ASP B CA 1
ATOM 2623 C C . ASP B 1 128 ? 1.941 -26.531 -15.219 1 98.12 128 ASP B C 1
ATOM 2625 O O . ASP B 1 128 ? 1.326 -27.344 -15.906 1 98.12 128 ASP B O 1
ATOM 2629 N N . GLY B 1 129 ? 1.389 -25.5 -14.758 1 97.5 129 GLY B N 1
ATOM 2630 C CA . GLY B 1 129 ? 0.006 -25.156 -15.039 1 97.5 129 GLY B CA 1
ATOM 2631 C C . GLY B 1 129 ? -0.382 -23.781 -14.516 1 97.5 129 GLY B C 1
ATOM 2632 O O . GLY B 1 129 ? 0.336 -23.203 -13.695 1 97.5 129 GLY B O 1
ATOM 2633 N N . THR B 1 130 ? -1.439 -23.281 -15.047 1 97.38 130 THR B N 1
ATOM 2634 C CA . THR B 1 130 ? -1.993 -22 -14.594 1 97.38 130 THR B CA 1
ATOM 2635 C C . THR B 1 130 ? -3.506 -22.109 -14.422 1 97.38 130 THR B C 1
ATOM 2637 O O . THR B 1 130 ? -4.227 -22.391 -15.375 1 97.38 130 THR B O 1
ATOM 2640 N N . ALA B 1 131 ? -3.953 -21.938 -13.203 1 95.88 131 ALA B N 1
ATOM 2641 C CA . ALA B 1 131 ? -5.371 -21.734 -12.906 1 95.88 131 ALA B CA 1
ATOM 2642 C C . ALA B 1 131 ? -5.742 -20.25 -12.961 1 95.88 131 ALA B C 1
ATOM 2644 O O . ALA B 1 131 ? -5.387 -19.484 -12.062 1 95.88 131 ALA B O 1
ATOM 2645 N N . SER B 1 132 ? -6.559 -19.875 -13.977 1 94.12 132 SER B N 1
ATOM 2646 C CA . SER B 1 132 ? -6.875 -18.469 -14.188 1 94.12 132 SER B CA 1
ATOM 2647 C C . SER B 1 132 ? -8.344 -18.172 -13.906 1 94.12 132 SER B C 1
ATOM 2649 O O . SER B 1 132 ? -9.117 -19.094 -13.609 1 94.12 132 SER B O 1
ATOM 2651 N N . ALA B 1 133 ? -8.688 -16.922 -14 1 89.38 133 ALA B N 1
ATOM 2652 C CA . ALA B 1 133 ? -10.047 -16.469 -13.727 1 89.38 133 ALA B CA 1
ATOM 2653 C C . ALA B 1 133 ? -11.047 -17.125 -14.68 1 89.38 133 ALA B C 1
ATOM 2655 O O . ALA B 1 133 ? -12.203 -17.359 -14.312 1 89.38 133 ALA B O 1
ATOM 2656 N N . ASP B 1 134 ? -10.609 -17.484 -15.812 1 90.44 134 ASP B N 1
ATOM 2657 C CA . ASP B 1 134 ? -11.484 -18.047 -16.844 1 90.44 134 ASP B CA 1
ATOM 2658 C C . ASP B 1 134 ? -11.859 -19.5 -16.5 1 90.44 134 ASP B C 1
ATOM 2660 O O . ASP B 1 134 ? -12.797 -20.047 -17.078 1 90.44 134 ASP B O 1
ATOM 2664 N N . ASP B 1 135 ? -11.172 -20.047 -15.555 1 89.88 135 ASP B N 1
ATOM 2665 C CA . ASP B 1 135 ? -11.297 -21.469 -15.312 1 89.88 135 ASP B CA 1
ATOM 2666 C C . ASP B 1 135 ? -12.164 -21.75 -14.086 1 89.88 135 ASP B C 1
ATOM 2668 O O . ASP B 1 135 ? -12.359 -22.906 -13.703 1 89.88 135 ASP B O 1
ATOM 2672 N N . VAL B 1 136 ? -12.594 -20.703 -13.461 1 91.31 136 VAL B N 1
ATOM 2673 C CA . VAL B 1 136 ? -13.32 -20.906 -12.211 1 91.31 136 VAL B CA 1
ATOM 2674 C C . VAL B 1 136 ? -14.609 -20.094 -12.219 1 91.31 136 VAL B C 1
ATOM 2676 O O . VAL B 1 136 ? -14.695 -19.062 -12.898 1 91.31 136 VAL B O 1
ATOM 2679 N N . GLU B 1 137 ? -15.539 -20.531 -11.445 1 91.81 137 GLU B N 1
ATOM 2680 C CA . GLU B 1 137 ? -16.797 -19.797 -11.281 1 91.81 137 GLU B CA 1
ATOM 2681 C C . GLU B 1 137 ? -16.703 -18.766 -10.164 1 91.81 137 GLU B C 1
ATOM 2683 O O . GLU B 1 137 ? -17.188 -17.641 -10.305 1 91.81 137 GLU B O 1
ATOM 2688 N N . ARG B 1 138 ? -16.156 -19.25 -9.156 1 93.75 138 ARG B N 1
ATOM 2689 C CA . ARG B 1 138 ? -15.992 -18.359 -8.008 1 93.75 138 ARG B CA 1
ATOM 2690 C C . ARG B 1 138 ? -14.516 -18.125 -7.715 1 93.75 138 ARG B C 1
ATOM 2692 O O . ARG B 1 138 ? -13.766 -19.062 -7.457 1 93.75 138 ARG B O 1
ATOM 2699 N N . GLY B 1 139 ? -14.117 -16.844 -7.645 1 94.25 139 GLY B N 1
ATOM 2700 C CA . GLY B 1 139 ? -12.742 -16.484 -7.324 1 94.25 139 GLY B CA 1
ATOM 2701 C C . GLY B 1 139 ? -12.484 -16.406 -5.832 1 94.25 139 GLY B C 1
ATOM 2702 O O . GLY B 1 139 ? -13.391 -16.609 -5.023 1 94.25 139 GLY B O 1
ATOM 2703 N N . LYS B 1 140 ? -11.266 -16.172 -5.504 1 95.25 140 LYS B N 1
ATOM 2704 C CA . LYS B 1 140 ? -10.906 -15.945 -4.105 1 95.25 140 LYS B CA 1
ATOM 2705 C C . LYS B 1 140 ? -11.859 -14.953 -3.447 1 95.25 140 LYS B C 1
ATOM 2707 O O . LYS B 1 140 ? -12.281 -13.977 -4.074 1 95.25 140 LYS B O 1
ATOM 2712 N N . PRO B 1 141 ? -12.305 -15.234 -2.209 1 96.38 141 PRO B N 1
ATOM 2713 C CA . PRO B 1 141 ? -11.734 -16.156 -1.22 1 96.38 141 PRO B CA 1
ATOM 2714 C C . PRO B 1 141 ? -12.32 -17.562 -1.311 1 96.38 141 PRO B C 1
ATOM 2716 O O . PRO B 1 141 ? -12.062 -18.406 -0.443 1 96.38 141 PRO B O 1
ATOM 2719 N N . ALA B 1 142 ? -13.164 -17.812 -2.268 1 97.06 142 ALA B N 1
ATOM 2720 C CA . ALA B 1 142 ? -13.586 -19.188 -2.488 1 97.06 142 ALA B CA 1
ATOM 2721 C C . ALA B 1 142 ? -12.383 -20.094 -2.773 1 97.06 142 ALA B C 1
ATOM 2723 O O . ALA B 1 142 ? -11.383 -19.641 -3.336 1 97.06 142 ALA B O 1
ATOM 2724 N N . PRO B 1 143 ? -12.445 -21.344 -2.447 1 98 143 PRO B N 1
ATOM 2725 C CA . PRO B 1 143 ? -11.289 -22.234 -2.59 1 98 143 PRO B CA 1
ATOM 2726 C C . PRO B 1 143 ? -11.086 -22.703 -4.027 1 98 143 PRO B C 1
ATOM 2728 O O . PRO B 1 143 ? -10.055 -23.297 -4.344 1 98 143 PRO B O 1
ATOM 2731 N N . GLU B 1 144 ? -12.008 -22.422 -4.902 1 97.25 144 GLU B N 1
ATOM 2732 C CA . GLU B 1 144 ? -12.078 -23.016 -6.234 1 97.25 144 GLU B CA 1
ATOM 2733 C C . GLU B 1 144 ? -10.789 -22.766 -7.016 1 97.25 144 GLU B C 1
ATOM 2735 O O . GLU B 1 144 ? -10.266 -23.672 -7.668 1 97.25 144 GLU B O 1
ATOM 2740 N N . PRO B 1 145 ? -10.25 -21.531 -7.012 1 96.62 145 PRO B N 1
ATOM 2741 C CA . PRO B 1 145 ? -9 -21.312 -7.742 1 96.62 145 PRO B CA 1
ATOM 2742 C C . PRO B 1 145 ? -7.875 -22.234 -7.258 1 96.62 145 PRO B C 1
ATOM 2744 O O . PRO B 1 145 ? -7.105 -22.75 -8.07 1 96.62 145 PRO B O 1
ATOM 2747 N N . VAL B 1 146 ? -7.793 -22.453 -5.969 1 98 146 VAL B N 1
ATOM 2748 C CA . VAL B 1 146 ? -6.762 -23.312 -5.395 1 98 146 VAL B CA 1
ATOM 2749 C C . VAL B 1 146 ? -7.066 -24.766 -5.719 1 98 146 VAL B C 1
ATOM 2751 O O . VAL B 1 146 ? -6.172 -25.531 -6.109 1 98 146 VAL B O 1
ATOM 2754 N N . GLU B 1 147 ? -8.297 -25.156 -5.57 1 98.38 147 GLU B N 1
ATOM 2755 C CA . GLU B 1 147 ? -8.703 -26.516 -5.895 1 98.38 147 GLU B CA 1
ATOM 2756 C C . GLU B 1 147 ? -8.422 -26.844 -7.359 1 98.38 147 GLU B C 1
ATOM 2758 O O . GLU B 1 147 ? -7.945 -27.938 -7.68 1 98.38 147 GLU B O 1
ATOM 2763 N N . HIS B 1 148 ? -8.758 -25.906 -8.188 1 97.94 148 HIS B N 1
ATOM 2764 C CA . HIS B 1 148 ? -8.477 -26.109 -9.609 1 97.94 148 HIS B CA 1
ATOM 2765 C C . HIS B 1 148 ? -6.98 -26.266 -9.852 1 97.94 148 HIS B C 1
ATOM 2767 O O . HIS B 1 148 ? -6.566 -27.109 -10.656 1 97.94 148 HIS B O 1
ATOM 2773 N N . ALA B 1 149 ? -6.164 -25.453 -9.211 1 98.06 149 ALA B N 1
ATOM 2774 C CA . ALA B 1 149 ? -4.715 -25.578 -9.328 1 98.06 149 ALA B CA 1
ATOM 2775 C C . ALA B 1 149 ? -4.242 -26.953 -8.898 1 98.06 149 ALA B C 1
ATOM 2777 O O . ALA B 1 149 ? -3.359 -27.547 -9.531 1 98.06 149 ALA B O 1
ATOM 2778 N N . LEU B 1 150 ? -4.809 -27.5 -7.84 1 98.06 150 LEU B N 1
ATOM 2779 C CA . LEU B 1 150 ? -4.457 -28.828 -7.348 1 98.06 150 LEU B CA 1
ATOM 2780 C C . LEU B 1 150 ? -4.84 -29.891 -8.359 1 98.06 150 LEU B C 1
ATOM 2782 O O . LEU B 1 150 ? -4.102 -30.859 -8.547 1 98.06 150 LEU B O 1
ATOM 2786 N N . GLU B 1 151 ? -5.984 -29.688 -8.938 1 97.81 151 GLU B N 1
ATOM 2787 C CA . GLU B 1 151 ? -6.402 -30.609 -9.992 1 97.81 151 GLU B CA 1
ATOM 2788 C C . GLU B 1 151 ? -5.398 -30.625 -11.141 1 97.81 151 GLU B C 1
ATOM 2790 O O . GLU B 1 151 ? -5.039 -31.688 -11.641 1 97.81 151 GLU B O 1
ATOM 2795 N N . LEU B 1 152 ? -4.969 -29.5 -11.547 1 97.19 152 LEU B N 1
ATOM 2796 C CA . LEU B 1 152 ? -3.984 -29.375 -12.617 1 97.19 152 LEU B CA 1
ATOM 2797 C C . LEU B 1 152 ? -2.676 -30.062 -12.234 1 97.19 152 LEU B C 1
ATOM 2799 O O . LEU B 1 152 ? -2.02 -30.672 -13.078 1 97.19 152 LEU B O 1
ATOM 2803 N N . ALA B 1 153 ? -2.328 -29.891 -10.953 1 97.38 153 ALA B N 1
ATOM 2804 C CA . ALA B 1 153 ? -1.08 -30.469 -10.453 1 97.38 153 ALA B CA 1
ATOM 2805 C C . ALA B 1 153 ? -1.202 -31.969 -10.258 1 97.38 153 ALA B C 1
ATOM 2807 O O . ALA B 1 153 ? -0.197 -32.688 -10.25 1 97.38 153 ALA B O 1
ATOM 2808 N N . GLY B 1 154 ? -2.451 -32.438 -10.023 1 97.56 154 GLY B N 1
ATOM 2809 C CA . GLY B 1 154 ? -2.67 -33.812 -9.68 1 97.56 154 GLY B CA 1
ATOM 2810 C C . GLY B 1 154 ? -2.178 -34.188 -8.289 1 97.56 154 GLY B C 1
ATOM 2811 O O . GLY B 1 154 ? -1.63 -35.25 -8.07 1 97.56 154 GLY B O 1
ATOM 2812 N N . VAL B 1 155 ? -2.217 -33.281 -7.383 1 97.81 155 VAL B N 1
ATOM 2813 C CA . VAL B 1 155 ? -1.682 -33.438 -6.035 1 97.81 155 VAL B CA 1
ATOM 2814 C C . VAL B 1 155 ? -2.768 -33.125 -5.012 1 97.81 155 VAL B C 1
ATOM 2816 O O . VAL B 1 155 ? -3.512 -32.156 -5.168 1 97.81 155 VAL B O 1
ATOM 2819 N N . PRO B 1 156 ? -2.953 -34 -3.998 1 97.69 156 PRO B N 1
ATOM 2820 C CA . PRO B 1 156 ? -3.926 -33.656 -2.955 1 97.69 156 PRO B CA 1
ATOM 2821 C C . PRO B 1 156 ? -3.5 -32.469 -2.107 1 97.69 156 PRO B C 1
ATOM 2823 O O . PRO B 1 156 ? -2.316 -32.125 -2.064 1 97.69 156 PRO B O 1
ATOM 2826 N N . ALA B 1 157 ? -4.438 -31.875 -1.451 1 98.31 157 ALA B N 1
ATOM 2827 C CA . ALA B 1 157 ? -4.203 -30.672 -0.642 1 98.31 157 ALA B CA 1
ATOM 2828 C C . ALA B 1 157 ? -3.148 -30.938 0.429 1 98.31 157 ALA B C 1
ATOM 2830 O O . ALA B 1 157 ? -2.348 -30.047 0.748 1 98.31 157 ALA B O 1
ATOM 2831 N N . SER B 1 158 ? -3.125 -32.125 0.956 1 97.44 158 SER B N 1
ATOM 2832 C CA . SER B 1 158 ? -2.254 -32.5 2.074 1 97.44 158 SER B CA 1
ATOM 2833 C C . SER B 1 158 ? -0.785 -32.438 1.666 1 97.44 158 SER B C 1
ATOM 2835 O O . SER B 1 158 ? 0.102 -32.438 2.521 1 97.44 158 SER B O 1
ATOM 2837 N N . ARG B 1 159 ? -0.523 -32.375 0.395 1 98 159 ARG B N 1
ATOM 2838 C CA . ARG B 1 159 ? 0.853 -32.344 -0.092 1 98 159 ARG B CA 1
ATOM 2839 C C . ARG B 1 159 ? 1.128 -31.078 -0.896 1 98 159 ARG B C 1
ATOM 2841 O O . ARG B 1 159 ? 2.021 -31.062 -1.746 1 98 159 ARG B O 1
ATOM 2848 N N . ALA B 1 160 ? 0.333 -30.078 -0.643 1 98.44 160 ALA B N 1
ATOM 2849 C CA . ALA B 1 160 ? 0.467 -28.844 -1.406 1 98.44 160 ALA B CA 1
ATOM 2850 C C . ALA B 1 160 ? 0.682 -27.656 -0.481 1 98.44 160 ALA B C 1
ATOM 2852 O O . ALA B 1 160 ? 0.247 -27.672 0.673 1 98.44 160 ALA B O 1
ATOM 2853 N N . VAL B 1 161 ? 1.413 -26.719 -0.936 1 98.75 161 VAL B N 1
ATOM 2854 C CA . VAL B 1 161 ? 1.629 -25.438 -0.277 1 98.75 161 VAL B CA 1
ATOM 2855 C C . VAL B 1 161 ? 1.127 -24.297 -1.172 1 98.75 161 VAL B C 1
ATOM 2857 O O . VAL B 1 161 ? 1.375 -24.297 -2.381 1 98.75 161 VAL B O 1
ATOM 2860 N N . PHE B 1 162 ? 0.347 -23.438 -0.622 1 98.88 162 PHE B N 1
ATOM 2861 C CA . PHE B 1 162 ? -0.114 -22.25 -1.331 1 98.88 162 PHE B CA 1
ATOM 2862 C C . PHE B 1 162 ? 0.61 -21 -0.832 1 98.88 162 PHE B C 1
ATOM 2864 O O . PHE B 1 162 ? 0.655 -20.75 0.373 1 98.88 162 PHE B O 1
ATOM 2871 N N . VAL B 1 163 ? 1.239 -20.25 -1.736 1 98.94 163 VAL B N 1
ATOM 2872 C CA . VAL B 1 163 ? 1.981 -19.031 -1.417 1 98.94 163 VAL B CA 1
ATOM 2873 C C . VAL B 1 163 ? 1.238 -17.812 -1.96 1 98.94 163 VAL B C 1
ATOM 2875 O O . VAL B 1 163 ? 0.949 -17.734 -3.156 1 98.94 163 VAL B O 1
ATOM 2878 N N . GLY B 1 164 ? 0.861 -16.891 -1.155 1 98.81 164 GLY B N 1
ATOM 2879 C CA . GLY B 1 164 ? 0.174 -15.664 -1.549 1 98.81 164 GLY B CA 1
ATOM 2880 C C . GLY B 1 164 ? 0.494 -14.484 -0.651 1 98.81 164 GLY B C 1
ATOM 2881 O O . GLY B 1 164 ? 1.229 -14.625 0.329 1 98.81 164 GLY B O 1
ATOM 2882 N N . ASP B 1 165 ? -0.076 -13.289 -1 1 98.81 165 ASP B N 1
ATOM 2883 C CA . ASP B 1 165 ? 0.295 -12.086 -0.259 1 98.81 165 ASP B CA 1
ATOM 2884 C C . ASP B 1 165 ? -0.934 -11.414 0.352 1 98.81 165 ASP B C 1
ATOM 2886 O O . ASP B 1 165 ? -0.817 -10.391 1.029 1 98.81 165 ASP B O 1
ATOM 2890 N N . THR B 1 166 ? -2.109 -11.945 0.157 1 98.69 166 THR B N 1
ATOM 2891 C CA . THR B 1 166 ? -3.311 -11.273 0.628 1 98.69 166 THR B CA 1
ATOM 2892 C C . THR B 1 166 ? -4.078 -12.148 1.611 1 98.69 166 THR B C 1
ATOM 2894 O O . THR B 1 166 ? -3.861 -13.359 1.666 1 98.69 166 THR B O 1
ATOM 2897 N N . VAL B 1 167 ? -5.004 -11.555 2.348 1 98.75 167 VAL B N 1
ATOM 2898 C CA . VAL B 1 167 ? -5.879 -12.305 3.246 1 98.75 167 VAL B CA 1
ATOM 2899 C C . VAL B 1 167 ? -6.805 -13.211 2.432 1 98.75 167 VAL B C 1
ATOM 2901 O O . VAL B 1 167 ? -7.184 -14.289 2.889 1 98.75 167 VAL B O 1
ATOM 2904 N N . TRP B 1 168 ? -7.129 -12.773 1.226 1 98.5 168 TRP B N 1
ATOM 2905 C CA . TRP B 1 168 ? -7.996 -13.555 0.35 1 98.5 168 TRP B CA 1
ATOM 2906 C C . TRP B 1 168 ? -7.312 -14.852 -0.078 1 98.5 168 TRP B C 1
ATOM 2908 O O . TRP B 1 168 ? -7.949 -15.906 -0.14 1 98.5 168 TRP B O 1
ATOM 2918 N N . ASP B 1 169 ? -6.047 -14.734 -0.37 1 98.62 169 ASP B N 1
ATOM 2919 C CA . ASP B 1 169 ? -5.242 -15.914 -0.664 1 98.62 169 ASP B CA 1
ATOM 2920 C C . ASP B 1 169 ? -5.273 -16.906 0.5 1 98.62 169 ASP B C 1
ATOM 2922 O O . ASP B 1 169 ? -5.492 -18.109 0.299 1 98.62 169 ASP B O 1
ATOM 2926 N N . MET B 1 170 ? -5.027 -16.375 1.724 1 98.81 170 MET B N 1
ATOM 2927 C CA . MET B 1 170 ? -4.957 -17.219 2.914 1 98.81 170 MET B CA 1
ATOM 2928 C C . MET B 1 170 ? -6.293 -17.906 3.172 1 98.81 170 MET B C 1
ATOM 2930 O O . MET B 1 170 ? -6.336 -19.094 3.465 1 98.81 170 MET B O 1
ATOM 2934 N N . ARG B 1 171 ? -7.324 -17.172 3.006 1 98.69 171 ARG B N 1
ATOM 2935 C CA . ARG B 1 171 ? -8.656 -17.734 3.236 1 98.69 171 ARG B CA 1
ATOM 2936 C C . ARG B 1 171 ? -8.992 -18.797 2.199 1 98.69 171 ARG B C 1
ATOM 2938 O O . ARG B 1 171 ? -9.508 -19.859 2.539 1 98.69 171 ARG B O 1
ATOM 2945 N N . ALA B 1 172 ? -8.719 -18.5 0.905 1 98.38 172 ALA B N 1
ATOM 2946 C CA . ALA B 1 172 ? -8.953 -19.469 -0.16 1 98.38 172 ALA B CA 1
ATOM 2947 C C . ALA B 1 172 ? -8.148 -20.75 0.08 1 98.38 172 ALA B C 1
ATOM 2949 O O . ALA B 1 172 ? -8.688 -21.859 -0.034 1 98.38 172 ALA B O 1
ATOM 2950 N N . GLY B 1 173 ? -6.871 -20.609 0.407 1 98.56 173 GLY B N 1
ATOM 2951 C CA . GLY B 1 173 ? -6.035 -21.766 0.71 1 98.56 173 GLY B CA 1
ATOM 2952 C C . GLY B 1 173 ? -6.52 -22.547 1.912 1 98.56 173 GLY B C 1
ATOM 2953 O O . GLY B 1 173 ? -6.562 -23.781 1.876 1 98.56 173 GLY B O 1
ATOM 2954 N N . GLY B 1 174 ? -6.852 -21.828 2.957 1 98.31 174 GLY B N 1
ATOM 2955 C CA . GLY B 1 174 ? -7.395 -22.484 4.137 1 98.31 174 GLY B CA 1
ATOM 2956 C C . GLY B 1 174 ? -8.625 -23.328 3.836 1 98.31 174 GLY B C 1
ATOM 2957 O O . GLY B 1 174 ? -8.719 -24.469 4.277 1 98.31 174 GLY B O 1
ATOM 2958 N N . LYS B 1 175 ? -9.516 -22.781 3.076 1 98.31 175 LYS B N 1
ATOM 2959 C CA . LYS B 1 175 ? -10.742 -23.484 2.699 1 98.31 175 LYS B CA 1
ATOM 2960 C C . LYS B 1 175 ? -10.43 -24.703 1.824 1 98.31 175 LYS B C 1
ATOM 2962 O O . LYS B 1 175 ? -11.141 -25.703 1.879 1 98.31 175 LYS B O 1
ATOM 2967 N N . ALA B 1 176 ? -9.383 -24.594 1.046 1 98.44 176 ALA B N 1
ATOM 2968 C CA . ALA B 1 176 ? -8.977 -25.672 0.159 1 98.44 176 ALA B CA 1
ATOM 2969 C C . ALA B 1 176 ? -8.188 -26.734 0.917 1 98.44 176 ALA B C 1
ATOM 2971 O O . ALA B 1 176 ? -7.871 -27.797 0.368 1 98.44 176 ALA B O 1
ATOM 2972 N N . GLY B 1 177 ? -7.773 -26.453 2.164 1 98.25 177 GLY B N 1
ATOM 2973 C CA . GLY B 1 177 ? -7.094 -27.422 3.008 1 98.25 177 GLY B CA 1
ATOM 2974 C C . GLY B 1 177 ? -5.602 -27.484 2.75 1 98.25 177 GLY B C 1
ATOM 2975 O O . GLY B 1 177 ? -4.953 -28.469 3.096 1 98.25 177 GLY B O 1
ATOM 2976 N N . VAL B 1 178 ? -5.039 -26.5 2.16 1 98.38 178 VAL B N 1
ATOM 2977 C CA . VAL B 1 178 ? -3.613 -26.5 1.85 1 98.38 178 VAL B CA 1
ATOM 2978 C C . VAL B 1 178 ? -2.852 -25.703 2.898 1 98.38 178 VAL B C 1
ATOM 2980 O O . VAL B 1 178 ? -3.439 -24.875 3.605 1 98.38 178 VAL B O 1
ATOM 2983 N N . HIS B 1 179 ? -1.562 -26.016 3.057 1 98.38 179 HIS B N 1
ATOM 2984 C CA . HIS B 1 179 ? -0.682 -25.188 3.881 1 98.38 179 HIS B CA 1
ATOM 2985 C C . HIS B 1 179 ? -0.437 -23.828 3.238 1 98.38 179 HIS B C 1
ATOM 2987 O O . HIS B 1 179 ? 0.052 -23.75 2.109 1 98.38 179 HIS B O 1
ATOM 2993 N N . CYS B 1 180 ? -0.717 -22.75 3.963 1 98.81 180 CYS B N 1
ATOM 2994 C CA . CYS B 1 180 ? -0.622 -21.406 3.395 1 98.81 180 CYS B CA 1
ATOM 2995 C C . CYS B 1 180 ? 0.641 -20.703 3.875 1 98.81 180 CYS B C 1
ATOM 2997 O O . CYS B 1 180 ? 0.922 -20.672 5.074 1 98.81 180 CYS B O 1
ATOM 2999 N N . VAL B 1 181 ? 1.384 -20.141 2.951 1 98.94 181 VAL B N 1
ATOM 3000 C CA . VAL B 1 181 ? 2.545 -19.297 3.184 1 98.94 181 VAL B CA 1
ATOM 3001 C C . VAL B 1 181 ? 2.244 -17.875 2.713 1 98.94 181 VAL B C 1
ATOM 3003 O O . VAL B 1 181 ? 1.821 -17.672 1.572 1 98.94 181 VAL B O 1
ATOM 3006 N N . GLY B 1 182 ? 2.43 -16.906 3.617 1 98.88 182 GLY B N 1
ATOM 3007 C CA . GLY B 1 182 ? 2.213 -15.508 3.283 1 98.88 182 GLY B CA 1
ATOM 3008 C C . GLY B 1 182 ? 3.49 -14.781 2.912 1 98.88 182 GLY B C 1
ATOM 3009 O O . GLY B 1 182 ? 4.551 -15.039 3.488 1 98.88 182 GLY B O 1
ATOM 3010 N N . LEU B 1 183 ? 3.404 -13.938 1.973 1 98.94 183 LEU B N 1
ATOM 3011 C CA . LEU B 1 183 ? 4.492 -13.016 1.654 1 98.94 183 LEU B CA 1
ATOM 3012 C C . LEU B 1 183 ? 4.102 -11.578 1.982 1 98.94 183 LEU B C 1
ATOM 3014 O O . LEU B 1 183 ? 2.971 -11.164 1.725 1 98.94 183 LEU B O 1
ATOM 3018 N N . LEU B 1 184 ? 5.047 -10.812 2.482 1 98.69 184 LEU B N 1
ATOM 3019 C CA . LEU B 1 184 ? 4.773 -9.469 2.963 1 98.69 184 LEU B CA 1
ATOM 3020 C C . LEU B 1 184 ? 4.914 -8.445 1.837 1 98.69 184 LEU B C 1
ATOM 3022 O O . LEU B 1 184 ? 4.449 -7.312 1.958 1 98.69 184 LEU B O 1
ATOM 3026 N N . CYS B 1 185 ? 5.426 -8.797 0.74 1 98.5 185 CYS B N 1
ATOM 3027 C CA . CYS B 1 185 ? 5.789 -7.883 -0.334 1 98.5 185 CYS B CA 1
ATOM 3028 C C . CYS B 1 185 ? 4.551 -7.359 -1.052 1 98.5 185 CYS B C 1
ATOM 3030 O O . CYS B 1 185 ? 4.633 -6.41 -1.83 1 98.5 185 CYS B O 1
ATOM 3032 N N . GLY B 1 186 ? 3.408 -7.883 -0.792 1 98.5 186 GLY B N 1
ATOM 3033 C CA . GLY B 1 186 ? 2.168 -7.328 -1.312 1 98.5 186 GLY B CA 1
ATOM 3034 C C . GLY B 1 186 ? 1.646 -6.164 -0.492 1 98.5 186 GLY B C 1
ATOM 3035 O O . GLY B 1 186 ? 0.745 -5.445 -0.929 1 98.5 186 GLY B O 1
ATOM 3036 N N . GLY B 1 187 ? 2.174 -6.051 0.698 1 98.31 187 GLY B N 1
ATOM 3037 C CA . GLY B 1 187 ? 1.857 -4.883 1.502 1 98.31 187 GLY B CA 1
ATOM 3038 C C . GLY B 1 187 ? 0.879 -5.176 2.625 1 98.31 187 GLY B C 1
ATOM 3039 O O . GLY B 1 187 ? 0.483 -4.273 3.361 1 98.31 187 GLY B O 1
ATOM 3040 N N . ILE B 1 188 ? 0.452 -6.395 2.775 1 98.62 188 ILE B N 1
ATOM 3041 C CA . ILE B 1 188 ? -0.483 -6.754 3.836 1 98.62 188 ILE B CA 1
ATOM 3042 C C . ILE B 1 188 ? 0.287 -7.086 5.113 1 98.62 188 ILE B C 1
ATOM 3044 O O . ILE B 1 188 ? 1.29 -7.801 5.07 1 98.62 188 ILE B O 1
ATOM 3048 N N . PRO B 1 189 ? -0.19 -6.574 6.211 1 98.19 189 PRO B N 1
ATOM 3049 C CA . PRO B 1 189 ? 0.521 -6.781 7.477 1 98.19 189 PRO B CA 1
ATOM 3050 C C . PRO B 1 189 ? 0.616 -8.258 7.863 1 98.19 189 PRO B C 1
ATOM 3052 O O . PRO B 1 189 ? -0.33 -9.016 7.645 1 98.19 189 PRO B O 1
ATOM 3055 N N . ARG B 1 190 ? 1.683 -8.594 8.516 1 98.25 190 ARG B N 1
ATOM 3056 C CA . ARG B 1 190 ? 1.927 -9.961 8.969 1 98.25 190 ARG B CA 1
ATOM 3057 C C . ARG B 1 190 ? 0.766 -10.469 9.82 1 98.25 190 ARG B C 1
ATOM 3059 O O . ARG B 1 190 ? 0.264 -11.57 9.594 1 98.25 190 ARG B O 1
ATOM 3066 N N . ALA B 1 191 ? 0.325 -9.656 10.75 1 98.12 191 ALA B N 1
ATOM 3067 C CA . ALA B 1 191 ? -0.73 -10.07 11.664 1 98.12 191 ALA B CA 1
ATOM 3068 C C . ALA B 1 191 ? -2.008 -10.43 10.914 1 98.12 191 ALA B C 1
ATOM 3070 O O . ALA B 1 191 ? -2.693 -11.391 11.258 1 98.12 191 ALA B O 1
ATOM 3071 N N . ASP B 1 192 ? -2.297 -9.648 9.914 1 98.62 192 ASP B N 1
ATOM 3072 C CA . ASP B 1 192 ? -3.5 -9.898 9.125 1 98.62 192 ASP B CA 1
ATOM 3073 C C . ASP B 1 192 ? -3.389 -11.219 8.367 1 98.62 192 ASP B C 1
ATOM 3075 O O . ASP B 1 192 ? -4.352 -11.984 8.297 1 98.62 192 ASP B O 1
ATOM 3079 N N . LEU B 1 193 ? -2.23 -11.445 7.793 1 98.81 193 LEU B N 1
ATOM 3080 C CA . LEU B 1 193 ? -2.016 -12.68 7.047 1 98.81 193 LEU B CA 1
ATOM 3081 C C . LEU B 1 193 ? -2.105 -13.891 7.969 1 98.81 193 LEU B C 1
ATOM 3083 O O . LEU B 1 193 ? -2.74 -14.891 7.625 1 98.81 193 LEU B O 1
ATOM 3087 N N . GLU B 1 194 ? -1.495 -13.82 9.102 1 98.75 194 GLU B N 1
ATOM 3088 C CA . GLU B 1 194 ? -1.521 -14.914 10.07 1 98.75 194 GLU B CA 1
ATOM 3089 C C . GLU B 1 194 ? -2.939 -15.18 10.57 1 98.75 194 GLU B C 1
ATOM 3091 O O . GLU B 1 194 ? -3.367 -16.328 10.656 1 98.75 194 GLU B O 1
ATOM 3096 N N . GLU B 1 195 ? -3.629 -14.125 10.859 1 98.56 195 GLU B N 1
ATOM 3097 C CA . GLU B 1 195 ? -5.012 -14.266 11.305 1 98.56 195 GLU B CA 1
ATOM 3098 C C . GLU B 1 195 ? -5.879 -14.898 10.219 1 98.56 195 GLU B C 1
ATOM 3100 O O . GLU B 1 195 ? -6.805 -15.648 10.516 1 98.56 195 GLU B O 1
ATOM 3105 N N . ALA B 1 196 ? -5.543 -14.672 8.992 1 98.69 196 ALA B N 1
ATOM 3106 C CA . ALA B 1 196 ? -6.328 -15.172 7.859 1 98.69 196 ALA B CA 1
ATOM 3107 C C . AL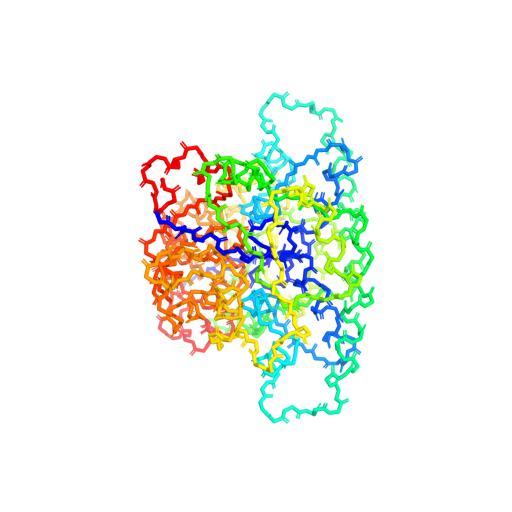A B 1 196 ? -5.949 -16.609 7.52 1 98.69 196 ALA B C 1
ATOM 3109 O O . ALA B 1 196 ? -6.609 -17.25 6.703 1 98.69 196 ALA B O 1
ATOM 3110 N N . GLY B 1 197 ? -4.805 -17.109 8.078 1 98.5 197 GLY B N 1
ATOM 3111 C CA . GLY B 1 197 ? -4.551 -18.531 7.875 1 98.5 197 GLY B CA 1
ATOM 3112 C C . GLY B 1 197 ? -3.119 -18.828 7.477 1 98.5 197 GLY B C 1
ATOM 3113 O O . GLY B 1 197 ? -2.748 -19.984 7.305 1 98.5 197 GLY B O 1
ATOM 3114 N N . ALA B 1 198 ? -2.275 -17.766 7.328 1 98.81 198 ALA B N 1
ATOM 3115 C CA . ALA B 1 198 ? -0.873 -18.016 7.004 1 98.81 198 ALA B CA 1
ATOM 3116 C C . ALA B 1 198 ? -0.168 -18.75 8.141 1 98.81 198 ALA B C 1
ATOM 3118 O O . ALA B 1 198 ? -0.202 -18.297 9.289 1 98.81 198 ALA B O 1
ATOM 3119 N N . ARG B 1 199 ? 0.506 -19.75 7.812 1 98.25 199 ARG B N 1
ATOM 3120 C CA . ARG B 1 199 ? 1.201 -20.531 8.828 1 98.25 199 ARG B CA 1
ATOM 3121 C C . ARG B 1 199 ? 2.666 -20.125 8.938 1 98.25 199 ARG B C 1
ATOM 3123 O O . ARG B 1 199 ? 3.311 -20.359 9.953 1 98.25 199 ARG B O 1
ATOM 3130 N N . SER B 1 200 ? 3.209 -19.641 7.914 1 98.5 200 SER B N 1
ATOM 3131 C CA . SER B 1 200 ? 4.523 -19.016 7.848 1 98.5 200 SER B CA 1
ATOM 3132 C C . SER B 1 200 ? 4.492 -17.766 6.965 1 98.5 200 SER B C 1
ATOM 3134 O O . SER B 1 200 ? 3.678 -17.672 6.043 1 98.5 200 SER B O 1
ATOM 3136 N N . VAL B 1 201 ? 5.328 -16.875 7.297 1 98.81 201 VAL B N 1
ATOM 3137 C CA . VAL B 1 201 ? 5.336 -15.609 6.574 1 98.81 201 VAL B CA 1
ATOM 3138 C C . VAL B 1 201 ? 6.773 -15.227 6.227 1 98.81 201 VAL B C 1
ATOM 3140 O O . VAL B 1 201 ? 7.672 -15.336 7.066 1 98.81 201 VAL B O 1
ATOM 3143 N N . TYR B 1 202 ? 7.016 -14.82 5.012 1 98.88 202 TYR B N 1
ATOM 3144 C CA . TYR B 1 202 ? 8.297 -14.352 4.512 1 98.88 202 TYR B CA 1
ATOM 3145 C C . TYR B 1 202 ? 8.164 -12.961 3.889 1 98.88 202 TYR B C 1
ATOM 3147 O O . TYR B 1 202 ? 7.055 -12.508 3.609 1 98.88 202 TYR B O 1
ATOM 3155 N N . ALA B 1 203 ? 9.242 -12.258 3.68 1 98.62 203 ALA B N 1
ATOM 3156 C CA . ALA B 1 203 ? 9.227 -10.883 3.186 1 98.62 203 ALA B CA 1
ATOM 3157 C C . ALA B 1 203 ? 8.828 -10.836 1.713 1 98.62 203 ALA B C 1
ATOM 3159 O O . ALA B 1 203 ? 8.055 -9.969 1.3 1 98.62 203 ALA B O 1
ATOM 3160 N N . ASP B 1 204 ? 9.422 -11.703 0.947 1 98.75 204 ASP B N 1
ATOM 3161 C CA . ASP B 1 204 ? 9.242 -11.781 -0.5 1 98.75 204 ASP B CA 1
ATOM 3162 C C . ASP B 1 204 ? 9.789 -13.094 -1.058 1 98.75 204 ASP B C 1
ATOM 3164 O O . ASP B 1 204 ? 10.273 -13.938 -0.304 1 98.75 204 ASP B O 1
ATOM 3168 N N . PRO B 1 205 ? 9.656 -13.359 -2.393 1 98.88 205 PRO B N 1
ATOM 3169 C CA . PRO B 1 205 ? 10.133 -14.625 -2.955 1 98.88 205 PRO B CA 1
ATOM 3170 C C . PRO B 1 205 ? 11.625 -14.852 -2.719 1 98.88 205 PRO B C 1
ATOM 3172 O O . PRO B 1 205 ? 12.062 -15.984 -2.504 1 98.88 205 PRO B O 1
ATOM 3175 N N . ALA B 1 206 ? 12.406 -13.82 -2.746 1 98.81 206 ALA B N 1
ATOM 3176 C CA . ALA B 1 206 ? 13.844 -13.961 -2.5 1 98.81 206 ALA B CA 1
ATOM 3177 C C . ALA B 1 206 ? 14.109 -14.445 -1.078 1 98.81 206 ALA B C 1
ATOM 3179 O O . ALA B 1 206 ? 14.969 -15.305 -0.859 1 98.81 206 ALA B O 1
ATOM 3180 N N . ASP B 1 207 ? 13.43 -13.828 -0.151 1 98.81 207 ASP B N 1
ATOM 3181 C CA . ASP B 1 207 ? 13.547 -14.25 1.242 1 98.81 207 ASP B CA 1
ATOM 3182 C C . ASP B 1 207 ? 13.141 -15.711 1.409 1 98.81 207 ASP B C 1
ATOM 3184 O O . ASP B 1 207 ? 13.812 -16.469 2.107 1 98.81 207 ASP B O 1
ATOM 3188 N N . LEU B 1 208 ? 12.039 -16.141 0.788 1 98.81 208 LEU B N 1
ATOM 3189 C CA . LEU B 1 208 ? 11.578 -17.531 0.83 1 98.81 208 LEU B CA 1
ATOM 3190 C C . LEU B 1 208 ? 12.609 -18.469 0.215 1 98.81 208 LEU B C 1
ATOM 3192 O O . LEU B 1 208 ? 12.906 -19.531 0.772 1 98.81 208 LEU B O 1
ATOM 3196 N N . LEU B 1 209 ? 13.18 -18.062 -0.904 1 98.75 209 LEU B N 1
ATOM 3197 C CA . LEU B 1 209 ? 14.211 -18.844 -1.578 1 98.75 209 LEU B CA 1
ATOM 3198 C C . LEU B 1 209 ? 15.43 -19.031 -0.679 1 98.75 209 LEU B C 1
ATOM 3200 O O . LEU B 1 209 ? 15.977 -20.125 -0.581 1 98.75 209 LEU B O 1
ATOM 3204 N N . ASP B 1 210 ? 15.836 -17.938 -0.012 1 98.62 210 ASP B N 1
ATOM 3205 C CA . ASP B 1 210 ? 17 -17.953 0.856 1 98.62 210 ASP B CA 1
ATOM 3206 C C . ASP B 1 210 ? 16.781 -18.875 2.051 1 98.62 210 ASP B C 1
ATOM 3208 O O . ASP B 1 210 ? 17.734 -19.453 2.582 1 98.62 210 ASP B O 1
ATOM 3212 N N . ARG B 1 211 ? 15.547 -19.047 2.471 1 98.44 211 ARG B N 1
ATOM 3213 C CA . ARG B 1 211 ? 15.234 -19.812 3.67 1 98.44 211 ARG B CA 1
ATOM 3214 C C . ARG B 1 211 ? 14.469 -21.094 3.318 1 98.44 211 ARG B C 1
ATOM 3216 O O . ARG B 1 211 ? 13.703 -21.609 4.137 1 98.44 211 ARG B O 1
ATOM 3223 N N . LEU B 1 212 ? 14.602 -21.547 2.115 1 98.06 212 LEU B N 1
ATOM 3224 C CA . LEU B 1 212 ? 13.781 -22.609 1.556 1 98.06 212 LEU B CA 1
ATOM 3225 C C . LEU B 1 212 ? 13.891 -23.875 2.395 1 98.06 212 LEU B C 1
ATOM 3227 O O . LEU B 1 212 ? 12.898 -24.562 2.637 1 98.06 212 LEU B O 1
ATOM 3231 N N . ASP B 1 213 ? 15.094 -24.219 2.906 1 96.19 213 ASP B N 1
ATOM 3232 C CA . ASP B 1 213 ? 15.352 -25.469 3.621 1 96.19 213 ASP B CA 1
ATOM 3233 C C . ASP B 1 213 ? 14.539 -25.531 4.914 1 96.19 213 ASP B C 1
ATOM 3235 O O . ASP B 1 213 ? 14.18 -26.625 5.367 1 96.19 213 ASP B O 1
ATOM 3239 N N . GLY B 1 214 ? 14.258 -24.391 5.48 1 96.5 214 GLY B N 1
ATOM 3240 C CA . GLY B 1 214 ? 13.484 -24.359 6.707 1 96.5 214 GLY B CA 1
ATOM 3241 C C . GLY B 1 214 ? 12.023 -24 6.484 1 96.5 214 GLY B C 1
ATOM 3242 O O . GLY B 1 214 ? 11.289 -23.75 7.441 1 96.5 214 GLY B O 1
ATOM 3243 N N . SER B 1 215 ? 11.633 -24.016 5.203 1 97.44 215 SER B N 1
ATOM 3244 C CA . SER B 1 215 ? 10.281 -23.625 4.844 1 97.44 215 SER B CA 1
ATOM 3245 C C . SER B 1 215 ? 9.398 -24.828 4.559 1 97.44 215 SER B C 1
ATOM 3247 O O . SER B 1 215 ? 9.898 -25.953 4.441 1 97.44 215 SER B O 1
ATOM 3249 N N . PRO B 1 216 ? 8.125 -24.578 4.43 1 96.38 216 PRO B N 1
ATOM 3250 C CA . PRO B 1 216 ? 7.223 -25.672 4.043 1 96.38 216 PRO B CA 1
ATOM 3251 C C . PRO B 1 216 ? 7.488 -26.188 2.631 1 96.38 216 PRO B C 1
ATOM 3253 O O . PRO B 1 216 ? 6.922 -27.203 2.221 1 96.38 216 PRO B O 1
ATOM 3256 N N . LEU B 1 217 ? 8.344 -25.547 1.943 1 96.81 217 LEU B N 1
ATOM 3257 C CA . LEU B 1 217 ? 8.664 -25.922 0.568 1 96.81 217 LEU B CA 1
ATOM 3258 C C . LEU B 1 217 ? 10.055 -26.531 0.478 1 96.81 217 LEU B C 1
ATOM 3260 O O . LEU B 1 217 ? 10.711 -26.438 -0.564 1 96.81 217 LEU B O 1
ATOM 3264 N N . ALA B 1 218 ? 10.469 -27.062 1.521 1 94 218 ALA B N 1
ATOM 3265 C CA . ALA B 1 218 ? 11.766 -27.734 1.513 1 94 218 ALA B CA 1
ATOM 3266 C C . ALA B 1 218 ? 11.703 -29.031 0.716 1 94 218 ALA B C 1
ATOM 3268 O O . ALA B 1 218 ? 10.656 -29.688 0.667 1 94 218 ALA B O 1
#

Nearest PDB structures (foldseek):
  3s6j-assembly3_D  TM=9.516E-01  e=1.537E-20  Pseudomonas syringae pv. tomato
  3s6j-assembly1_A  TM=9.500E-01  e=1.237E-19  Pseudomonas syringae pv. tomato
  3s6j-assembly2_F  TM=9.487E-01  e=4.177E-19  Pseudomonas syringae pv. tomato
  3s6j-assembly3_C  TM=9.405E-01  e=1.967E-19  Pseudomonas syringae pv. tomato
  3s6j-assembly2_B  TM=9.444E-01  e=2.480E-19  Pseudomonas syringae pv. tomato

Foldseek 3Di:
DAFAEEEEQDLAFWPCLLVLLVQLCVLCVVVPHHFDSVLLSQLPQAAQLVSCCSGVHPPDDVVCSVVSVVSSCVSSVVCLQPTATDPCRQVLLQVLLVVRHAYEYQYADDDSNVVSRCVNSVNVVSHQYYQYNVNDDGGFLALGSVLVRCVSSVHQQDRYEYEEAHLRSQNSNVNSNHAYEHECSSPDDPVSNVVSHHPYYAPGNVRCSVCVVVDSSD/DAFAEEEEQDLAFWPCLLVLLVQLCVLCVVVPHHFDSVLLSQLPQAAQLVSCCSGVHPPDDVVCSVVSVVSSCVSSVVCLQPTATDPCRQVLLQVLLVVRHAYEYQYADDDSNVVSRCVNSVNVVSHQYYQYNVNDDGGFLALGSVVVRCVSSVHQQDRYEYEEAHLRSQNSNVNSNHAYEHECSSPDDPVSNVVSHHPYYAPGNVRCSVCVVVDSSD

Radius of gyration: 22.32 Å; Cα contacts (8 Å, |Δi|>4): 922; chains: 2; bounding box: 53×67×50 Å

Sequence (436 aa):
MDRAAVFDVDGTLVDTNHLHVVTWWEAFRQAGHRVPMHAVHRAVGLGSTDLIAHLLGDDRDEEQDATLNAAHKALYGQYFDRLPPLPGAGELLRRLHRDGWRVVLATSASGAELGALRRAIDADEAIDGTASADDVERGKPAPEPVEHALELAGVPASRAVFVGDTVWDMRAGGKAGVHCVGLLCGGIPRADLEEAGARSVYADPADLLDRLDGSPLAMDRAAVFDVDGTLVDTNHLHVVTWWEAFRQAGHRVPMHAVHRAVGLGSTDLIAHLLGDDRDEEQDATLNAAHKALYGQYFDRLPPLPGAGELLRRLHRDGWRVVLATSASGAELGALRRAIDADEAIDGTASADDVERGKPAPEPVEHALELAGVPASRAVFVGDTVWDMRAGGKAGVHCVGLLCGGIPRADLEEAGARSVYADPADLLDRLDGSPLA

Organism: Streptomyces collinus (strain DSM 40733 / Tue 365) (NCBI:txid1214242)

Solvent-accessible surface area (backbone atoms only — not comparable to full-atom values): 21621 Å² total; per-residue (Å²): 133,75,33,28,41,36,29,35,40,76,19,39,28,30,63,37,47,57,56,50,21,52,24,45,39,49,26,38,42,77,73,72,43,91,65,60,50,50,60,44,47,72,38,56,75,39,31,68,70,57,32,51,38,69,75,61,36,88,85,46,66,70,82,46,48,62,56,41,50,51,42,21,50,58,55,45,54,75,43,46,91,67,51,44,46,31,62,42,26,32,58,35,43,43,51,41,32,73,71,59,34,39,28,25,35,33,36,68,46,46,70,71,58,38,53,31,50,49,59,33,37,62,39,69,92,29,50,73,42,73,27,33,40,86,76,44,91,48,51,45,48,42,26,48,36,54,47,49,26,29,60,71,62,71,32,60,38,89,46,27,38,34,38,22,25,36,48,38,45,18,35,8,26,49,70,45,54,28,50,23,34,30,28,38,48,38,57,44,46,67,68,54,29,42,75,34,45,23,76,45,75,35,58,35,33,38,52,41,51,76,45,24,81,84,38,98,75,89,134,75,32,28,41,36,29,37,40,76,20,38,28,28,61,38,47,56,58,51,21,53,24,44,38,50,26,38,42,76,73,73,43,90,66,60,48,48,60,42,49,73,37,55,74,40,33,68,70,57,32,50,37,70,73,62,36,88,84,45,67,68,82,46,48,63,56,40,50,50,42,23,50,59,56,46,54,74,42,46,90,67,52,44,45,30,63,40,27,32,59,38,42,42,50,41,32,72,70,58,33,39,26,24,36,34,37,67,47,47,71,72,56,38,52,32,50,50,60,35,36,62,40,69,91,29,49,74,41,73,27,34,39,84,75,42,92,48,53,46,48,41,27,47,38,53,48,50,26,28,59,71,62,71,34,61,38,90,45,27,37,32,38,22,24,36,46,39,46,19,35,9,25,48,71,46,54,26,50,24,35,30,28,37,48,39,56,42,46,66,68,55,29,43,74,34,45,26,76,43,75,36,57,34,34,37,53,41,53,76,43,26,82,83,38,96,75,88

Secondary structure (DSSP, 8-state):
--EEEEE--BTTTB--HHHHHHHHHHHHHHTT----HHHHHHHBTB-HHHHHHHHH-TTS-GGGHHHHHHHHHHHHHTTGGGPPBPTTHHHHHHHHHHTTEEEEEE-S--HHHHHHHHHHHT-GGG--EEE-GGG-SS-TTSSHHHHHHHHHHT--GGGEEEEESSHHHHHHHHHHTPEEEEEGGGS--HHHHHHHT-SEEESSHHHHHHTGGGSTT-/--EEEEE--BTTTB--HHHHHHHHHHHHHHTT----HHHHHHHBTB-HHHHHHHHH-TTS-GGGHHHHHHHHHHHHHTTGGGPPBPTTHHHHHHHHHHTTEEEEEE-S--HHHHHHHHHHHT-GGG--EEE-GGG-SS-TTSSHHHHHHHHHHT--GGGEEEEESSHHHHHHHHHHTPEEEEEGGGS--HHHHHHHT-SEEESSHHHHHHTGGGSTT-

InterPro domains:
  IPR006439 HAD hydrolase, subfamily IA [PR00413] (2-13)
  IPR006439 HAD hydrolase, subfamily IA [PR00413] (96-109)
  IPR006439 HAD hydrolase, subfamily IA [PR00413] (127-143)
  IPR006439 HAD hydrolase, subfamily IA [PR00413] (145-165)
  IPR006439 HAD hydrolase, subfamily IA [TIGR01509] (65-182)
  IPR006439 HAD hydrolase, subfamily IA [TIGR01549] (87-177)
  IPR023198 Phosphoglycolate phosphatase-like, domain 2 [G3DSA:1.10.150.240] (21-80)
  IPR023214 HAD superfamily [G3DSA:3.40.50.1000] (1-213)
  IPR036412 HAD-like superfamily [SSF56784] (3-213)
  IPR050155 HAD-like hydrolase superfamily [PTHR43434] (4-212)

pLDDT: mean 97.42, std 2.65, range [70.75, 98.94]